Protein AF-A0A947GQI8-F1 (afdb_monomer_lite)

Sequence (446 aa):
MKTSRIFGFCLMLSALAASLLTQAADIDIYSDNSGTAGVPNVLLVLDNAASFSASVPTSCEYVGGGSPSLGQTAGGIEQCAIYNVVSSLPEGAVNLGLMVYSASNIQDWNPSTNSLGTNCGSAEGGCLVQPVALMSGDRKKNFLAWIKTWKANNSDKDGFNIKVNGQSTGAVMQEAWAYYAGKTGLSGRTYTAPPAGCQKNFVIFLGNAYGPAGGPGDGASANVLGALTAAPGVTAAQLENIVIPSGKYGTSAFSCGSYSMGNHTVPSGLYADEWARYMYQTDLYGAFDDKQGITTYTVGLLGSDCKPDYPALLTSMAKNGGGKYFGTSGYEEISTAILKILNEVQAVNSVFSSASLPVSVNAQGTYLNQIFLGMFRPDGSASPRWLGNLKQYKFILEYPDPSNPDPNKATLKLGDSNGDPAISAAGTGFITSTAVSYWTKKDTAV

Foldseek 3Di:
DVVVVVVVVVVVVVVVVVVVPPPPPDPPPPPVPPPPLDQAWEEEEEEQAPQQLAAAPDFAAADVGDAAPSTRGNVSQVLRLVLNLLVPDDFQNHQYWYKYQADQQAFAADLVVLDTDGHLQHREEIDGNGDGGGCHDVSVVSVSVLSSQEDCDPPDPGHGDRHDHAAHLLQNLQVLLQQQLQHQGLSRDGHDHDDDDPHAAEYEYEFEQAALSGAAWGPQPRPSLVSLVVDPPRDPVLSPQDDQDWQPFCVVQDLQDGDDQDDDDRTHNLNNLSSLLCQQPAASDPVDPDRRGYAYEYEYAYHNNGHPNHLSSNQSSNVSNVHHYQYDHGNVSSSVRVNVVSLVSSQVSPDDWDWDDPDDPPDPDDDDQKIKTWAWGQDPVNDPDTDTDIFIWGWDWDAPDPVDRDPVRTDIATAAPVRDGQADPVPPRDGDPPGHGPVDDDPPDD

pLDDT: mean 80.19, std 17.13, range [28.69, 98.62]

Secondary structure (DSSP, 8-state):
-HHHHHHHHHHHHHHHHHTT------------TTS--PPPEEEEEE--SGGGG-B-S-----TTS---TT-SBHHHHHHHHHHHHHHHSPTTS-EEEEEEE--TT-EEEETTTTEEEEE---SSSEEEEEEEEE--HHHHHHHHHHHTTEES-TT-SSSEE---SS--HHHHHHHHHHHHHT-B-TTSPBPPPPPPSS--EEEEEEEEESSTT-S----TT--HHHHHHTSTT--HHHHS-----TTTSSTTS-SS---------GGGSTTHHHHHHHHHHS-S-TTSSS---EEEEEEEEE-TT--THHHHHHHHHHHHTEEEEEEESSHHHHHHHHHHHHHHHHHHTS--PPEE----TT-TT-----EEEEEEE--TT--S--EEEEEEEEEEEEPS-TTS--GGG-EEEEE-TTSSB-B-TTSS-PBPTT---TT-------

Radius of gyration: 27.23 Å; chains: 1; bounding box: 104×69×49 Å

Structure (mmCIF, N/CA/C/O backbone):
data_AF-A0A947GQI8-F1
#
_entry.id   AF-A0A947GQI8-F1
#
loop_
_atom_site.group_PDB
_atom_site.id
_atom_site.type_symbol
_atom_site.label_atom_id
_atom_site.label_alt_id
_atom_site.label_comp_id
_atom_site.label_asym_id
_atom_site.label_entity_id
_atom_site.label_seq_id
_atom_site.pdbx_PDB_ins_code
_atom_site.Cartn_x
_atom_site.Cartn_y
_atom_site.Cartn_z
_atom_site.occupancy
_atom_site.B_iso_or_equiv
_atom_site.auth_seq_id
_atom_site.auth_comp_id
_atom_site.auth_asym_id
_atom_site.auth_atom_id
_atom_site.pdbx_PDB_model_num
ATOM 1 N N . MET A 1 1 ? -82.857 -2.004 6.915 1.00 57.38 1 MET A N 1
ATOM 2 C CA . MET A 1 1 ? -81.814 -2.422 5.939 1.00 57.38 1 MET A CA 1
ATOM 3 C C . MET A 1 1 ? -80.633 -1.449 5.778 1.00 57.38 1 MET A C 1
ATOM 5 O O . MET A 1 1 ? -79.595 -1.902 5.315 1.00 57.38 1 MET A O 1
ATOM 9 N N . LYS A 1 2 ? -80.714 -0.157 6.156 1.00 53.19 2 LYS A N 1
ATOM 10 C CA . LYS A 1 2 ? -79.586 0.795 5.996 1.00 53.19 2 LYS A CA 1
ATOM 11 C C . LYS A 1 2 ? -78.505 0.718 7.093 1.00 53.19 2 LYS A C 1
ATOM 13 O O . LYS A 1 2 ? -77.336 0.913 6.796 1.00 53.19 2 LYS A O 1
ATOM 18 N N . THR A 1 3 ? -78.862 0.358 8.325 1.00 53.56 3 THR A N 1
ATOM 19 C CA . THR A 1 3 ? -77.933 0.303 9.474 1.00 53.56 3 THR A CA 1
ATOM 20 C C . THR A 1 3 ? -76.959 -0.879 9.431 1.00 53.56 3 THR A C 1
ATOM 22 O O . THR A 1 3 ? -75.795 -0.733 9.787 1.00 53.56 3 THR A O 1
ATOM 25 N N . SER A 1 4 ? -77.389 -2.029 8.908 1.00 55.59 4 SER A N 1
ATOM 26 C CA . SER A 1 4 ? -76.549 -3.235 8.809 1.00 55.59 4 SER A CA 1
ATOM 27 C C . SER A 1 4 ? -75.432 -3.113 7.754 1.00 55.59 4 SER A C 1
ATOM 29 O O . SER A 1 4 ? -74.356 -3.679 7.925 1.00 55.59 4 SER A O 1
ATOM 31 N N . ARG A 1 5 ? -75.630 -2.297 6.706 1.00 57.00 5 ARG A N 1
ATOM 32 C CA . ARG A 1 5 ? -74.604 -2.037 5.678 1.00 57.00 5 ARG A CA 1
ATOM 33 C C . ARG A 1 5 ? -73.488 -1.104 6.156 1.00 57.00 5 ARG A C 1
ATOM 35 O O . ARG A 1 5 ? -72.349 -1.274 5.743 1.00 57.00 5 ARG A O 1
ATOM 42 N N . ILE A 1 6 ? -73.802 -0.162 7.047 1.00 61.59 6 ILE A N 1
ATOM 43 C CA . ILE A 1 6 ? -72.815 0.764 7.624 1.00 61.59 6 ILE A CA 1
ATOM 44 C C . ILE A 1 6 ? -71.909 0.021 8.612 1.00 61.59 6 ILE A C 1
ATOM 46 O O . ILE A 1 6 ? -70.694 0.185 8.571 1.00 61.59 6 ILE A O 1
ATOM 50 N N . PHE A 1 7 ? -72.479 -0.878 9.422 1.00 60.25 7 PHE A N 1
ATOM 51 C CA . PHE A 1 7 ? -71.700 -1.708 10.344 1.00 60.25 7 PHE A CA 1
ATOM 52 C C . PHE A 1 7 ? -70.709 -2.628 9.618 1.00 60.25 7 PHE A C 1
ATOM 54 O O . PHE A 1 7 ? -69.559 -2.725 10.032 1.00 60.25 7 PHE A O 1
ATOM 61 N N . GLY A 1 8 ? -71.119 -3.245 8.503 1.00 66.31 8 GLY A N 1
ATOM 62 C CA . GLY A 1 8 ? -70.222 -4.075 7.690 1.00 66.31 8 GLY A CA 1
ATOM 63 C C . GLY A 1 8 ? -69.075 -3.284 7.052 1.00 66.31 8 GLY A C 1
ATOM 64 O O . GLY A 1 8 ? -67.948 -3.771 7.002 1.00 66.31 8 GLY A O 1
ATOM 65 N N . PHE A 1 9 ? -69.335 -2.045 6.622 1.00 64.25 9 PHE A N 1
ATOM 66 C CA . PHE A 1 9 ? -68.309 -1.186 6.025 1.00 64.25 9 PHE A CA 1
ATOM 67 C C . PHE A 1 9 ? -67.295 -0.691 7.067 1.00 64.25 9 PHE A C 1
ATOM 69 O O . PHE A 1 9 ? -66.094 -0.705 6.809 1.00 64.25 9 PHE A O 1
ATOM 76 N N . CYS A 1 10 ? -67.749 -0.338 8.275 1.00 62.84 10 CYS A N 1
ATOM 77 C CA . CYS A 1 10 ? -66.857 0.021 9.380 1.00 62.84 10 CYS A CA 1
ATOM 78 C C . CYS A 1 10 ? -66.003 -1.164 9.858 1.00 62.84 10 CYS A C 1
ATOM 80 O O . CYS A 1 10 ? -64.843 -0.953 10.195 1.00 62.84 10 CYS A O 1
ATOM 82 N N . LEU A 1 11 ? -66.537 -2.393 9.838 1.00 64.06 11 LEU A N 1
ATOM 83 C CA . LEU A 1 11 ? -65.792 -3.600 10.219 1.00 64.06 11 LEU A CA 1
ATOM 84 C C . LEU A 1 11 ? -64.709 -3.981 9.190 1.00 64.06 11 LEU A C 1
ATOM 86 O O . LEU A 1 11 ? -63.650 -4.478 9.561 1.00 64.06 11 LEU A O 1
ATOM 90 N N . MET A 1 12 ? -64.949 -3.731 7.897 1.00 60.56 12 MET A N 1
ATOM 91 C CA . MET A 1 12 ? -63.923 -3.916 6.860 1.00 60.56 12 MET A CA 1
ATOM 92 C C . MET A 1 12 ? -62.842 -2.830 6.913 1.00 60.56 12 MET A C 1
ATOM 94 O O . MET A 1 12 ? -61.671 -3.134 6.697 1.00 60.56 12 MET A O 1
ATOM 98 N N . LEU A 1 13 ? -63.204 -1.581 7.233 1.00 62.41 13 LEU A N 1
ATOM 99 C CA . LEU A 1 13 ? -62.233 -0.488 7.362 1.00 62.41 13 LEU A CA 1
ATOM 100 C C . LEU A 1 13 ? -61.312 -0.676 8.579 1.00 62.41 13 LEU A C 1
ATOM 102 O O . LEU A 1 13 ? -60.121 -0.384 8.494 1.00 62.41 13 LEU A O 1
ATOM 106 N N . SER A 1 14 ? -61.833 -1.203 9.692 1.00 59.72 14 SER A N 1
ATOM 107 C CA . SER A 1 14 ? -61.024 -1.535 10.870 1.00 59.72 14 SER A CA 1
ATOM 108 C C . SER A 1 14 ? -60.142 -2.770 10.653 1.00 59.72 14 SER A C 1
ATOM 110 O O . SER A 1 14 ? -59.012 -2.790 11.138 1.00 59.72 14 SER A O 1
ATOM 112 N N . ALA A 1 15 ? -60.590 -3.753 9.865 1.00 59.34 15 ALA A N 1
ATOM 113 C CA . ALA A 1 15 ? -59.770 -4.904 9.478 1.00 59.34 15 ALA A CA 1
ATOM 114 C C . ALA A 1 15 ? -58.619 -4.528 8.518 1.00 59.34 15 ALA A C 1
ATOM 116 O O . ALA A 1 15 ? -57.524 -5.067 8.657 1.00 59.34 15 ALA A O 1
ATOM 117 N N . LEU A 1 16 ? -58.821 -3.565 7.604 1.00 57.16 16 LEU A N 1
ATOM 118 C CA . LEU A 1 16 ? -57.749 -3.030 6.745 1.00 57.16 16 LEU A CA 1
ATOM 119 C C . LEU A 1 16 ? -56.769 -2.111 7.499 1.00 57.16 16 LEU A C 1
ATOM 121 O O . LEU A 1 16 ? -55.590 -2.040 7.150 1.00 57.16 16 LEU A O 1
ATOM 125 N N . ALA A 1 17 ? -57.228 -1.412 8.540 1.00 56.25 17 ALA A N 1
ATOM 126 C CA . ALA A 1 17 ? -56.360 -0.590 9.386 1.00 56.25 17 ALA A CA 1
ATOM 127 C C . ALA A 1 17 ? -55.486 -1.440 10.331 1.00 56.25 17 ALA A C 1
ATOM 129 O O . ALA A 1 17 ? -54.354 -1.060 10.627 1.00 56.25 17 ALA A O 1
ATOM 130 N N . ALA A 1 18 ? -55.965 -2.616 10.755 1.00 51.03 18 ALA A N 1
ATOM 131 C CA . ALA A 1 18 ? -55.209 -3.542 11.601 1.00 51.03 18 ALA A CA 1
ATOM 132 C C . ALA A 1 18 ? -54.019 -4.204 10.876 1.00 51.03 18 ALA A C 1
ATOM 134 O O . ALA A 1 18 ? -53.028 -4.544 11.519 1.00 51.03 18 ALA A O 1
ATOM 135 N N . SER A 1 19 ? -54.054 -4.320 9.542 1.00 49.78 19 SER A N 1
ATOM 136 C CA . SER A 1 19 ? -52.910 -4.799 8.745 1.00 49.78 19 SER A CA 1
ATOM 137 C C . SER A 1 19 ? -51.747 -3.803 8.633 1.00 49.78 19 SER A C 1
ATOM 139 O O . SER A 1 19 ? -50.687 -4.173 8.139 1.00 49.78 19 SER A O 1
ATOM 141 N N . LEU A 1 20 ? -51.903 -2.559 9.105 1.00 47.19 20 LEU A N 1
ATOM 142 C CA . LEU A 1 20 ? -50.824 -1.559 9.132 1.00 47.19 20 LEU A CA 1
ATOM 143 C C . LEU A 1 20 ? -50.058 -1.523 10.468 1.00 47.19 20 LEU A C 1
ATOM 145 O O . LEU A 1 20 ? -49.111 -0.753 10.606 1.00 47.19 20 LEU A O 1
ATOM 149 N N . LEU A 1 21 ? -50.437 -2.363 11.440 1.00 41.50 21 LEU A N 1
ATOM 150 C CA . LEU A 1 21 ? -49.783 -2.479 12.750 1.00 41.50 21 LEU A CA 1
ATOM 151 C C . LEU A 1 21 ? -49.103 -3.836 12.972 1.00 41.50 21 LEU A C 1
ATOM 153 O O . LEU A 1 21 ? -48.838 -4.217 14.111 1.00 41.50 21 LEU A O 1
ATOM 157 N N . THR A 1 22 ? -48.738 -4.549 11.906 1.00 41.31 22 THR A N 1
ATOM 158 C CA . THR A 1 22 ? -47.684 -5.563 12.021 1.00 41.31 22 THR A CA 1
ATOM 159 C C . THR A 1 22 ? -46.346 -4.846 12.167 1.00 41.31 22 THR A C 1
ATOM 161 O O . THR A 1 22 ? -45.619 -4.631 11.197 1.00 41.31 22 THR A O 1
ATOM 164 N N . GLN A 1 23 ? -46.034 -4.440 13.397 1.00 43.06 23 GLN A N 1
ATOM 165 C CA . GLN A 1 23 ? -44.649 -4.271 13.801 1.00 43.06 23 GLN A CA 1
ATOM 166 C C . GLN A 1 23 ? -44.015 -5.657 13.733 1.00 43.06 23 GLN A C 1
ATOM 168 O O . GLN A 1 23 ? -44.420 -6.567 14.456 1.00 43.06 23 GLN A O 1
ATOM 173 N N . ALA A 1 24 ? -43.073 -5.832 12.811 1.00 37.81 24 ALA A N 1
ATOM 174 C CA . ALA A 1 24 ? -42.162 -6.957 12.863 1.00 37.81 24 ALA A CA 1
ATOM 175 C C . ALA A 1 24 ? -41.384 -6.827 14.176 1.00 37.81 24 ALA A C 1
ATOM 177 O O . ALA A 1 24 ? -40.510 -5.971 14.305 1.00 37.81 24 ALA A O 1
ATOM 178 N N . ALA A 1 25 ? -41.781 -7.613 15.171 1.00 37.19 25 ALA A N 1
ATOM 179 C CA . ALA A 1 25 ? -40.951 -7.863 16.324 1.00 37.19 25 ALA A CA 1
ATOM 180 C C . ALA A 1 25 ? -39.814 -8.768 15.850 1.00 37.19 25 ALA A C 1
ATOM 182 O O . ALA A 1 25 ? -40.059 -9.878 15.385 1.00 37.19 25 ALA A O 1
ATOM 183 N N . ASP A 1 26 ? -38.612 -8.213 15.921 1.00 31.77 26 ASP A N 1
ATOM 184 C CA . ASP A 1 26 ? -37.422 -8.922 16.359 1.00 31.77 26 ASP A CA 1
ATOM 185 C C . ASP A 1 26 ? -37.085 -10.227 15.606 1.00 31.77 26 ASP A C 1
ATOM 187 O O . ASP A 1 26 ? -37.501 -11.328 15.964 1.00 31.77 26 ASP A O 1
ATOM 191 N N . ILE A 1 27 ? -36.289 -10.084 14.543 1.00 37.78 27 ILE A N 1
ATOM 192 C CA . ILE A 1 27 ? -35.353 -11.135 14.140 1.00 37.78 27 ILE A CA 1
ATOM 193 C C . ILE A 1 27 ? -33.978 -10.626 14.558 1.00 37.78 27 ILE A C 1
ATOM 195 O O . ILE A 1 27 ? -33.187 -10.180 13.726 1.00 37.78 27 ILE A O 1
ATOM 199 N N . ASP A 1 28 ? -33.702 -10.665 15.855 1.00 34.91 28 ASP A N 1
ATOM 200 C CA . ASP A 1 28 ? -32.347 -10.782 16.355 1.00 34.91 28 ASP A CA 1
ATOM 201 C C . ASP A 1 28 ? -31.774 -12.069 15.754 1.00 34.91 28 ASP A C 1
ATOM 203 O O . ASP A 1 28 ? -31.950 -13.186 16.250 1.00 34.91 28 ASP A O 1
ATOM 207 N N . ILE A 1 29 ? -31.090 -11.921 14.617 1.00 37.72 29 ILE A N 1
ATOM 208 C CA . ILE A 1 29 ? -30.068 -12.883 14.254 1.00 37.72 29 ILE A CA 1
ATOM 209 C C . ILE A 1 29 ? -28.994 -12.700 15.318 1.00 37.72 29 ILE A C 1
ATOM 211 O O . ILE A 1 29 ? -28.163 -11.796 15.258 1.00 37.72 29 ILE A O 1
ATOM 215 N N . TYR A 1 30 ? -29.056 -13.527 16.357 1.00 35.06 30 TYR A N 1
ATOM 216 C CA . TYR A 1 30 ? -27.903 -13.735 17.204 1.00 35.06 30 TYR A CA 1
ATOM 217 C C . TYR A 1 30 ? -26.806 -14.275 16.282 1.00 35.06 30 TYR A C 1
ATOM 219 O O . TYR A 1 30 ? -26.696 -15.478 16.049 1.00 35.06 30 TYR A O 1
ATOM 227 N N . SER A 1 31 ? -25.980 -13.379 15.731 1.00 33.09 31 SER A N 1
ATOM 228 C CA . SER A 1 31 ? -24.573 -13.705 15.661 1.00 33.09 31 SER A CA 1
ATOM 229 C C . SER A 1 31 ? -24.196 -13.914 17.112 1.00 33.09 31 SER A C 1
ATOM 231 O O . SER A 1 31 ? -24.208 -12.970 17.908 1.00 33.09 31 SER A O 1
ATOM 233 N N . ASP A 1 32 ? -23.924 -15.157 17.474 1.00 28.69 32 ASP A N 1
ATOM 234 C CA . ASP A 1 32 ? -23.045 -15.354 18.596 1.00 28.69 32 ASP A CA 1
ATOM 235 C C . ASP A 1 32 ? -21.809 -14.493 18.306 1.00 28.69 32 ASP A C 1
ATOM 237 O O . ASP A 1 32 ? -21.076 -14.716 17.339 1.00 28.69 32 ASP A O 1
ATOM 241 N N . ASN A 1 33 ? -21.628 -13.456 19.119 1.00 38.12 33 ASN A N 1
ATOM 242 C CA . ASN A 1 33 ? -20.470 -12.574 19.116 1.00 38.12 33 ASN A CA 1
ATOM 243 C C . ASN A 1 33 ? -19.201 -13.332 19.579 1.00 38.12 33 ASN A C 1
ATOM 245 O O . ASN A 1 33 ? -18.226 -12.724 20.012 1.00 38.12 33 ASN A O 1
ATOM 249 N N . SER A 1 34 ? -19.223 -14.668 19.522 1.00 30.23 34 SER A N 1
ATOM 250 C CA . SER A 1 34 ? -18.098 -15.577 19.706 1.00 30.23 34 SER A CA 1
ATOM 251 C C . SER A 1 34 ? -17.554 -16.149 18.383 1.00 30.23 34 SER A C 1
ATOM 253 O O . SER A 1 34 ? -16.473 -16.738 18.378 1.00 30.23 34 SER A O 1
ATOM 255 N N . GLY A 1 35 ? -18.229 -15.931 17.246 1.00 35.59 35 GLY A N 1
ATOM 256 C CA . GLY A 1 35 ? -17.676 -16.208 15.919 1.00 35.59 35 GLY A CA 1
ATOM 257 C C . GLY A 1 35 ? -16.840 -15.027 15.436 1.00 35.59 35 GLY A C 1
ATOM 258 O O . GLY A 1 35 ? -17.384 -14.062 14.911 1.00 35.59 35 GLY A O 1
ATOM 259 N N . THR A 1 36 ? -15.527 -15.082 15.638 1.00 39.34 36 THR A N 1
ATOM 260 C CA . THR A 1 36 ? -14.524 -14.057 15.310 1.00 39.34 36 THR A CA 1
ATOM 261 C C . THR A 1 36 ? -14.567 -13.615 13.835 1.00 39.34 36 THR A C 1
ATOM 263 O O . THR A 1 36 ? -13.722 -14.003 13.030 1.00 39.34 36 THR A O 1
ATOM 266 N N . ALA A 1 37 ? -15.483 -12.720 13.460 1.00 49.34 37 ALA A N 1
ATOM 267 C CA . ALA A 1 37 ? -15.241 -11.795 12.356 1.00 49.34 37 ALA A CA 1
ATOM 268 C C . ALA A 1 37 ? -14.124 -10.853 12.824 1.00 49.34 37 ALA A C 1
ATOM 270 O O . ALA A 1 37 ? -14.365 -9.809 13.428 1.00 49.34 37 ALA A O 1
ATOM 271 N N . GLY A 1 38 ? -12.878 -11.306 12.680 1.00 67.31 38 GLY A N 1
ATOM 272 C CA . GLY A 1 38 ? -11.717 -10.572 13.161 1.00 67.31 38 GLY A CA 1
ATOM 273 C C . GLY A 1 38 ? -11.645 -9.198 12.496 1.00 67.31 38 GLY A C 1
ATOM 274 O O . GLY A 1 38 ? -11.887 -9.063 11.295 1.00 67.31 38 GLY A O 1
ATOM 275 N N . VAL A 1 39 ? -11.316 -8.174 13.280 1.00 83.31 39 VAL A N 1
ATOM 276 C CA . VAL A 1 39 ? -11.078 -6.817 12.774 1.00 83.31 39 VAL A CA 1
ATOM 277 C C . VAL A 1 39 ? -9.994 -6.883 11.682 1.00 83.31 39 VAL A C 1
ATOM 279 O O . VAL A 1 39 ? -8.954 -7.503 11.915 1.00 83.31 39 VAL A O 1
ATOM 282 N N . PRO A 1 40 ? -10.202 -6.298 10.483 1.00 87.50 40 PRO A N 1
ATOM 283 C CA . PRO A 1 40 ? -9.252 -6.437 9.382 1.00 87.50 40 PRO A CA 1
ATOM 284 C C . PRO A 1 40 ? -7.888 -5.838 9.739 1.00 87.50 40 PRO A C 1
ATOM 286 O O . PRO A 1 40 ? -7.804 -4.780 10.366 1.00 87.50 40 PRO A O 1
ATOM 289 N N . ASN A 1 41 ? -6.818 -6.497 9.292 1.00 92.12 41 ASN A N 1
ATOM 290 C CA . ASN A 1 41 ? -5.452 -6.004 9.435 1.00 92.12 41 ASN A CA 1
ATOM 291 C C . ASN A 1 41 ? -5.050 -5.210 8.197 1.00 92.12 41 ASN A C 1
ATOM 293 O O . ASN A 1 41 ? -4.893 -5.787 7.125 1.00 92.12 41 ASN A O 1
ATOM 297 N N . VAL A 1 42 ? -4.813 -3.912 8.352 1.00 95.56 42 VAL A N 1
ATOM 298 C CA . VAL A 1 42 ? -4.414 -3.011 7.270 1.00 95.56 42 VAL A CA 1
ATOM 299 C C . VAL A 1 42 ? -3.027 -2.444 7.553 1.00 95.56 42 VAL A C 1
ATOM 301 O O . VAL A 1 42 ? -2.811 -1.751 8.548 1.00 95.56 42 VAL A O 1
ATOM 304 N N . LEU A 1 43 ? -2.090 -2.699 6.646 1.00 97.69 43 LEU A N 1
ATOM 305 C CA . LEU A 1 43 ? -0.790 -2.048 6.616 1.00 97.69 43 LEU A CA 1
ATOM 306 C C . LEU A 1 43 ? -0.805 -0.961 5.541 1.00 97.69 43 LEU A C 1
ATOM 308 O O . LEU A 1 43 ? -0.890 -1.249 4.347 1.00 97.69 43 LEU A O 1
ATOM 312 N N . LEU A 1 44 ? -0.715 0.297 5.967 1.00 98.19 44 LEU A N 1
ATOM 313 C CA . LEU A 1 44 ? -0.440 1.402 5.057 1.00 98.19 44 LEU A CA 1
ATOM 314 C C . LEU A 1 44 ? 1.045 1.355 4.687 1.00 98.19 44 LEU A C 1
ATOM 316 O O . LEU A 1 44 ? 1.894 1.316 5.574 1.00 98.19 44 LEU A O 1
ATOM 320 N N . VAL A 1 45 ? 1.360 1.367 3.399 1.00 98.38 45 VAL A N 1
ATOM 321 C CA . VAL A 1 45 ? 2.725 1.504 2.883 1.00 98.38 45 VAL A CA 1
ATOM 322 C C . VAL A 1 45 ? 2.818 2.860 2.202 1.00 98.38 45 VAL A C 1
ATOM 324 O O . VAL A 1 45 ? 1.996 3.156 1.343 1.00 98.38 45 VAL A O 1
ATOM 327 N N . LEU A 1 46 ? 3.775 3.693 2.600 1.00 96.94 46 LEU A N 1
ATOM 328 C CA . LEU A 1 46 ? 3.911 5.062 2.107 1.00 96.94 46 LEU A CA 1
ATOM 329 C C . LEU A 1 46 ? 5.224 5.243 1.347 1.00 96.94 46 LEU A C 1
ATOM 331 O O . LEU A 1 46 ? 6.302 5.009 1.899 1.00 96.94 46 LEU A O 1
ATOM 335 N N . ASP A 1 47 ? 5.121 5.729 0.113 1.00 96.19 47 ASP A N 1
ATOM 336 C CA . ASP A 1 47 ? 6.251 6.230 -0.659 1.00 96.19 47 ASP A CA 1
ATOM 337 C C . ASP A 1 47 ? 6.709 7.589 -0.112 1.00 96.19 47 ASP A C 1
ATOM 339 O O . ASP A 1 47 ? 6.183 8.654 -0.433 1.00 96.19 47 ASP A O 1
ATOM 343 N N . ASN A 1 48 ? 7.719 7.530 0.745 1.00 94.69 48 ASN A N 1
ATOM 344 C CA . ASN A 1 48 ? 8.360 8.663 1.403 1.00 94.69 48 ASN A CA 1
ATOM 345 C C . ASN A 1 48 ? 9.671 9.088 0.711 1.00 94.69 48 ASN A C 1
ATOM 347 O O . ASN A 1 48 ? 10.536 9.679 1.370 1.00 94.69 48 ASN A O 1
ATOM 351 N N . ALA A 1 49 ? 9.853 8.773 -0.579 1.00 94.31 49 ALA A N 1
ATOM 352 C CA . ALA A 1 49 ? 11.064 9.096 -1.335 1.00 94.31 49 ALA A CA 1
ATOM 353 C C . ALA A 1 49 ? 11.175 10.598 -1.679 1.00 94.31 49 ALA A C 1
ATOM 355 O O . ALA A 1 49 ? 10.557 11.472 -1.071 1.00 94.31 49 ALA A O 1
ATOM 356 N N . ALA A 1 50 ? 11.998 10.943 -2.672 1.00 92.94 50 ALA A N 1
ATOM 357 C CA . ALA A 1 50 ? 12.295 12.334 -3.016 1.00 92.94 50 ALA A CA 1
ATOM 358 C C . ALA A 1 50 ? 11.047 13.188 -3.340 1.00 92.94 50 ALA A C 1
ATOM 360 O O . ALA A 1 50 ? 10.988 14.345 -2.914 1.00 92.94 50 ALA A O 1
ATOM 361 N N . SER A 1 51 ? 10.035 12.624 -4.014 1.00 92.50 51 SER A N 1
ATOM 362 C CA . SER A 1 51 ? 8.779 13.332 -4.332 1.00 92.50 51 SER A CA 1
ATOM 363 C C . SER A 1 51 ? 7.934 13.703 -3.118 1.00 92.50 51 SER A C 1
ATOM 365 O O . SER A 1 51 ? 7.071 14.567 -3.232 1.00 92.50 51 SER A O 1
ATOM 367 N N . PHE A 1 52 ? 8.233 13.166 -1.936 1.00 93.50 52 PHE A N 1
ATOM 368 C CA . PHE A 1 52 ? 7.563 13.537 -0.692 1.00 93.50 52 PHE A CA 1
ATOM 369 C C . PHE A 1 52 ? 7.697 15.037 -0.365 1.00 93.50 52 PHE A C 1
ATOM 371 O O . PHE A 1 52 ? 6.833 15.618 0.287 1.00 93.50 52 PHE A O 1
ATOM 378 N N . SER A 1 53 ? 8.753 15.694 -0.861 1.00 92.81 53 SER A N 1
ATOM 379 C CA . SER A 1 53 ? 8.958 17.148 -0.742 1.00 92.81 53 SER A CA 1
ATOM 380 C C . SER A 1 53 ? 8.505 17.952 -1.965 1.00 92.81 53 SER A C 1
ATOM 382 O O . SER A 1 53 ? 8.778 19.150 -2.020 1.00 92.81 53 SER A O 1
ATOM 384 N N . ALA A 1 54 ? 7.843 17.337 -2.949 1.00 93.19 54 ALA A N 1
ATOM 385 C CA . ALA A 1 54 ? 7.320 18.065 -4.101 1.00 93.19 54 ALA A CA 1
ATOM 386 C C . ALA A 1 54 ? 6.263 19.081 -3.647 1.00 93.19 54 ALA A C 1
ATOM 388 O O . ALA A 1 54 ? 5.374 18.737 -2.868 1.00 93.19 54 ALA A O 1
ATOM 389 N N . SER A 1 55 ? 6.368 20.322 -4.121 1.00 92.44 55 SER A N 1
ATOM 390 C CA . SER A 1 55 ? 5.419 21.388 -3.795 1.00 92.44 55 SER A CA 1
ATOM 391 C C . SER A 1 55 ? 4.055 21.106 -4.412 1.00 92.44 55 SER A C 1
ATOM 393 O O . SER A 1 55 ? 3.962 20.845 -5.609 1.00 92.44 55 SER A O 1
ATOM 395 N N . VAL A 1 56 ? 3.002 21.221 -3.609 1.00 90.44 56 VAL A N 1
ATOM 396 C CA . VAL A 1 56 ? 1.611 21.024 -4.032 1.00 90.44 56 VAL A CA 1
ATOM 397 C C . VAL A 1 56 ? 0.865 22.352 -3.858 1.00 90.44 56 VAL A C 1
ATOM 399 O O . VAL A 1 56 ? 0.987 22.959 -2.799 1.00 90.44 56 VAL A O 1
ATOM 402 N N . PRO A 1 57 ? 0.078 22.832 -4.838 1.00 85.19 57 PRO A N 1
ATOM 403 C CA . PRO A 1 57 ? -0.596 24.131 -4.760 1.00 85.19 57 PRO A CA 1
ATOM 404 C C . PRO A 1 57 ? -1.856 24.122 -3.879 1.00 85.19 57 PRO A C 1
ATOM 406 O O . PRO A 1 57 ? -2.457 25.168 -3.648 1.00 85.19 57 PRO A O 1
ATOM 409 N N . THR A 1 58 ? -2.293 22.951 -3.415 1.00 79.31 58 THR A N 1
ATOM 410 C CA . THR A 1 58 ? -3.436 22.793 -2.514 1.00 79.31 58 THR A CA 1
ATOM 411 C C . THR A 1 58 ? -2.967 22.697 -1.069 1.00 79.31 58 THR A C 1
ATOM 413 O O . THR A 1 58 ? -2.029 21.961 -0.767 1.00 79.31 58 THR A O 1
ATOM 416 N N . SER A 1 59 ? -3.652 23.387 -0.161 1.00 81.06 59 SER A N 1
ATOM 417 C CA . SER A 1 59 ? -3.492 23.204 1.281 1.00 81.06 59 SER A CA 1
ATOM 418 C C . SER A 1 59 ? -4.474 22.160 1.818 1.00 81.06 59 SER A C 1
ATOM 420 O O . SER A 1 59 ? -5.483 21.842 1.192 1.00 81.06 59 SER A O 1
ATOM 422 N N . CYS A 1 60 ? -4.170 21.627 2.999 1.00 88.69 60 CYS A N 1
ATOM 423 C CA . CYS A 1 60 ? -5.084 20.802 3.776 1.00 88.69 60 CYS A CA 1
ATOM 424 C C . CYS A 1 60 ? -5.024 21.220 5.247 1.00 88.69 60 CYS A C 1
ATOM 426 O O . CYS A 1 60 ? -3.979 21.668 5.726 1.00 88.69 60 CYS A O 1
ATOM 428 N N . GLU A 1 61 ? -6.138 21.065 5.956 1.00 92.19 61 GLU A N 1
ATOM 429 C CA . GLU A 1 61 ? -6.233 21.274 7.397 1.00 92.19 61 GLU A CA 1
ATOM 430 C C . GLU A 1 61 ? -6.707 20.001 8.093 1.00 92.19 61 GLU A C 1
ATOM 432 O O . GLU A 1 61 ? -7.492 19.211 7.558 1.00 92.19 61 GLU A O 1
ATOM 437 N N . TYR A 1 62 ? -6.221 19.801 9.314 1.00 92.56 62 TYR A N 1
ATOM 438 C CA . TYR A 1 62 ? -6.658 18.688 10.136 1.00 92.56 62 TYR A CA 1
ATOM 439 C C . TYR A 1 62 ? -8.085 18.902 10.639 1.00 92.56 62 TYR A C 1
ATOM 441 O O . TYR A 1 62 ? -8.467 20.009 11.029 1.00 92.56 62 TYR A O 1
ATOM 449 N N . VAL A 1 63 ? -8.845 17.815 10.763 1.00 85.88 63 VAL A N 1
ATOM 450 C CA . VAL A 1 63 ? -10.091 17.831 11.534 1.00 85.88 63 VAL A CA 1
ATOM 451 C C . VAL A 1 63 ? -9.773 18.223 12.986 1.00 85.88 63 VAL A C 1
ATOM 453 O O . VAL A 1 63 ? -8.948 17.595 13.650 1.00 85.88 63 VAL A O 1
ATOM 456 N N . GLY A 1 64 ? -10.378 19.311 13.467 1.00 80.31 64 GLY A N 1
ATOM 457 C CA . GLY A 1 64 ? -10.062 19.909 14.774 1.00 80.31 64 GLY A CA 1
ATOM 458 C C . GLY A 1 64 ? -9.016 21.033 14.748 1.00 80.31 64 GLY A C 1
ATOM 459 O O . GLY A 1 64 ? -8.659 21.543 15.809 1.00 80.31 64 GLY A O 1
ATOM 460 N N . GLY A 1 65 ? -8.562 21.448 13.563 1.00 86.25 65 GLY A N 1
ATOM 461 C CA . GLY A 1 65 ? -7.721 22.626 13.359 1.00 86.25 65 GLY A CA 1
ATOM 462 C C . GLY A 1 65 ? -6.216 22.342 13.315 1.00 86.25 65 GLY A C 1
ATOM 463 O O . GLY A 1 65 ? -5.709 21.344 13.842 1.00 86.25 65 GLY A O 1
ATOM 464 N N . GLY A 1 66 ? -5.499 23.269 12.677 1.00 88.75 66 GLY A N 1
ATOM 465 C CA . GLY A 1 66 ? -4.063 23.192 12.416 1.00 88.75 66 GLY A CA 1
ATOM 466 C C . GLY A 1 66 ? -3.735 22.642 11.028 1.00 88.75 66 GLY A C 1
ATOM 467 O O . GLY A 1 66 ? -4.558 22.000 10.377 1.00 88.75 66 GLY A O 1
ATOM 468 N N . SER A 1 67 ? -2.504 22.887 10.588 1.00 89.81 67 SER A N 1
ATOM 469 C CA . SER A 1 67 ? -2.008 22.471 9.274 1.00 89.81 67 SER A CA 1
ATOM 470 C C . SER A 1 67 ? -0.930 21.386 9.394 1.00 89.81 67 SER A C 1
ATOM 472 O O . SER A 1 67 ? -0.267 21.295 10.434 1.00 89.81 67 SER A O 1
ATOM 474 N N . PRO A 1 68 ? -0.727 20.572 8.343 1.00 92.00 68 PRO A N 1
ATOM 475 C CA . PRO A 1 68 ? 0.375 19.622 8.251 1.00 92.00 68 PRO A CA 1
ATOM 476 C C . PRO A 1 68 ? 1.730 20.267 8.536 1.00 92.00 68 PRO A C 1
ATOM 478 O O . PRO A 1 68 ? 2.055 21.317 7.981 1.00 92.00 68 PRO A O 1
ATOM 481 N N . SER A 1 69 ? 2.547 19.621 9.370 1.00 90.75 69 SER A N 1
ATOM 482 C CA . SER A 1 69 ? 3.907 20.084 9.689 1.00 90.75 69 SER A CA 1
ATOM 483 C C . SER A 1 69 ? 4.832 20.035 8.472 1.00 90.75 69 SER A C 1
ATOM 485 O O . SER A 1 69 ? 5.800 20.785 8.394 1.00 90.75 69 SER A O 1
ATOM 487 N N . LEU A 1 70 ? 4.511 19.186 7.495 1.00 91.44 70 LEU A N 1
ATOM 488 C CA . LEU A 1 70 ? 5.203 19.091 6.210 1.00 91.44 70 LEU A CA 1
ATOM 489 C C . LEU A 1 70 ? 4.780 20.187 5.211 1.00 91.44 70 LEU A C 1
ATOM 491 O O . LEU A 1 70 ? 5.308 20.239 4.098 1.00 91.44 70 LEU A O 1
ATOM 495 N N . GLY A 1 71 ? 3.852 21.071 5.591 1.00 90.56 71 GLY A N 1
ATOM 496 C CA . GLY A 1 71 ? 3.405 22.198 4.775 1.00 90.56 71 GLY A CA 1
ATOM 497 C C . GLY A 1 71 ? 2.706 21.780 3.478 1.00 90.56 71 GLY A C 1
ATOM 498 O O . GLY A 1 71 ? 2.103 20.714 3.386 1.00 90.56 71 GLY A O 1
ATOM 499 N N . GLN A 1 72 ? 2.787 22.641 2.462 1.00 92.06 72 GLN A N 1
ATOM 500 C CA . GLN A 1 72 ? 2.200 22.428 1.132 1.00 92.06 72 GLN A CA 1
ATOM 501 C C . GLN A 1 72 ? 3.106 21.550 0.253 1.00 92.06 72 GLN A C 1
ATOM 503 O O . GLN A 1 72 ? 3.585 21.956 -0.806 1.00 92.06 72 GLN A O 1
ATOM 508 N N . THR A 1 73 ? 3.389 20.344 0.738 1.00 94.12 73 THR A N 1
ATOM 509 C CA . THR A 1 73 ? 4.160 19.322 0.023 1.00 94.12 73 THR A CA 1
ATOM 510 C C . THR A 1 73 ? 3.311 18.079 -0.205 1.00 94.12 73 THR A C 1
ATOM 512 O O . THR A 1 73 ? 2.294 17.890 0.464 1.00 94.12 73 THR A O 1
ATOM 515 N N . ALA A 1 74 ? 3.730 17.202 -1.117 1.00 94.31 74 ALA A N 1
ATOM 516 C CA . ALA A 1 74 ? 3.052 15.931 -1.361 1.00 94.31 74 ALA A CA 1
ATOM 517 C C . ALA A 1 74 ? 2.950 15.101 -0.071 1.00 94.31 74 ALA A C 1
ATOM 519 O O . ALA A 1 74 ? 1.870 14.623 0.272 1.00 94.31 74 ALA A O 1
ATOM 520 N N . GLY A 1 75 ? 4.028 15.062 0.717 1.00 94.50 75 GLY A N 1
ATOM 521 C CA . GLY A 1 75 ? 4.021 14.438 2.033 1.00 94.50 75 GLY A CA 1
ATOM 522 C C . GLY A 1 75 ? 3.108 15.129 3.046 1.00 94.50 75 GLY A C 1
ATOM 523 O O . GLY A 1 75 ? 2.511 14.459 3.882 1.00 94.50 75 GLY A O 1
ATOM 524 N N . GLY A 1 76 ? 2.936 16.453 2.969 1.00 94.69 76 GLY A N 1
ATOM 525 C CA . GLY A 1 76 ? 1.961 17.182 3.788 1.00 94.69 76 GLY A CA 1
ATOM 526 C C . GLY A 1 76 ? 0.510 16.873 3.430 1.00 94.69 76 GLY A C 1
ATOM 527 O O . GLY A 1 76 ? -0.330 16.744 4.322 1.00 94.69 76 GLY A O 1
ATOM 528 N N . ILE A 1 77 ? 0.216 16.670 2.146 1.00 94.81 77 ILE A N 1
ATOM 529 C CA . ILE A 1 77 ? -1.096 16.205 1.685 1.00 94.81 77 ILE A CA 1
ATOM 530 C C . ILE A 1 77 ? -1.384 14.786 2.180 1.00 94.81 77 ILE A C 1
ATOM 532 O O . ILE A 1 77 ? -2.459 14.543 2.730 1.00 94.81 77 ILE A O 1
ATOM 536 N N . GLU A 1 78 ? -0.425 13.869 2.045 1.00 95.50 78 GLU A N 1
ATOM 537 C CA . GLU A 1 78 ? -0.540 12.491 2.540 1.00 95.50 78 GLU A CA 1
ATOM 538 C C . GLU A 1 78 ? -0.685 12.455 4.070 1.00 95.50 78 GLU A C 1
ATOM 540 O O . GLU A 1 78 ? -1.574 11.780 4.589 1.00 95.50 78 GLU A O 1
ATOM 545 N N . GLN A 1 79 ? 0.114 13.246 4.797 1.00 95.50 79 GLN A N 1
ATOM 546 C CA . GLN A 1 79 ? 0.024 13.416 6.253 1.00 95.50 79 GLN A CA 1
ATOM 547 C C . GLN A 1 79 ? -1.382 13.853 6.680 1.00 95.50 79 GLN A C 1
ATOM 549 O O . GLN A 1 79 ? -1.966 13.284 7.605 1.00 95.50 79 GLN A O 1
ATOM 554 N N . CYS A 1 80 ? -1.936 14.852 5.993 1.00 95.44 80 CYS A N 1
ATOM 555 C CA . CYS A 1 80 ? -3.265 15.370 6.280 1.00 95.44 80 CYS A CA 1
ATOM 556 C C . CYS A 1 80 ? -4.367 14.347 5.989 1.00 95.44 80 CYS A C 1
ATOM 558 O O . CYS A 1 80 ? -5.245 14.128 6.824 1.00 95.44 80 CYS A O 1
ATOM 560 N N . ALA A 1 81 ? -4.295 13.684 4.830 1.00 95.88 81 ALA A N 1
ATOM 561 C CA . ALA A 1 81 ? -5.262 12.673 4.419 1.00 95.88 81 ALA A CA 1
ATOM 562 C C . ALA A 1 81 ? -5.298 11.503 5.405 1.00 95.88 81 ALA A C 1
ATOM 564 O O . ALA A 1 81 ? -6.362 11.158 5.917 1.00 95.88 81 ALA A O 1
ATOM 565 N N . ILE A 1 82 ? -4.136 10.941 5.748 1.00 96.31 82 ILE A N 1
ATOM 566 C CA . ILE A 1 82 ? -4.047 9.830 6.702 1.00 96.31 82 ILE A CA 1
ATOM 567 C C . ILE A 1 82 ? -4.586 10.260 8.072 1.00 96.31 82 ILE A C 1
ATOM 569 O O . ILE A 1 82 ? -5.369 9.523 8.672 1.00 96.31 82 ILE A O 1
ATOM 573 N N . TYR A 1 83 ? -4.230 11.455 8.559 1.00 96.44 83 TYR A N 1
ATOM 574 C CA . TYR A 1 83 ? -4.748 11.963 9.832 1.00 96.44 83 TYR A CA 1
ATOM 575 C C . TYR A 1 83 ? -6.276 12.070 9.824 1.00 96.44 83 TYR A C 1
ATOM 577 O O . TYR A 1 83 ? -6.935 11.561 10.732 1.00 96.44 83 TYR A O 1
ATOM 585 N N . ASN A 1 84 ? -6.848 12.716 8.806 1.00 95.75 84 ASN A N 1
ATOM 586 C CA . ASN A 1 84 ? -8.285 12.977 8.739 1.00 95.75 84 ASN A CA 1
ATOM 587 C C . ASN A 1 84 ? -9.083 11.681 8.571 1.00 95.75 84 ASN A C 1
ATOM 589 O O . ASN A 1 84 ? -10.078 11.488 9.273 1.00 95.75 84 ASN A O 1
ATOM 593 N N . VAL A 1 85 ? -8.603 10.756 7.734 1.00 95.50 85 VAL A N 1
ATOM 594 C CA . VAL A 1 85 ? -9.216 9.433 7.581 1.00 95.50 85 VAL A CA 1
ATOM 595 C C . VAL A 1 85 ? -9.198 8.689 8.909 1.00 95.50 85 VAL A C 1
ATOM 597 O O . VAL A 1 85 ? -10.261 8.310 9.393 1.00 95.50 85 VAL A O 1
ATOM 600 N N . VAL A 1 86 ? -8.035 8.540 9.550 1.00 94.88 86 VAL A N 1
ATOM 601 C CA . VAL A 1 86 ? -7.932 7.798 10.817 1.00 94.88 86 VAL A CA 1
ATOM 602 C C . VAL A 1 86 ? -8.756 8.453 11.918 1.00 94.88 86 VAL A C 1
ATOM 604 O O . VAL A 1 86 ? -9.414 7.751 12.680 1.00 94.88 86 VAL A O 1
ATOM 607 N N . SER A 1 87 ? -8.778 9.784 11.987 1.00 94.38 87 SER A N 1
ATOM 608 C CA . SER A 1 87 ? -9.605 10.517 12.946 1.00 94.38 87 SER A CA 1
ATOM 609 C C . SER A 1 87 ? -11.094 10.183 12.781 1.00 94.38 87 SER A C 1
ATOM 611 O O . SER A 1 87 ? -11.766 9.894 13.775 1.00 94.38 87 SER A O 1
ATOM 613 N N . SER A 1 88 ? -11.575 10.112 11.533 1.00 92.81 88 SER A N 1
ATOM 614 C CA . SER A 1 88 ? -12.976 9.819 11.196 1.00 92.81 88 SER A CA 1
ATOM 615 C C . SER A 1 88 ? -13.416 8.367 11.423 1.00 92.81 88 SER A C 1
ATOM 617 O O . SER A 1 88 ? -14.615 8.101 11.487 1.00 92.81 88 SER A O 1
ATOM 619 N N . LEU A 1 89 ? -12.478 7.423 11.560 1.00 90.12 89 LEU A N 1
ATOM 620 C CA . LEU A 1 89 ? -12.810 6.009 11.739 1.00 90.12 89 LEU A CA 1
ATOM 621 C C . LEU A 1 89 ? -13.505 5.746 13.084 1.00 90.12 89 LEU A C 1
ATOM 623 O O . LEU A 1 89 ? -13.045 6.262 14.108 1.00 90.12 89 LEU A O 1
ATOM 627 N N . PRO A 1 90 ? -14.538 4.886 13.134 1.00 88.69 90 PRO A N 1
ATOM 628 C CA . PRO A 1 90 ? -15.061 4.380 14.397 1.00 88.69 90 PRO A CA 1
ATOM 629 C C . PRO A 1 90 ? -13.976 3.661 15.211 1.00 88.69 90 PRO A C 1
ATOM 631 O O . PRO A 1 90 ? -13.039 3.076 14.662 1.00 88.69 90 PRO A O 1
ATOM 634 N N . GLU A 1 91 ? -14.105 3.702 16.534 1.00 88.06 91 GLU A N 1
ATOM 635 C CA . GLU A 1 91 ? -13.198 3.005 17.449 1.00 88.06 91 GLU A CA 1
ATOM 636 C C . GLU A 1 91 ? -13.182 1.499 17.153 1.00 88.06 91 GLU A C 1
ATOM 638 O O . GLU A 1 91 ? -14.231 0.862 17.093 1.00 88.06 91 GLU A O 1
ATOM 643 N N . GLY A 1 92 ? -11.989 0.928 16.963 1.00 87.81 92 GLY A N 1
ATOM 644 C CA . GLY A 1 92 ? -11.827 -0.512 16.748 1.00 87.81 92 GLY A CA 1
ATOM 645 C C . GLY A 1 92 ? -12.296 -1.029 15.382 1.00 87.81 92 GLY A C 1
ATOM 646 O O . GLY A 1 92 ? -12.343 -2.239 15.188 1.00 87.81 92 GLY A O 1
ATOM 647 N N . ALA A 1 93 ? -12.598 -0.145 14.424 1.00 85.31 93 ALA A N 1
ATOM 648 C CA . ALA A 1 93 ? -13.028 -0.526 13.074 1.00 85.31 93 ALA A CA 1
ATOM 649 C C . ALA A 1 93 ? -11.961 -1.303 12.273 1.00 85.31 93 ALA A C 1
ATOM 651 O O . ALA A 1 93 ? -12.284 -2.077 11.373 1.00 85.31 93 ALA A O 1
ATOM 652 N N . VAL A 1 94 ? -10.677 -1.080 12.572 1.00 89.94 94 VAL A N 1
ATOM 653 C CA . VAL A 1 94 ? -9.545 -1.657 11.834 1.00 89.94 94 VAL A CA 1
ATOM 654 C C . VAL A 1 94 ? -8.313 -1.797 12.734 1.00 89.94 94 VAL A C 1
ATOM 656 O O . VAL A 1 94 ? -8.074 -0.964 13.616 1.00 89.94 94 VAL A O 1
ATOM 659 N N . ASN A 1 95 ? -7.497 -2.824 12.491 1.00 92.31 95 ASN A N 1
ATOM 660 C CA . ASN A 1 95 ? -6.127 -2.879 12.987 1.00 92.31 95 ASN A CA 1
ATOM 661 C C . ASN A 1 95 ? -5.236 -2.176 11.958 1.00 92.31 95 ASN A C 1
ATOM 663 O O . ASN A 1 95 ? -5.132 -2.645 10.827 1.00 92.31 95 ASN A O 1
ATOM 667 N N . LEU A 1 96 ? -4.600 -1.063 12.323 1.00 94.12 96 LEU A N 1
ATOM 668 C CA . LEU A 1 96 ? -3.850 -0.229 11.379 1.00 94.12 96 LEU A CA 1
ATOM 669 C C . LEU A 1 96 ? -2.368 -0.156 11.752 1.00 94.12 96 LEU A C 1
ATOM 671 O O . LEU A 1 96 ? -2.021 0.103 12.906 1.00 94.12 96 LEU A O 1
ATOM 675 N N . GLY A 1 97 ? -1.505 -0.361 10.761 1.00 95.38 97 GLY A N 1
ATOM 676 C CA . GLY A 1 97 ? -0.063 -0.131 10.831 1.00 95.38 97 GLY A CA 1
ATOM 677 C C . GLY A 1 97 ? 0.406 0.806 9.720 1.00 95.38 97 GLY A C 1
ATOM 678 O O . GLY A 1 97 ? -0.329 1.065 8.766 1.00 95.38 97 GLY A O 1
ATOM 679 N N . LEU A 1 98 ? 1.638 1.300 9.837 1.00 96.69 98 LEU A N 1
ATOM 680 C CA . LEU A 1 98 ? 2.300 2.097 8.805 1.00 96.69 98 LEU A CA 1
ATOM 681 C C . LEU A 1 98 ? 3.722 1.584 8.577 1.00 96.69 98 LEU A C 1
ATOM 683 O O . LEU A 1 98 ? 4.498 1.409 9.521 1.00 96.69 98 LEU A O 1
ATOM 687 N N . MET A 1 99 ? 4.058 1.405 7.309 1.00 96.81 99 MET A N 1
ATOM 688 C CA . MET A 1 99 ? 5.384 1.110 6.800 1.00 96.81 99 MET A CA 1
ATOM 689 C C . MET A 1 99 ? 5.777 2.174 5.775 1.00 96.81 99 MET A C 1
ATOM 691 O O . MET A 1 99 ? 4.941 2.692 5.040 1.00 96.81 99 MET A O 1
ATOM 695 N N . VAL A 1 100 ? 7.057 2.514 5.748 1.00 95.88 100 VAL A N 1
ATOM 696 C CA . VAL A 1 100 ? 7.644 3.500 4.830 1.00 95.88 100 VAL A CA 1
ATOM 697 C C . VAL A 1 100 ? 8.919 2.915 4.223 1.00 95.88 100 VAL A C 1
ATOM 699 O O . VAL A 1 100 ? 9.384 1.882 4.707 1.00 95.88 100 VAL A O 1
ATOM 702 N N . TYR A 1 101 ? 9.531 3.534 3.214 1.00 94.75 101 TYR A N 1
ATOM 703 C CA . TYR A 1 101 ? 10.862 3.101 2.772 1.00 94.75 101 TYR A CA 1
ATOM 704 C C . TYR A 1 101 ? 11.896 3.330 3.878 1.00 94.75 101 TYR A C 1
ATOM 706 O O . TYR A 1 101 ? 11.885 4.357 4.569 1.00 94.75 101 TYR A O 1
ATOM 714 N N . SER A 1 102 ? 12.776 2.349 4.069 1.00 90.62 102 SER A N 1
ATOM 715 C CA . SER A 1 102 ? 13.804 2.385 5.106 1.00 90.62 102 SER A CA 1
ATOM 716 C C . SER A 1 102 ? 14.939 3.355 4.759 1.00 90.62 102 SER A C 1
ATOM 718 O O . SER A 1 102 ? 15.260 3.617 3.600 1.00 90.62 102 SER A O 1
ATOM 720 N N . ALA A 1 103 ? 15.556 3.905 5.801 1.00 86.94 103 ALA A N 1
ATOM 721 C CA . ALA A 1 103 ? 16.843 4.581 5.732 1.00 86.94 103 ALA A CA 1
ATOM 722 C C . ALA A 1 103 ? 17.442 4.679 7.137 1.00 86.94 103 ALA A C 1
ATOM 724 O O . ALA A 1 103 ? 16.743 4.537 8.144 1.00 86.94 103 ALA A O 1
ATOM 725 N N . SER A 1 104 ? 18.731 5.016 7.213 1.00 81.56 104 SER A N 1
ATOM 726 C CA . SER A 1 104 ? 19.476 5.152 8.472 1.00 81.56 104 SER A CA 1
ATOM 727 C C . SER A 1 104 ? 18.960 6.258 9.401 1.00 81.56 104 SER A C 1
ATOM 729 O O . SER A 1 104 ? 19.428 6.376 10.527 1.00 81.56 104 SER A O 1
ATOM 731 N N . ASN A 1 105 ? 18.031 7.101 8.959 1.00 80.75 105 ASN A N 1
ATOM 732 C CA . ASN A 1 105 ? 17.390 8.160 9.744 1.00 80.75 105 ASN A CA 1
ATOM 733 C C . ASN A 1 105 ? 15.929 7.847 10.106 1.00 80.75 105 ASN A C 1
ATOM 735 O O . ASN A 1 105 ? 15.267 8.701 10.697 1.00 80.75 105 ASN A O 1
ATOM 739 N N . ILE A 1 106 ? 15.424 6.660 9.761 1.00 87.56 106 ILE A N 1
ATOM 740 C CA . ILE A 1 106 ? 14.075 6.221 10.122 1.00 87.56 106 ILE A CA 1
ATOM 741 C C . ILE A 1 106 ? 14.167 5.265 11.311 1.00 87.56 106 ILE A C 1
ATOM 743 O O . ILE A 1 106 ? 14.958 4.320 11.322 1.00 87.56 106 ILE A O 1
ATOM 747 N N . GLN A 1 107 ? 13.349 5.519 12.325 1.00 87.06 107 GLN A N 1
ATOM 748 C CA . GLN A 1 107 ? 13.189 4.664 13.497 1.00 87.06 107 GLN A CA 1
ATOM 749 C C . GLN A 1 107 ? 11.767 4.128 13.529 1.00 87.06 107 GLN A C 1
ATOM 751 O O . GLN A 1 107 ? 10.851 4.754 12.998 1.00 87.06 107 GLN A O 1
ATOM 756 N N . ASP A 1 108 ? 11.571 2.982 14.165 1.00 86.75 108 ASP A N 1
ATOM 757 C CA . ASP A 1 108 ? 10.220 2.569 14.503 1.00 86.75 108 ASP A CA 1
ATOM 758 C C . ASP A 1 108 ? 9.654 3.366 15.684 1.00 86.75 108 ASP A C 1
ATOM 760 O O . ASP A 1 108 ? 10.339 4.139 16.363 1.00 86.75 108 ASP A O 1
ATOM 764 N N . TRP A 1 109 ? 8.359 3.190 15.905 1.00 82.88 109 TRP A N 1
ATOM 765 C CA . TRP A 1 109 ? 7.668 3.705 17.068 1.00 82.88 109 TRP A CA 1
ATOM 766 C C . TRP A 1 109 ? 7.297 2.558 17.987 1.00 82.88 109 TRP A C 1
ATOM 768 O O . TRP A 1 109 ? 6.676 1.582 17.559 1.00 82.88 109 TRP A O 1
ATOM 778 N N . ASN A 1 110 ? 7.603 2.709 19.270 1.00 78.50 110 ASN A N 1
ATOM 779 C CA . ASN A 1 110 ? 7.104 1.813 20.289 1.00 78.50 110 ASN A CA 1
ATOM 780 C C . ASN A 1 110 ? 5.725 2.305 20.771 1.00 78.50 110 ASN A C 1
ATOM 782 O O . ASN A 1 110 ? 5.644 3.308 21.488 1.00 78.50 110 ASN A O 1
ATOM 786 N N . PRO A 1 111 ? 4.624 1.617 20.414 1.00 69.25 111 PRO A N 1
ATOM 787 C CA . PRO A 1 111 ? 3.285 2.043 20.799 1.00 69.25 111 PRO A CA 1
ATOM 788 C C . PRO A 1 111 ? 2.990 1.849 22.293 1.00 69.25 111 PRO A C 1
ATOM 790 O O . PRO A 1 111 ? 2.066 2.491 22.786 1.00 69.25 111 PRO A O 1
ATOM 793 N N . SER A 1 112 ? 3.733 0.995 23.013 1.00 69.94 112 SER A N 1
ATOM 794 C CA . SER A 1 112 ? 3.497 0.746 24.444 1.00 69.94 112 SER A CA 1
ATOM 795 C C . SER A 1 112 ? 4.106 1.829 25.332 1.00 69.94 112 SER A C 1
ATOM 797 O O . SER A 1 112 ? 3.504 2.217 26.329 1.00 69.94 112 SER A O 1
ATOM 799 N N . THR A 1 113 ? 5.269 2.356 24.946 1.00 77.12 113 THR A N 1
ATOM 800 C CA . THR A 1 113 ? 5.962 3.445 25.656 1.00 77.12 113 THR A CA 1
ATOM 801 C C . THR A 1 113 ? 5.731 4.813 25.024 1.00 77.12 113 THR A C 1
ATOM 803 O O . THR A 1 113 ? 6.162 5.820 25.579 1.00 77.12 113 THR A O 1
ATOM 806 N N . ASN A 1 114 ? 5.056 4.855 23.872 1.00 77.12 114 ASN A N 1
ATOM 807 C CA . ASN A 1 114 ? 4.817 6.056 23.080 1.00 77.12 114 ASN A CA 1
ATOM 808 C C . ASN A 1 114 ? 6.111 6.840 22.789 1.00 77.12 114 ASN A C 1
ATOM 810 O O . ASN A 1 114 ? 6.186 8.050 23.002 1.00 77.12 114 ASN A O 1
ATOM 814 N N . SER A 1 115 ? 7.146 6.125 22.344 1.00 82.75 115 SER A N 1
ATOM 815 C CA . SER A 1 115 ? 8.486 6.672 22.119 1.00 82.75 115 SER A CA 1
ATOM 816 C C . SER A 1 115 ? 9.110 6.133 20.834 1.00 82.75 115 SER A C 1
ATOM 818 O O . SER A 1 115 ? 8.711 5.084 20.330 1.00 82.75 115 SER A O 1
ATOM 820 N N . LEU A 1 116 ? 10.141 6.819 20.337 1.00 83.19 116 LEU A N 1
ATOM 821 C CA . LEU A 1 116 ? 11.015 6.289 19.288 1.00 83.19 116 LEU A CA 1
ATOM 822 C C . LEU A 1 116 ? 11.649 4.972 19.749 1.00 83.19 116 LEU A C 1
ATOM 824 O O . LEU A 1 116 ? 12.006 4.834 20.924 1.00 83.19 116 LEU A O 1
ATOM 828 N N . GLY A 1 117 ? 11.768 4.016 18.834 1.00 83.06 117 GLY A N 1
ATOM 829 C CA . GLY A 1 117 ? 12.446 2.753 19.083 1.00 83.06 117 GLY A CA 1
ATOM 830 C C . GLY A 1 117 ? 13.725 2.606 18.261 1.00 83.06 117 GLY A C 1
ATOM 831 O O . GLY A 1 117 ? 14.572 3.500 18.214 1.00 83.06 117 GLY A O 1
ATOM 832 N N . THR A 1 118 ? 13.909 1.431 17.672 1.00 84.44 118 THR A N 1
ATOM 833 C CA . THR A 1 118 ? 15.136 1.046 16.975 1.00 84.44 118 THR A CA 1
ATOM 834 C C . THR A 1 118 ? 15.170 1.621 15.564 1.00 84.44 118 THR A C 1
ATOM 836 O O . THR A 1 118 ? 14.166 1.682 14.854 1.00 84.44 118 THR A O 1
ATOM 839 N N . ASN A 1 119 ? 16.364 2.025 15.140 1.00 84.44 119 ASN A N 1
ATOM 840 C CA . ASN A 1 119 ? 16.611 2.426 13.766 1.00 84.44 119 ASN A CA 1
ATOM 841 C C . ASN A 1 119 ? 16.337 1.270 12.799 1.00 84.44 119 ASN A C 1
ATOM 843 O O . ASN A 1 119 ? 16.707 0.130 13.074 1.00 84.44 119 ASN A O 1
ATOM 847 N N . CYS A 1 120 ? 15.747 1.571 11.647 1.00 78.31 120 CYS A N 1
ATOM 848 C CA . CYS A 1 120 ? 15.468 0.571 10.623 1.00 78.31 120 CYS A CA 1
ATOM 849 C C . CYS A 1 120 ? 16.707 0.110 9.833 1.00 78.31 120 CYS A C 1
ATOM 851 O O . CYS A 1 120 ? 16.581 -0.734 8.955 1.00 78.31 120 CYS A O 1
ATOM 853 N N . GLY A 1 121 ? 17.906 0.567 10.212 1.00 62.41 121 GLY A N 1
ATOM 854 C CA . GLY A 1 121 ? 19.187 -0.126 10.035 1.00 62.41 121 GLY A CA 1
ATOM 855 C C . GLY A 1 121 ? 19.801 -0.035 8.640 1.00 62.41 121 GLY A C 1
ATOM 856 O O . GLY A 1 121 ? 20.994 0.237 8.523 1.00 62.41 121 GLY A O 1
ATOM 857 N N . SER A 1 122 ? 19.009 -0.216 7.587 1.00 70.94 122 SER A N 1
ATOM 858 C CA . SER A 1 122 ? 19.463 -0.218 6.196 1.00 70.94 122 SER A CA 1
ATOM 859 C C . SER A 1 122 ? 18.662 0.766 5.336 1.00 70.94 122 SER A C 1
ATOM 861 O O . SER A 1 122 ? 17.625 1.285 5.748 1.00 70.94 122 SER A O 1
ATOM 863 N N . ALA A 1 123 ? 19.196 1.081 4.154 1.00 71.94 123 ALA A N 1
ATOM 864 C CA . ALA A 1 123 ? 18.529 1.895 3.134 1.00 71.94 123 ALA A CA 1
ATOM 865 C C . ALA A 1 123 ? 17.750 1.039 2.117 1.00 71.94 123 ALA A C 1
ATOM 867 O O . ALA A 1 123 ? 17.363 1.535 1.062 1.00 71.94 123 ALA A O 1
ATOM 868 N N . GLU A 1 124 ? 17.581 -0.254 2.403 1.00 83.19 124 GLU A N 1
ATOM 869 C CA . GLU A 1 124 ? 16.930 -1.223 1.526 1.00 83.19 124 GLU A CA 1
ATOM 870 C C . GLU A 1 124 ? 15.640 -1.735 2.167 1.00 83.19 124 GLU A C 1
ATOM 872 O O . GLU A 1 124 ? 15.571 -1.943 3.381 1.00 83.19 124 GLU A O 1
ATOM 877 N N . GLY A 1 125 ? 14.605 -1.932 1.353 1.00 90.31 125 GLY A N 1
ATOM 878 C CA . GLY A 1 125 ? 13.321 -2.437 1.827 1.00 90.31 125 GLY A CA 1
ATOM 879 C C . GLY A 1 125 ? 12.478 -1.399 2.560 1.00 90.31 125 GLY A C 1
ATOM 880 O O . GLY A 1 125 ? 12.447 -0.211 2.218 1.00 90.31 125 GLY A O 1
ATOM 881 N N . GLY A 1 126 ? 11.738 -1.892 3.547 1.00 92.62 126 GLY A N 1
ATOM 882 C CA . GLY A 1 126 ? 10.778 -1.119 4.320 1.00 92.62 126 GLY A CA 1
ATOM 883 C C . GLY A 1 126 ? 11.183 -0.922 5.773 1.00 92.62 126 GLY A C 1
ATOM 884 O O . GLY A 1 126 ? 11.964 -1.671 6.350 1.00 92.62 126 GLY A O 1
ATOM 885 N N . CYS A 1 127 ? 10.593 0.084 6.398 1.00 93.19 127 CYS A N 1
ATOM 886 C CA . CYS A 1 127 ? 10.633 0.308 7.829 1.00 93.19 127 CYS A CA 1
ATOM 887 C C . CYS A 1 127 ? 9.206 0.309 8.366 1.00 93.19 127 CYS A C 1
ATOM 889 O O . CYS A 1 127 ? 8.417 1.204 8.059 1.00 93.19 127 CYS A O 1
ATOM 891 N N . LEU A 1 128 ? 8.870 -0.691 9.183 1.00 93.94 128 LEU A N 1
ATOM 892 C CA . LEU A 1 128 ? 7.628 -0.705 9.949 1.00 93.94 128 LEU A CA 1
ATOM 893 C C . LEU A 1 128 ? 7.728 0.346 11.059 1.00 93.94 128 LEU A C 1
ATOM 895 O O . LEU A 1 128 ? 8.301 0.091 12.118 1.00 93.94 128 LEU A O 1
ATOM 899 N N . VAL A 1 129 ? 7.182 1.530 10.800 1.00 93.56 129 VAL A N 1
ATOM 900 C CA . VAL A 1 129 ? 7.223 2.651 11.744 1.00 93.56 129 VAL A CA 1
ATOM 901 C C . VAL A 1 129 ? 6.115 2.562 12.779 1.00 93.56 129 VAL A C 1
ATOM 903 O O . VAL A 1 129 ? 6.287 3.019 13.901 1.00 93.56 129 VAL A O 1
ATOM 906 N N . GLN A 1 130 ? 4.988 1.944 12.431 1.00 92.94 130 GLN A N 1
ATOM 907 C CA . GLN A 1 130 ? 3.884 1.681 13.345 1.00 92.94 130 GLN A CA 1
ATOM 908 C C . GLN A 1 130 ? 3.399 0.246 13.128 1.00 92.94 130 GLN A C 1
ATOM 910 O O . GLN A 1 130 ? 2.933 -0.063 12.030 1.00 92.94 130 GLN A O 1
ATOM 915 N N . PRO A 1 131 ? 3.466 -0.637 14.139 1.00 91.88 131 PRO A N 1
ATOM 916 C CA . PRO A 1 131 ? 2.943 -1.988 13.998 1.00 91.88 131 PRO A CA 1
ATOM 917 C C . PRO A 1 131 ? 1.417 -1.972 13.858 1.00 91.88 131 PRO A C 1
ATOM 919 O O . PRO A 1 131 ? 0.743 -1.094 14.414 1.00 91.88 131 PRO A O 1
ATOM 922 N N . VAL A 1 132 ? 0.890 -2.966 13.138 1.00 92.19 132 VAL A N 1
ATOM 923 C CA . VAL A 1 132 ? -0.549 -3.212 13.013 1.00 92.19 132 VAL A CA 1
ATOM 924 C C . VAL A 1 132 ? -1.108 -3.540 14.391 1.00 92.19 132 VAL A C 1
ATOM 926 O O . VAL A 1 132 ? -0.710 -4.511 15.032 1.00 92.19 132 VAL A O 1
ATOM 929 N N . ALA A 1 133 ? -2.018 -2.692 14.853 1.00 90.94 133 ALA A N 1
ATOM 930 C CA . ALA A 1 133 ? -2.692 -2.835 16.133 1.00 90.94 133 ALA A CA 1
ATOM 931 C C . ALA A 1 133 ? -4.083 -2.205 16.060 1.00 90.94 133 ALA A C 1
ATOM 933 O O . ALA A 1 133 ? -4.317 -1.315 15.236 1.00 90.94 133 ALA A O 1
ATOM 934 N N . LEU A 1 134 ? -4.980 -2.640 16.946 1.00 91.50 134 LEU A N 1
ATOM 935 C CA . LEU A 1 134 ? -6.349 -2.140 17.017 1.00 91.50 134 LEU A CA 1
ATOM 936 C C . LEU A 1 134 ? -6.365 -0.621 17.178 1.00 91.50 134 LEU A C 1
ATOM 938 O O . LEU A 1 134 ? -5.794 -0.070 18.125 1.00 91.50 134 LEU A O 1
ATOM 942 N N . MET A 1 135 ? -7.009 0.060 16.233 1.00 90.75 135 MET A N 1
ATOM 943 C CA . MET A 1 135 ? -7.075 1.513 16.219 1.00 90.75 135 MET A CA 1
ATOM 944 C C . MET A 1 135 ? -8.204 1.994 17.137 1.00 90.75 135 MET A C 1
ATOM 946 O O . MET A 1 135 ? -9.295 2.342 16.684 1.00 90.75 135 MET A O 1
ATOM 950 N N . SER A 1 136 ? -7.942 1.971 18.448 1.00 91.56 136 SER A N 1
ATOM 951 C CA . SER A 1 136 ? -8.897 2.390 19.479 1.00 91.56 136 SER A CA 1
ATOM 952 C C . SER A 1 136 ? -8.249 3.076 20.691 1.00 91.56 136 SER A C 1
ATOM 954 O O . SER A 1 136 ? -7.075 2.855 20.993 1.00 91.56 136 SER A O 1
ATOM 956 N N . GLY A 1 137 ? -9.013 3.878 21.432 1.00 92.56 137 GLY A N 1
ATOM 957 C CA . GLY A 1 137 ? -8.620 4.487 22.703 1.00 92.56 137 GLY A CA 1
ATOM 958 C C . GLY A 1 137 ? -7.322 5.293 22.607 1.00 92.56 137 GLY A C 1
ATOM 959 O O . GLY A 1 137 ? -7.132 6.109 21.703 1.00 92.56 137 GLY A O 1
ATOM 960 N N . ASP A 1 138 ? -6.401 5.062 23.543 1.00 90.81 138 ASP A N 1
ATOM 961 C CA . ASP A 1 138 ? -5.122 5.782 23.584 1.00 90.81 138 ASP A CA 1
ATOM 962 C C . ASP A 1 138 ? -4.205 5.435 22.408 1.00 90.81 138 ASP A C 1
ATOM 964 O O . ASP A 1 138 ? -3.449 6.293 21.954 1.00 90.81 138 ASP A O 1
ATOM 968 N N . ARG A 1 139 ? -4.325 4.229 21.830 1.00 90.19 139 ARG A N 1
ATOM 969 C CA . ARG A 1 139 ? -3.574 3.861 20.622 1.00 90.19 139 ARG A CA 1
ATOM 970 C C . ARG A 1 139 ? -3.910 4.802 19.467 1.00 90.19 139 ARG A C 1
ATOM 972 O O . ARG A 1 139 ? -2.992 5.309 18.823 1.00 90.19 139 ARG A O 1
ATOM 979 N N . LYS A 1 140 ? -5.200 5.079 19.251 1.00 92.69 140 LYS A N 1
ATOM 980 C CA . LYS A 1 140 ? -5.665 6.005 18.209 1.00 92.69 140 LYS A CA 1
ATOM 981 C C . LYS A 1 140 ? -5.207 7.437 18.464 1.00 92.69 140 LYS A C 1
ATOM 983 O O . LYS A 1 140 ? -4.660 8.071 17.563 1.00 92.69 140 LYS A O 1
ATOM 988 N N . LYS A 1 141 ? -5.344 7.927 19.700 1.00 92.38 141 LYS A N 1
ATOM 989 C CA . LYS A 1 141 ? -4.865 9.268 20.086 1.00 92.38 141 LYS A CA 1
ATOM 990 C C . LYS A 1 141 ? -3.362 9.427 19.845 1.00 92.38 141 LYS A C 1
ATOM 992 O O . LYS A 1 141 ? -2.945 10.407 19.233 1.00 92.38 141 LYS A O 1
ATOM 997 N N . ASN A 1 142 ? -2.566 8.448 20.273 1.00 92.00 142 ASN A N 1
ATOM 998 C CA . ASN A 1 142 ? -1.112 8.464 20.131 1.00 92.00 142 ASN A CA 1
ATOM 999 C C . ASN A 1 142 ? -0.678 8.384 18.665 1.00 92.00 142 ASN A C 1
ATOM 1001 O O . ASN A 1 142 ? 0.233 9.100 18.262 1.00 92.00 142 ASN A O 1
ATOM 1005 N N . PHE A 1 143 ? -1.354 7.569 17.849 1.00 92.50 143 PHE A N 1
ATOM 1006 C CA . PHE A 1 143 ? -1.086 7.484 16.413 1.00 92.50 143 PHE A CA 1
ATOM 1007 C C . PHE A 1 143 ? -1.352 8.821 15.701 1.00 92.50 143 PHE A C 1
ATOM 1009 O O . PHE A 1 143 ? -0.507 9.300 14.947 1.00 92.50 143 PHE A O 1
ATOM 1016 N N . LEU A 1 144 ? -2.484 9.470 15.995 1.00 93.69 144 LEU A N 1
ATOM 1017 C CA . LEU A 1 144 ? -2.831 10.787 15.450 1.00 93.69 144 LEU A CA 1
ATOM 1018 C C . LEU A 1 144 ? -1.859 11.884 15.911 1.00 93.69 144 LEU A C 1
ATOM 1020 O O . LEU A 1 144 ? -1.440 12.717 15.105 1.00 93.69 144 LEU A O 1
ATOM 1024 N N . ALA A 1 145 ? -1.480 11.886 17.191 1.00 92.25 145 ALA A N 1
ATOM 1025 C CA . ALA A 1 145 ? -0.485 12.815 17.722 1.00 92.25 145 ALA A CA 1
ATOM 1026 C C . ALA A 1 145 ? 0.875 12.619 17.040 1.00 92.25 145 ALA A C 1
ATOM 1028 O O . ALA A 1 145 ? 1.500 13.593 16.634 1.00 92.25 145 ALA A O 1
ATOM 1029 N N . TRP A 1 146 ? 1.293 11.367 16.848 1.00 91.44 146 TRP A N 1
ATOM 1030 C CA . TRP A 1 146 ? 2.532 11.027 16.162 1.00 91.44 146 TRP A CA 1
ATOM 1031 C C . TRP A 1 146 ? 2.542 11.485 14.696 1.00 91.44 146 TRP A C 1
ATOM 1033 O O . TRP A 1 146 ? 3.533 12.087 14.282 1.00 91.44 146 TRP A O 1
ATOM 1043 N N . ILE A 1 147 ? 1.450 11.305 13.936 1.00 92.88 147 ILE A N 1
ATOM 1044 C CA . ILE A 1 147 ? 1.356 11.803 12.547 1.00 92.88 147 ILE A CA 1
ATOM 1045 C C . ILE A 1 147 ? 1.655 13.299 12.483 1.00 92.88 147 ILE A C 1
ATOM 1047 O O . ILE A 1 147 ? 2.407 13.741 11.619 1.00 92.88 147 ILE A O 1
ATOM 1051 N N . LYS A 1 148 ? 1.131 14.090 13.427 1.00 92.19 148 LYS A N 1
ATOM 1052 C CA . LYS A 1 148 ? 1.367 15.542 13.479 1.00 92.19 148 LYS A CA 1
ATOM 1053 C C . LYS A 1 148 ? 2.836 15.924 13.693 1.00 92.19 148 LYS A C 1
ATOM 1055 O O . LYS A 1 148 ? 3.196 17.066 13.437 1.00 92.19 148 LYS A O 1
ATOM 1060 N N . THR A 1 149 ? 3.682 14.991 14.135 1.00 90.62 149 THR A N 1
ATOM 1061 C CA . THR A 1 149 ? 5.116 15.228 14.369 1.00 90.62 149 THR A CA 1
ATOM 1062 C C . THR A 1 149 ? 6.005 14.930 13.165 1.00 90.62 149 THR A C 1
ATOM 1064 O O . THR A 1 149 ? 7.222 15.091 13.270 1.00 90.62 149 THR A O 1
ATOM 1067 N N . TRP A 1 150 ? 5.445 14.467 12.042 1.00 92.00 150 TRP A N 1
ATOM 1068 C CA . TRP A 1 150 ? 6.241 14.110 10.870 1.00 92.00 150 TRP A CA 1
ATOM 1069 C C . TRP A 1 150 ? 7.033 15.296 10.323 1.00 92.00 150 TRP A C 1
ATOM 1071 O O . TRP A 1 150 ? 6.548 16.426 10.268 1.00 92.00 150 TRP A O 1
ATOM 1081 N N . LYS A 1 151 ? 8.250 15.021 9.864 1.00 88.38 151 LYS A N 1
ATOM 1082 C CA . LYS A 1 151 ? 9.129 16.006 9.230 1.00 88.38 151 LYS A CA 1
ATOM 1083 C C . LYS A 1 151 ? 9.944 15.385 8.103 1.00 88.38 151 LYS A C 1
ATOM 1085 O O . LYS A 1 151 ? 10.182 14.176 8.077 1.00 88.38 151 LYS A O 1
ATOM 1090 N N . ALA A 1 152 ? 10.376 16.244 7.185 1.00 85.62 152 ALA A N 1
ATOM 1091 C CA . ALA A 1 152 ? 11.141 15.864 6.002 1.00 85.62 152 ALA A CA 1
ATOM 1092 C C . ALA A 1 152 ? 12.664 16.045 6.150 1.00 85.62 152 ALA A C 1
ATOM 1094 O O . ALA A 1 152 ? 13.411 15.596 5.283 1.00 85.62 152 ALA A O 1
ATOM 1095 N N . ASN A 1 153 ? 13.123 16.714 7.216 1.00 74.06 153 ASN A N 1
ATOM 1096 C CA . ASN A 1 153 ? 14.523 17.091 7.408 1.00 74.06 153 ASN A CA 1
ATOM 1097 C C . ASN A 1 153 ? 15.076 16.580 8.746 1.00 74.06 153 ASN A C 1
ATOM 1099 O O . ASN A 1 153 ? 14.441 16.708 9.793 1.00 74.06 153 ASN A O 1
ATOM 1103 N N . ASN A 1 154 ? 16.316 16.082 8.711 1.00 64.56 154 ASN A N 1
ATOM 1104 C CA . ASN A 1 154 ? 17.034 15.549 9.878 1.00 64.56 154 ASN A CA 1
ATOM 1105 C C . ASN A 1 154 ? 17.639 16.630 10.792 1.00 64.56 154 ASN A C 1
ATOM 1107 O O . ASN A 1 154 ? 18.155 16.305 11.858 1.00 64.56 154 ASN A O 1
ATOM 1111 N N . SER A 1 155 ? 17.644 17.896 10.364 1.00 59.78 155 SER A N 1
ATOM 1112 C CA . SER A 1 155 ? 18.274 19.000 11.104 1.00 59.78 155 SER A CA 1
ATOM 1113 C C . SER A 1 155 ? 17.428 19.503 12.276 1.00 59.78 155 SER A C 1
ATOM 1115 O O . SER A 1 155 ? 17.982 20.068 13.220 1.00 59.78 155 SER A O 1
ATOM 1117 N N . ASP A 1 156 ? 16.114 19.273 12.243 1.00 57.34 156 ASP A N 1
ATOM 1118 C CA . ASP A 1 156 ? 15.230 19.563 13.368 1.00 57.34 156 ASP A CA 1
ATOM 1119 C C . ASP A 1 156 ? 15.346 18.464 14.418 1.00 57.34 156 ASP A C 1
ATOM 1121 O O . ASP A 1 156 ? 15.229 17.276 14.115 1.00 57.34 156 ASP A O 1
ATOM 1125 N N . LYS A 1 157 ? 15.564 18.855 15.673 1.00 57.94 157 LYS A N 1
ATOM 1126 C CA . LYS A 1 157 ? 15.728 17.911 16.790 1.00 57.94 157 LYS A CA 1
ATOM 1127 C C . LYS A 1 157 ? 14.391 17.360 17.296 1.00 57.94 157 LYS A C 1
ATOM 1129 O O . LYS A 1 157 ? 14.370 16.269 17.854 1.00 57.94 157 LYS A O 1
ATOM 1134 N N . ASP A 1 158 ? 13.285 18.042 17.000 1.00 70.44 158 ASP A N 1
ATOM 1135 C CA . ASP A 1 158 ? 11.951 17.708 17.503 1.00 70.44 158 ASP A CA 1
ATOM 1136 C C . ASP A 1 158 ? 11.097 17.034 16.414 1.00 70.44 158 ASP A C 1
ATOM 1138 O O . ASP A 1 158 ? 11.121 17.446 15.254 1.00 70.44 158 ASP A O 1
ATOM 1142 N N . GLY A 1 159 ? 10.386 15.952 16.747 1.00 81.88 159 GLY A N 1
ATOM 1143 C CA . GLY A 1 159 ? 9.472 15.234 15.841 1.00 81.88 159 GLY A CA 1
ATOM 1144 C C . GLY A 1 159 ? 10.052 14.014 15.107 1.00 81.88 159 GLY A C 1
ATOM 1145 O O . GLY A 1 159 ? 11.224 13.666 15.265 1.00 81.88 159 GLY A O 1
ATOM 1146 N N . PHE A 1 160 ? 9.218 13.354 14.300 1.00 88.44 160 PHE A N 1
ATOM 1147 C CA . PHE A 1 160 ? 9.518 12.087 13.627 1.00 88.44 160 PHE A CA 1
ATOM 1148 C C . PHE A 1 160 ? 9.984 12.310 12.187 1.00 88.44 160 PHE A C 1
ATOM 1150 O O . PHE A 1 160 ? 9.210 12.737 11.330 1.00 88.44 160 PHE A O 1
ATOM 1157 N N . ASN A 1 161 ? 11.249 12.012 11.896 1.00 89.06 161 ASN A N 1
ATOM 1158 C CA . ASN A 1 161 ? 11.734 12.108 10.528 1.00 89.06 161 ASN A CA 1
ATOM 1159 C C . ASN A 1 161 ? 11.179 10.950 9.682 1.00 89.06 161 ASN A C 1
ATOM 1161 O O . ASN A 1 161 ? 11.505 9.794 9.938 1.00 89.06 161 ASN A O 1
ATOM 1165 N N . ILE A 1 162 ? 10.361 11.281 8.680 1.00 91.12 162 ILE A N 1
ATOM 1166 C CA . ILE A 1 162 ? 9.703 10.292 7.820 1.00 91.12 162 ILE A CA 1
ATOM 1167 C C . ILE A 1 162 ? 10.284 10.252 6.412 1.00 91.12 162 ILE A C 1
ATOM 1169 O O . ILE A 1 162 ? 10.182 9.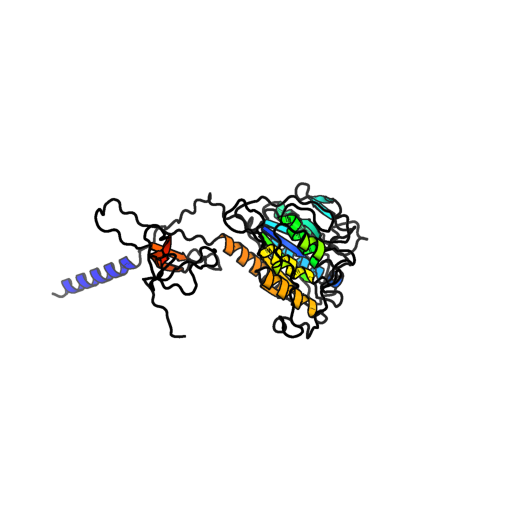223 5.765 1.00 91.12 162 ILE A O 1
ATOM 1173 N N . LYS A 1 163 ? 10.897 11.330 5.915 1.00 91.81 163 LYS A N 1
ATOM 1174 C CA . LYS A 1 163 ? 11.368 11.378 4.527 1.00 91.81 163 LYS A CA 1
ATOM 1175 C C . LYS A 1 163 ? 12.668 10.599 4.328 1.00 91.81 163 LYS A C 1
ATOM 1177 O O . LYS A 1 163 ? 13.601 10.691 5.134 1.00 91.81 163 LYS A O 1
ATOM 1182 N N . VAL A 1 164 ? 12.757 9.948 3.171 1.00 90.69 164 VAL A N 1
ATOM 1183 C CA . VAL A 1 164 ? 13.993 9.408 2.600 1.00 90.69 164 VAL A CA 1
ATOM 1184 C C . VAL A 1 164 ? 14.241 9.980 1.197 1.00 90.69 164 VAL A C 1
ATOM 1186 O O . VAL A 1 164 ? 13.494 10.820 0.694 1.00 90.69 164 VAL A O 1
ATOM 1189 N N . ASN A 1 165 ? 15.359 9.600 0.578 1.00 88.69 165 ASN A N 1
ATOM 1190 C CA . ASN A 1 165 ? 15.682 10.000 -0.799 1.00 88.69 165 ASN A CA 1
ATOM 1191 C C . ASN A 1 165 ? 15.595 8.831 -1.784 1.00 88.69 165 ASN A C 1
ATOM 1193 O O . ASN A 1 165 ? 15.261 9.054 -2.944 1.00 88.69 165 ASN A O 1
ATOM 1197 N N . GLY A 1 166 ? 15.920 7.618 -1.329 1.00 90.06 166 GLY A N 1
ATOM 1198 C CA . GLY A 1 166 ? 15.873 6.409 -2.145 1.00 90.06 166 GLY A CA 1
ATOM 1199 C C . GLY A 1 166 ? 14.449 5.894 -2.327 1.00 90.06 166 GLY A C 1
ATOM 1200 O O . GLY A 1 166 ? 13.576 6.152 -1.501 1.00 90.06 166 GLY A O 1
ATOM 1201 N N . GLN A 1 167 ? 14.241 5.168 -3.418 1.00 92.62 167 GLN A N 1
ATOM 1202 C CA . GLN A 1 167 ? 13.014 4.431 -3.698 1.00 92.62 167 GLN A CA 1
ATOM 1203 C C . GLN A 1 167 ? 13.241 2.960 -3.330 1.00 92.62 167 GLN A C 1
ATOM 1205 O O . GLN A 1 167 ? 14.335 2.440 -3.561 1.00 92.62 167 GLN A O 1
ATOM 1210 N N . SER A 1 168 ? 12.217 2.313 -2.774 1.00 94.69 168 SER A N 1
ATOM 1211 C CA . SER A 1 168 ? 12.230 0.890 -2.398 1.00 94.69 168 SER A CA 1
ATOM 1212 C C . SER A 1 168 ? 10.883 0.237 -2.728 1.00 94.69 168 SER A C 1
ATOM 1214 O O . SER A 1 168 ? 10.259 -0.380 -1.871 1.00 94.69 168 SER A O 1
ATOM 1216 N N . THR A 1 169 ? 10.385 0.439 -3.950 1.00 95.81 169 THR A N 1
ATOM 1217 C CA . THR A 1 169 ? 9.018 0.080 -4.372 1.00 95.81 169 THR A CA 1
ATOM 1218 C C . THR A 1 169 ? 8.757 -1.425 -4.280 1.00 95.81 169 THR A C 1
ATOM 1220 O O . THR A 1 169 ? 7.780 -1.841 -3.660 1.00 95.81 169 THR A O 1
ATOM 1223 N N . GLY A 1 170 ? 9.627 -2.255 -4.861 1.00 96.06 170 GLY A N 1
ATOM 1224 C CA . GLY A 1 170 ? 9.505 -3.710 -4.779 1.00 96.06 170 GLY A CA 1
ATOM 1225 C C . GLY A 1 170 ? 10.000 -4.234 -3.437 1.00 96.06 170 GLY A C 1
ATOM 1226 O O . GLY A 1 170 ? 9.391 -5.122 -2.835 1.00 96.06 170 GLY A O 1
ATOM 1227 N N . ALA A 1 171 ? 11.072 -3.636 -2.919 1.00 95.88 171 ALA A N 1
ATOM 1228 C CA . ALA A 1 171 ? 11.678 -4.074 -1.673 1.00 95.88 171 ALA A CA 1
ATOM 1229 C C . ALA A 1 171 ? 10.762 -3.847 -0.452 1.00 95.88 171 ALA A C 1
ATOM 1231 O O . ALA A 1 171 ? 10.732 -4.686 0.446 1.00 95.88 171 ALA A O 1
ATOM 1232 N N . VAL A 1 172 ? 9.964 -2.771 -0.412 1.00 96.56 172 VAL A N 1
ATOM 1233 C CA . VAL A 1 172 ? 8.987 -2.546 0.672 1.00 96.56 172 VAL A CA 1
ATOM 1234 C C . VAL A 1 172 ? 7.820 -3.529 0.610 1.00 96.56 172 VAL A C 1
ATOM 1236 O O . VAL A 1 172 ? 7.278 -3.888 1.649 1.00 96.56 172 VAL A O 1
ATOM 1239 N N . MET A 1 173 ? 7.431 -3.993 -0.583 1.00 97.88 173 MET A N 1
ATOM 1240 C CA . MET A 1 173 ? 6.374 -5.000 -0.723 1.00 97.88 173 MET A CA 1
ATOM 1241 C C . MET A 1 173 ? 6.838 -6.346 -0.172 1.00 97.88 173 MET A C 1
ATOM 1243 O O . MET A 1 173 ? 6.093 -7.009 0.553 1.00 97.88 173 MET A O 1
ATOM 1247 N N . GLN A 1 174 ? 8.101 -6.702 -0.425 1.00 96.50 174 GLN A N 1
ATOM 1248 C CA . GLN A 1 174 ? 8.732 -7.835 0.244 1.00 96.50 174 GLN A CA 1
ATOM 1249 C C . GLN A 1 174 ? 8.744 -7.649 1.768 1.00 96.50 174 GLN A C 1
ATOM 1251 O O . GLN A 1 174 ? 8.412 -8.582 2.499 1.00 96.50 174 GLN A O 1
ATOM 1256 N N . GLU A 1 175 ? 9.084 -6.453 2.255 1.00 95.94 175 GLU A N 1
ATOM 1257 C CA . GLU A 1 175 ? 9.120 -6.161 3.690 1.00 95.94 175 GLU A CA 1
ATOM 1258 C C . GLU A 1 175 ? 7.726 -6.274 4.332 1.00 95.94 175 GLU A C 1
ATOM 1260 O O . GLU A 1 175 ? 7.573 -6.833 5.419 1.00 95.94 175 GLU A O 1
ATOM 1265 N N . ALA A 1 176 ? 6.688 -5.794 3.641 1.00 97.25 176 ALA A N 1
ATOM 1266 C CA . ALA A 1 176 ? 5.296 -5.904 4.060 1.00 97.25 176 ALA A CA 1
ATOM 1267 C C . ALA A 1 176 ? 4.860 -7.372 4.170 1.00 97.25 176 ALA A C 1
ATOM 1269 O O . ALA A 1 176 ? 4.239 -7.758 5.165 1.00 97.25 176 ALA A O 1
ATOM 1270 N N . TRP A 1 177 ? 5.226 -8.209 3.193 1.00 96.75 177 TRP A N 1
ATOM 1271 C CA . TRP A 1 177 ? 5.036 -9.656 3.294 1.00 96.75 177 TRP A CA 1
ATOM 1272 C C . TRP A 1 177 ? 5.792 -10.239 4.490 1.00 96.75 177 TRP A C 1
ATOM 1274 O O . TRP A 1 177 ? 5.202 -10.977 5.279 1.00 96.75 177 TRP A O 1
ATOM 1284 N N . ALA A 1 178 ? 7.068 -9.884 4.666 1.00 95.69 178 ALA A N 1
ATOM 1285 C CA . ALA A 1 178 ? 7.885 -10.389 5.764 1.00 95.69 178 ALA A CA 1
ATOM 1286 C C . ALA A 1 178 ? 7.285 -10.025 7.128 1.00 95.69 178 ALA A C 1
ATOM 1288 O O . ALA A 1 178 ? 7.301 -10.851 8.041 1.00 95.69 178 ALA A O 1
ATOM 1289 N N . TYR A 1 179 ? 6.692 -8.837 7.259 1.00 95.12 179 TYR A N 1
ATOM 1290 C CA . TYR A 1 179 ? 5.962 -8.440 8.456 1.00 95.12 179 TYR A CA 1
ATOM 1291 C C . TYR A 1 179 ? 4.766 -9.355 8.736 1.00 95.12 179 TYR A C 1
ATOM 1293 O O . TYR A 1 179 ? 4.693 -9.943 9.815 1.00 95.12 179 TYR A O 1
ATOM 1301 N N . TYR A 1 180 ? 3.863 -9.532 7.769 1.00 94.50 180 TYR A N 1
ATOM 1302 C CA . TYR A 1 180 ? 2.689 -10.396 7.941 1.00 94.50 180 TYR A CA 1
ATOM 1303 C C . TYR A 1 180 ? 3.049 -11.874 8.145 1.00 94.50 180 TYR A C 1
ATOM 1305 O O . TYR A 1 180 ? 2.381 -12.567 8.910 1.00 94.50 180 TYR A O 1
ATOM 1313 N N . ALA A 1 181 ? 4.121 -12.346 7.510 1.00 92.94 181 ALA A N 1
ATOM 1314 C CA . ALA A 1 181 ? 4.605 -13.720 7.612 1.00 92.94 181 ALA A CA 1
ATOM 1315 C C . ALA A 1 181 ? 5.501 -13.977 8.842 1.00 92.94 181 ALA A C 1
ATOM 1317 O O . ALA A 1 181 ? 5.892 -15.123 9.079 1.00 92.94 181 ALA A O 1
ATOM 1318 N N . GLY A 1 182 ? 5.869 -12.940 9.607 1.00 93.06 182 GLY A N 1
ATOM 1319 C CA . GLY A 1 182 ? 6.800 -13.062 10.736 1.00 93.06 182 GLY A CA 1
ATOM 1320 C C . GLY A 1 182 ? 8.191 -13.543 10.308 1.00 93.06 182 GLY A C 1
ATOM 1321 O O . GLY A 1 182 ? 8.766 -14.447 10.916 1.00 93.06 182 GLY A O 1
ATOM 1322 N N . LYS A 1 183 ? 8.695 -13.002 9.197 1.00 93.62 183 LYS A N 1
ATOM 1323 C CA . LYS A 1 183 ? 9.980 -13.344 8.574 1.00 93.62 183 LYS A CA 1
ATOM 1324 C C . LYS A 1 183 ? 10.937 -12.155 8.602 1.00 93.62 183 LYS A C 1
ATOM 1326 O O . LYS A 1 183 ? 10.628 -11.083 9.122 1.00 93.62 183 LYS A O 1
ATOM 1331 N N . THR A 1 184 ? 12.126 -12.377 8.057 1.00 93.44 184 THR A N 1
ATOM 1332 C CA . THR A 1 184 ? 13.133 -11.339 7.855 1.00 93.44 184 THR A CA 1
ATOM 1333 C C . THR A 1 184 ? 12.907 -10.654 6.509 1.00 93.44 184 THR A C 1
ATOM 1335 O O . THR A 1 184 ? 12.810 -11.328 5.481 1.00 93.44 184 THR A O 1
ATOM 1338 N N . GLY A 1 185 ? 12.785 -9.330 6.521 1.00 92.75 185 GLY A N 1
ATOM 1339 C CA . GLY A 1 185 ? 12.686 -8.527 5.309 1.00 92.75 185 GLY A CA 1
ATOM 1340 C C . GLY A 1 185 ? 14.049 -8.207 4.696 1.00 92.75 185 GLY A C 1
ATOM 1341 O O . GLY A 1 185 ? 15.097 -8.480 5.290 1.00 92.75 185 GLY A O 1
ATOM 1342 N N . LEU A 1 186 ? 14.039 -7.620 3.501 1.00 92.06 186 LEU A N 1
ATOM 1343 C CA . LEU A 1 186 ? 15.235 -7.155 2.792 1.00 92.06 186 LEU A CA 1
ATOM 1344 C C . LEU A 1 186 ? 15.985 -6.073 3.567 1.00 92.06 186 LEU A C 1
ATOM 1346 O O . LEU A 1 186 ? 17.196 -5.949 3.407 1.00 92.06 186 LEU A O 1
ATOM 1350 N N . SER A 1 187 ? 15.308 -5.360 4.471 1.00 90.25 187 SER A N 1
ATOM 1351 C CA . SER A 1 187 ? 15.971 -4.439 5.391 1.00 90.25 187 SER A CA 1
ATOM 1352 C C . SER A 1 187 ? 16.951 -5.131 6.356 1.00 90.25 187 SER A C 1
ATOM 1354 O O . SER A 1 187 ? 17.759 -4.461 7.006 1.00 90.25 187 SER A O 1
ATOM 1356 N N . GLY A 1 188 ? 16.881 -6.464 6.468 1.00 89.56 188 GLY A N 1
ATOM 1357 C CA . GLY A 1 188 ? 17.573 -7.283 7.464 1.00 89.56 188 GLY A CA 1
ATOM 1358 C C . GLY A 1 188 ? 16.789 -7.423 8.772 1.00 89.56 188 GLY A C 1
ATOM 1359 O O . GLY A 1 188 ? 17.205 -8.146 9.682 1.00 89.56 188 GLY A O 1
ATOM 1360 N N . ARG A 1 189 ? 15.640 -6.751 8.890 1.00 88.31 189 ARG A N 1
ATOM 1361 C CA . ARG A 1 189 ? 14.822 -6.764 10.096 1.00 88.31 189 ARG A CA 1
ATOM 1362 C C . ARG A 1 189 ? 13.960 -8.014 10.169 1.00 88.31 189 ARG A C 1
ATOM 1364 O O . ARG A 1 189 ? 13.302 -8.388 9.208 1.00 88.31 189 ARG A O 1
ATOM 1371 N N . THR A 1 190 ? 13.931 -8.638 11.343 1.00 91.62 190 THR A N 1
ATOM 1372 C CA . THR A 1 190 ? 13.038 -9.769 11.622 1.00 91.62 190 THR A CA 1
ATOM 1373 C C . THR A 1 190 ? 11.782 -9.282 12.323 1.00 91.62 190 THR A C 1
ATOM 1375 O O . THR A 1 190 ? 11.862 -8.559 13.319 1.00 91.62 190 THR A O 1
ATOM 1378 N N . TYR A 1 191 ? 10.627 -9.688 11.806 1.00 91.56 191 TYR A N 1
ATOM 1379 C CA . TYR A 1 191 ? 9.332 -9.302 12.343 1.00 91.56 191 TYR A CA 1
ATOM 1380 C C . TYR A 1 191 ? 8.670 -10.412 13.141 1.00 91.56 191 TYR A C 1
ATOM 1382 O O . TYR A 1 191 ? 8.866 -11.599 12.899 1.00 91.56 191 TYR A O 1
ATOM 1390 N N . THR A 1 192 ? 7.819 -9.994 14.073 1.00 90.00 192 THR A N 1
ATOM 1391 C CA . THR A 1 192 ? 6.794 -10.858 14.654 1.00 90.00 192 THR A CA 1
ATOM 1392 C C . THR A 1 192 ? 5.499 -10.597 13.901 1.00 90.00 192 THR A C 1
ATOM 1394 O O . THR A 1 192 ? 5.073 -9.443 13.811 1.00 90.00 192 THR A O 1
ATOM 1397 N N . ALA A 1 193 ? 4.901 -11.655 13.351 1.00 87.69 193 ALA A N 1
ATOM 1398 C CA . ALA A 1 193 ? 3.629 -11.552 12.650 1.00 87.69 193 ALA A CA 1
ATOM 1399 C C . ALA A 1 193 ? 2.542 -10.975 13.574 1.00 87.69 193 ALA A C 1
ATOM 1401 O O . ALA A 1 193 ? 2.538 -11.284 14.773 1.00 87.69 193 ALA A O 1
ATOM 1402 N N . PRO A 1 194 ? 1.588 -10.186 13.043 1.00 85.12 194 PRO A N 1
ATOM 1403 C CA . PRO A 1 194 ? 0.340 -9.919 13.745 1.00 85.12 194 PRO A CA 1
ATOM 1404 C C . PRO A 1 194 ? -0.318 -11.239 14.185 1.00 85.12 194 PRO A C 1
ATOM 1406 O O . PRO A 1 194 ? -0.128 -12.258 13.513 1.00 85.12 194 PRO A O 1
ATOM 1409 N N . PRO A 1 195 ? -1.097 -11.252 15.283 1.00 74.19 195 PRO A N 1
ATOM 1410 C CA . PRO A 1 195 ? -1.776 -12.460 15.739 1.00 74.19 195 PRO A CA 1
ATOM 1411 C C . PRO A 1 195 ? -2.539 -13.146 14.598 1.00 74.19 195 PRO A C 1
ATOM 1413 O O . PRO A 1 195 ? -3.357 -12.518 13.921 1.00 74.19 195 PRO A O 1
ATOM 1416 N N . ALA A 1 196 ? -2.258 -14.432 14.380 1.00 67.12 196 ALA A N 1
ATOM 1417 C CA . ALA A 1 196 ? -2.962 -15.233 13.388 1.00 67.12 196 ALA A CA 1
ATOM 1418 C C . ALA A 1 196 ? -4.421 -15.429 13.831 1.00 67.12 196 ALA A C 1
ATOM 1420 O O . ALA A 1 196 ? -4.685 -15.762 14.987 1.00 67.12 196 ALA A O 1
ATOM 1421 N N . GLY A 1 197 ? -5.374 -15.210 12.925 1.00 67.31 197 GLY A N 1
ATOM 1422 C CA . GLY A 1 197 ? -6.803 -15.343 13.203 1.00 67.31 197 GLY A CA 1
ATOM 1423 C C . GLY A 1 197 ? -7.641 -15.308 11.925 1.00 67.31 197 GLY A C 1
ATOM 1424 O O . GLY A 1 197 ? -7.099 -15.261 10.825 1.00 67.31 197 GLY A O 1
ATOM 1425 N N . CYS A 1 198 ? -8.969 -15.286 12.065 1.00 66.38 198 CYS A N 1
ATOM 1426 C CA . CYS A 1 198 ? -9.912 -15.200 10.934 1.00 66.38 198 CYS A CA 1
ATOM 1427 C C . CYS A 1 198 ? -9.911 -13.831 10.221 1.00 66.38 198 CYS A C 1
ATOM 1429 O O . CYS A 1 198 ? -10.582 -13.648 9.209 1.00 66.38 198 CYS A O 1
ATOM 1431 N N . GLN A 1 199 ? -9.167 -12.858 10.744 1.00 75.12 199 GLN A N 1
ATOM 1432 C CA . GLN A 1 199 ? -8.980 -11.542 10.140 1.00 75.12 199 GLN A CA 1
ATOM 1433 C C . GLN A 1 199 ? -8.192 -11.614 8.828 1.00 75.12 199 GLN A C 1
ATOM 1435 O O . GLN A 1 199 ? -7.104 -12.186 8.763 1.00 75.12 199 GLN A O 1
ATOM 1440 N N . LYS A 1 200 ? -8.730 -10.988 7.778 1.00 85.19 200 LYS A N 1
ATOM 1441 C CA . LYS A 1 200 ? -8.037 -10.818 6.496 1.00 85.19 200 LYS A CA 1
ATOM 1442 C C . LYS A 1 200 ? -6.947 -9.740 6.595 1.00 85.19 200 LYS A C 1
ATOM 1444 O O . LYS A 1 200 ? -7.075 -8.777 7.357 1.00 85.19 200 LYS A O 1
ATOM 1449 N N . ASN A 1 201 ? -5.885 -9.914 5.807 1.00 91.62 201 ASN A N 1
ATOM 1450 C CA . ASN A 1 201 ? -4.729 -9.021 5.752 1.00 91.62 201 ASN A CA 1
ATOM 1451 C C . ASN A 1 201 ? -4.751 -8.180 4.469 1.00 91.62 201 ASN A C 1
ATOM 1453 O O . ASN A 1 201 ? -5.014 -8.692 3.378 1.00 91.62 201 ASN A O 1
ATOM 1457 N N . PHE A 1 202 ? -4.434 -6.894 4.595 1.00 95.56 202 PHE A N 1
ATOM 1458 C CA . PHE A 1 202 ? -4.492 -5.925 3.509 1.00 95.56 202 PHE A CA 1
ATOM 1459 C C . PHE A 1 202 ? -3.274 -5.009 3.519 1.00 95.56 202 PHE A C 1
ATOM 1461 O O . PHE A 1 202 ? -2.848 -4.536 4.570 1.00 95.56 202 PHE A O 1
ATOM 1468 N N . VAL A 1 203 ? -2.774 -4.684 2.332 1.00 98.38 203 VAL A N 1
ATOM 1469 C CA . VAL A 1 203 ? -1.809 -3.603 2.124 1.00 98.38 203 VAL A CA 1
ATOM 1470 C C . VAL A 1 203 ? -2.491 -2.492 1.344 1.00 98.38 203 VAL A C 1
ATOM 1472 O O . VAL A 1 203 ? -3.130 -2.757 0.329 1.00 98.38 203 VAL A O 1
ATOM 1475 N N . ILE A 1 204 ? -2.345 -1.250 1.800 1.00 98.44 204 ILE A N 1
ATOM 1476 C CA . ILE A 1 204 ? -2.707 -0.062 1.021 1.00 98.44 204 ILE A CA 1
ATOM 1477 C C . ILE A 1 204 ? -1.416 0.685 0.723 1.00 98.44 204 ILE A C 1
ATOM 1479 O O . ILE A 1 204 ? -0.835 1.301 1.613 1.00 98.44 204 ILE A O 1
ATOM 1483 N N . PHE A 1 205 ? -0.967 0.614 -0.523 1.00 98.62 205 PHE A N 1
ATOM 1484 C CA . PHE A 1 205 ? 0.249 1.272 -0.976 1.00 98.62 205 PHE A CA 1
ATOM 1485 C C . PHE A 1 205 ? -0.070 2.667 -1.516 1.00 98.62 205 PHE A C 1
ATOM 1487 O O . PHE A 1 205 ? -0.793 2.796 -2.503 1.00 98.62 205 PHE A O 1
ATOM 1494 N N . LEU A 1 206 ? 0.475 3.705 -0.894 1.00 97.81 206 LEU A N 1
ATOM 1495 C CA . LEU A 1 206 ? 0.401 5.090 -1.343 1.00 97.81 206 LEU A CA 1
ATOM 1496 C C . LEU A 1 206 ? 1.673 5.406 -2.133 1.00 97.81 206 LEU A C 1
ATOM 1498 O O . LEU A 1 206 ? 2.731 5.618 -1.546 1.00 97.81 206 LEU A O 1
ATOM 1502 N N . GLY A 1 207 ? 1.565 5.399 -3.461 1.00 96.19 207 GLY A N 1
ATOM 1503 C CA . GLY A 1 207 ? 2.656 5.749 -4.366 1.00 96.19 207 GLY A CA 1
ATOM 1504 C C . GLY A 1 207 ? 2.655 7.240 -4.678 1.00 96.19 207 GLY A C 1
ATOM 1505 O O . GLY A 1 207 ? 1.651 7.781 -5.151 1.00 96.19 207 GLY A O 1
ATOM 1506 N N . ASN A 1 208 ? 3.788 7.899 -4.452 1.00 94.62 208 ASN A N 1
ATOM 1507 C CA . ASN A 1 208 ? 3.915 9.341 -4.603 1.00 94.62 208 ASN A CA 1
ATOM 1508 C C . ASN A 1 208 ? 4.600 9.688 -5.930 1.00 94.62 208 ASN A C 1
ATOM 1510 O O . ASN A 1 208 ? 5.827 9.729 -6.055 1.00 94.62 208 ASN A O 1
ATOM 1514 N N . ALA A 1 209 ? 3.779 9.958 -6.940 1.00 92.44 209 ALA A N 1
ATOM 1515 C CA . ALA A 1 209 ? 4.213 10.388 -8.262 1.00 92.44 209 ALA A CA 1
ATOM 1516 C C . ALA A 1 209 ? 3.991 11.896 -8.472 1.00 92.44 209 ALA A C 1
ATOM 1518 O O . ALA A 1 209 ? 3.856 12.326 -9.612 1.00 92.44 209 ALA A O 1
ATOM 1519 N N . TYR A 1 210 ? 3.907 12.711 -7.410 1.00 91.38 210 TYR A N 1
ATOM 1520 C CA . TYR A 1 210 ? 3.504 14.112 -7.569 1.00 91.38 210 TYR A CA 1
ATOM 1521 C C . TYR A 1 210 ? 4.519 14.933 -8.375 1.00 91.38 210 TYR A C 1
ATOM 1523 O O . TYR A 1 210 ? 4.155 15.710 -9.253 1.00 91.38 210 TYR A O 1
ATOM 1531 N N . GLY A 1 211 ? 5.806 14.741 -8.082 1.00 87.00 211 GLY A N 1
ATOM 1532 C CA . GLY A 1 211 ? 6.907 15.365 -8.808 1.00 87.00 211 GLY A CA 1
ATOM 1533 C C . GLY A 1 211 ? 7.642 14.399 -9.746 1.00 87.00 211 GLY A C 1
ATOM 1534 O O . GLY A 1 211 ? 7.489 13.179 -9.640 1.00 87.00 211 GLY A O 1
ATOM 1535 N N . PRO A 1 212 ? 8.549 14.921 -10.593 1.00 84.62 212 PRO A N 1
ATOM 1536 C CA . PRO A 1 212 ? 9.328 14.124 -11.550 1.00 84.62 212 PRO A CA 1
ATOM 1537 C C . PRO A 1 212 ? 10.342 13.178 -10.883 1.00 84.62 212 PRO A C 1
ATOM 1539 O O . PRO A 1 212 ? 10.898 12.286 -11.526 1.00 84.62 212 PRO A O 1
ATOM 1542 N N . ALA A 1 213 ? 10.605 13.364 -9.588 1.00 88.25 213 ALA A N 1
ATOM 1543 C CA . ALA A 1 213 ? 11.422 12.460 -8.784 1.00 88.25 213 ALA A CA 1
ATOM 1544 C C . ALA A 1 213 ? 10.641 11.224 -8.294 1.00 88.25 213 ALA A C 1
ATOM 1546 O O . ALA A 1 213 ? 11.234 10.336 -7.691 1.00 88.25 213 ALA A O 1
ATOM 1547 N N . GLY A 1 214 ? 9.329 11.173 -8.545 1.00 89.44 214 GLY A N 1
ATOM 1548 C CA . GLY A 1 214 ? 8.443 10.086 -8.150 1.00 89.44 214 GLY A CA 1
ATOM 1549 C C . GLY A 1 214 ? 8.402 9.045 -9.250 1.00 89.44 214 GLY A C 1
ATOM 1550 O O . GLY A 1 214 ? 8.362 9.384 -10.432 1.00 89.44 214 GLY A O 1
ATOM 1551 N N . GLY A 1 215 ? 8.462 7.779 -8.870 1.00 90.94 215 GLY A N 1
ATOM 1552 C CA . GLY A 1 215 ? 8.563 6.679 -9.814 1.00 90.94 215 GLY A CA 1
ATOM 1553 C C . GLY A 1 215 ? 8.773 5.351 -9.104 1.00 90.94 215 GLY A C 1
ATOM 1554 O O . GLY A 1 215 ? 9.111 5.350 -7.916 1.00 90.94 215 GLY A O 1
ATOM 1555 N N . PRO A 1 216 ? 8.629 4.235 -9.828 1.00 92.69 216 PRO A N 1
ATOM 1556 C CA . PRO A 1 216 ? 9.090 2.962 -9.323 1.00 92.69 216 PRO A CA 1
ATOM 1557 C C . PRO A 1 216 ? 10.620 2.965 -9.277 1.00 92.69 216 PRO A C 1
ATOM 1559 O O . PRO A 1 216 ? 11.292 3.513 -10.153 1.00 92.69 216 PRO A O 1
ATOM 1562 N N . GLY A 1 217 ? 11.168 2.362 -8.235 1.00 93.62 217 GLY A N 1
ATOM 1563 C CA . GLY A 1 217 ? 12.604 2.181 -8.097 1.00 93.62 217 GLY A CA 1
ATOM 1564 C C . GLY A 1 217 ? 12.940 1.385 -6.851 1.00 93.62 217 GLY A C 1
ATOM 1565 O O . GLY A 1 217 ? 12.179 1.394 -5.884 1.00 93.62 217 GLY A O 1
ATOM 1566 N N . ASP A 1 218 ? 14.080 0.711 -6.887 1.00 94.19 218 ASP A N 1
ATOM 1567 C CA . ASP A 1 218 ? 14.675 0.012 -5.752 1.00 94.19 218 ASP A CA 1
ATOM 1568 C C . ASP A 1 218 ? 16.171 0.351 -5.653 1.00 94.19 218 ASP A C 1
ATOM 1570 O O . ASP A 1 218 ? 16.807 0.785 -6.621 1.00 94.19 218 ASP A O 1
ATOM 1574 N N . GLY A 1 219 ? 16.758 0.129 -4.475 1.00 88.44 219 GLY A N 1
ATOM 1575 C CA . GLY A 1 219 ? 18.203 0.228 -4.286 1.00 88.44 219 GLY A CA 1
ATOM 1576 C C . GLY A 1 219 ? 18.969 -0.720 -5.219 1.00 88.44 219 GLY A C 1
ATOM 1577 O O . GLY A 1 219 ? 18.536 -1.836 -5.489 1.00 88.44 219 GLY A O 1
ATOM 1578 N N . ALA A 1 220 ? 20.149 -0.305 -5.684 1.00 85.12 220 ALA A N 1
ATOM 1579 C CA . ALA A 1 220 ? 20.943 -1.075 -6.652 1.00 85.12 220 ALA A CA 1
ATOM 1580 C C . ALA A 1 220 ? 21.359 -2.481 -6.169 1.00 85.12 220 ALA A C 1
ATOM 1582 O O . ALA A 1 220 ? 21.692 -3.330 -6.995 1.00 85.12 220 ALA A O 1
ATOM 1583 N N . SER A 1 221 ? 21.332 -2.722 -4.857 1.00 84.62 221 SER A N 1
ATOM 1584 C CA . SER A 1 221 ? 21.655 -4.010 -4.234 1.00 84.62 221 SER A CA 1
ATOM 1585 C C . SER A 1 221 ? 20.422 -4.761 -3.714 1.00 84.62 221 SER A C 1
ATOM 1587 O O . SER A 1 221 ? 20.565 -5.870 -3.199 1.00 84.62 221 SER A O 1
ATOM 1589 N N . ALA A 1 222 ? 19.214 -4.204 -3.873 1.00 85.25 222 ALA A N 1
ATOM 1590 C CA . ALA A 1 222 ? 17.985 -4.796 -3.361 1.00 85.25 222 ALA A CA 1
ATOM 1591 C C . ALA A 1 222 ? 17.647 -6.078 -4.138 1.00 85.25 222 ALA A C 1
ATOM 1593 O O . ALA A 1 222 ? 17.085 -6.039 -5.231 1.00 85.25 222 ALA A O 1
ATOM 1594 N N . ASN A 1 223 ? 17.981 -7.244 -3.584 1.00 90.88 223 ASN A N 1
ATOM 1595 C CA . ASN A 1 223 ? 17.775 -8.539 -4.240 1.00 90.88 223 ASN A CA 1
ATOM 1596 C C . ASN A 1 223 ? 16.301 -9.005 -4.195 1.00 90.88 223 ASN A C 1
ATOM 1598 O O . ASN A 1 223 ? 15.986 -10.077 -3.675 1.00 90.88 223 ASN A O 1
ATOM 1602 N N . VAL A 1 224 ? 15.389 -8.190 -4.730 1.00 94.50 224 VAL A N 1
ATOM 1603 C CA . VAL A 1 224 ? 13.931 -8.383 -4.661 1.00 94.50 224 VAL A CA 1
ATOM 1604 C C . VAL A 1 224 ? 13.489 -9.670 -5.361 1.00 94.50 224 VAL A C 1
ATOM 1606 O O . VAL A 1 224 ? 12.715 -10.441 -4.791 1.00 94.50 224 VAL A O 1
ATOM 1609 N N . LEU A 1 225 ? 14.024 -9.951 -6.555 1.00 94.50 225 LEU A N 1
ATOM 1610 C CA . LEU A 1 225 ? 13.740 -11.191 -7.287 1.00 94.50 225 LEU A CA 1
ATOM 1611 C C . LEU A 1 225 ? 14.322 -12.423 -6.580 1.00 94.50 225 LEU A C 1
ATOM 1613 O O . LEU A 1 225 ? 13.670 -13.466 -6.512 1.00 94.50 225 LEU A O 1
ATOM 1617 N N . GLY A 1 226 ? 15.540 -12.323 -6.040 1.00 95.19 226 GLY A N 1
ATOM 1618 C CA . GLY A 1 226 ? 16.145 -13.421 -5.288 1.00 95.19 226 GLY A CA 1
ATOM 1619 C C . GLY A 1 226 ? 15.352 -13.750 -4.025 1.00 95.19 226 GLY A C 1
ATOM 1620 O O . GLY A 1 226 ? 15.122 -14.924 -3.738 1.00 95.19 226 GLY A O 1
ATOM 1621 N N . ALA A 1 227 ? 14.857 -12.729 -3.320 1.00 95.50 227 ALA A N 1
ATOM 1622 C CA . ALA A 1 227 ? 13.960 -12.910 -2.184 1.00 95.50 227 ALA A CA 1
ATOM 1623 C C . ALA A 1 227 ? 12.637 -13.577 -2.592 1.00 95.50 227 ALA A C 1
ATOM 1625 O O . ALA A 1 227 ? 12.160 -14.447 -1.867 1.00 95.50 227 ALA A O 1
ATOM 1626 N N . LEU A 1 228 ? 12.073 -13.226 -3.755 1.00 96.31 228 LEU A N 1
ATOM 1627 C CA . LEU A 1 228 ? 10.847 -13.852 -4.261 1.00 96.31 228 LEU A CA 1
ATOM 1628 C C . LEU A 1 228 ? 11.083 -15.319 -4.642 1.00 96.31 228 LEU A C 1
ATOM 1630 O O . LEU A 1 228 ? 10.280 -16.185 -4.314 1.00 96.31 228 LEU A O 1
ATOM 1634 N N . THR A 1 229 ? 12.221 -15.616 -5.270 1.00 96.56 229 THR A N 1
ATOM 1635 C CA . THR A 1 229 ? 12.624 -16.985 -5.637 1.00 96.56 229 THR A CA 1
ATOM 1636 C C . THR A 1 229 ? 12.814 -17.874 -4.406 1.00 96.56 229 THR A C 1
ATOM 1638 O O . THR A 1 229 ? 12.539 -19.070 -4.452 1.00 96.56 229 THR A O 1
ATOM 1641 N N . ALA A 1 230 ? 13.262 -17.293 -3.291 1.00 95.69 230 ALA A N 1
ATOM 1642 C CA . ALA A 1 230 ? 13.407 -17.981 -2.012 1.00 95.69 230 ALA A CA 1
ATOM 1643 C C . ALA A 1 230 ? 12.116 -17.996 -1.169 1.00 95.69 230 ALA A C 1
ATOM 1645 O O . ALA A 1 230 ? 12.113 -18.565 -0.073 1.00 95.69 230 ALA A O 1
ATOM 1646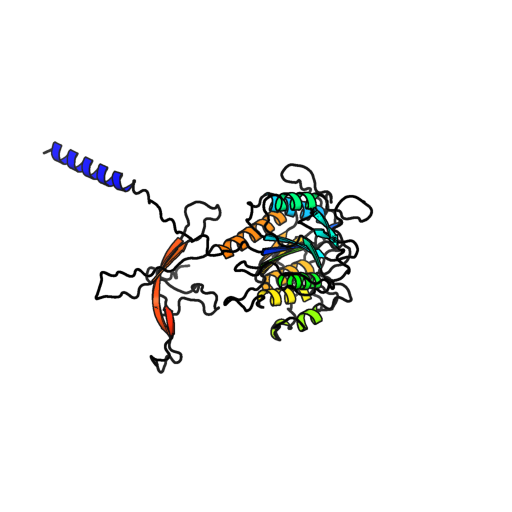 N N . ALA A 1 231 ? 11.032 -17.365 -1.633 1.00 95.00 231 ALA A N 1
ATOM 1647 C CA . ALA A 1 231 ? 9.812 -17.236 -0.854 1.00 95.00 231 ALA A CA 1
ATOM 1648 C C . ALA A 1 231 ? 9.107 -18.605 -0.693 1.00 95.00 231 ALA A C 1
ATOM 1650 O O . ALA A 1 231 ? 9.003 -19.375 -1.653 1.00 95.00 231 ALA A O 1
ATOM 1651 N N . PRO A 1 232 ? 8.606 -18.947 0.510 1.00 92.94 232 PRO A N 1
ATOM 1652 C CA . PRO A 1 232 ? 7.959 -20.232 0.761 1.00 92.94 232 PRO A CA 1
ATOM 1653 C C . PRO A 1 232 ? 6.776 -20.501 -0.177 1.00 92.94 232 PRO A C 1
ATOM 1655 O O . PRO A 1 232 ? 5.873 -19.678 -0.301 1.00 92.94 232 PRO A O 1
ATOM 1658 N N . GLY A 1 233 ? 6.752 -21.671 -0.816 1.00 90.62 233 GLY A N 1
ATOM 1659 C CA . GLY A 1 233 ? 5.626 -22.086 -1.661 1.00 90.62 233 GLY A CA 1
ATOM 1660 C C . GLY A 1 233 ? 5.482 -21.321 -2.981 1.00 90.62 233 GLY A C 1
ATOM 1661 O O . GLY A 1 233 ? 4.459 -21.482 -3.645 1.00 90.62 233 GLY A O 1
ATOM 1662 N N . VAL A 1 234 ? 6.479 -20.517 -3.376 1.00 94.69 234 VAL A N 1
ATOM 1663 C CA . VAL A 1 234 ? 6.475 -19.838 -4.676 1.00 94.69 234 VAL A CA 1
ATOM 1664 C C . VAL A 1 234 ? 6.442 -20.856 -5.821 1.00 94.69 234 VAL A C 1
ATOM 1666 O O . VAL A 1 234 ? 7.111 -21.891 -5.794 1.00 94.69 234 VAL A O 1
ATOM 1669 N N . THR A 1 235 ? 5.640 -20.569 -6.841 1.00 94.94 235 THR A N 1
ATOM 1670 C CA . THR A 1 235 ? 5.477 -21.416 -8.030 1.00 94.94 235 THR A CA 1
ATOM 1671 C C . THR A 1 235 ? 6.192 -20.818 -9.238 1.00 94.94 235 THR A C 1
ATOM 1673 O O . THR A 1 235 ? 6.402 -19.610 -9.308 1.00 94.94 235 THR A O 1
ATOM 1676 N N . ALA A 1 236 ? 6.502 -21.642 -10.246 1.00 93.94 236 ALA A N 1
ATOM 1677 C CA . ALA A 1 236 ? 7.103 -21.157 -11.494 1.00 93.94 236 ALA A CA 1
ATOM 1678 C C . ALA A 1 236 ? 6.254 -20.059 -12.164 1.00 93.94 236 ALA A C 1
ATOM 1680 O O . ALA A 1 236 ? 6.788 -19.046 -12.595 1.00 93.94 236 ALA A O 1
ATOM 1681 N N . ALA A 1 237 ? 4.922 -20.198 -12.153 1.00 93.19 237 ALA A N 1
ATOM 1682 C CA . ALA A 1 237 ? 4.011 -19.186 -12.693 1.00 93.19 237 ALA A CA 1
ATOM 1683 C C . ALA A 1 237 ? 4.080 -17.841 -11.942 1.00 93.19 237 ALA A C 1
ATOM 1685 O O . ALA A 1 237 ? 3.832 -16.793 -12.533 1.00 93.19 237 ALA A O 1
ATOM 1686 N N . GLN A 1 238 ? 4.421 -17.857 -10.650 1.00 93.94 238 GLN A N 1
ATOM 1687 C CA . GLN A 1 238 ? 4.605 -16.646 -9.845 1.00 93.94 238 GLN A CA 1
ATOM 1688 C C . GLN A 1 238 ? 5.984 -15.997 -10.028 1.00 93.94 238 GLN A C 1
ATOM 1690 O O . GLN A 1 238 ? 6.152 -14.856 -9.601 1.00 93.94 238 GLN A O 1
ATOM 1695 N N . LEU A 1 239 ? 6.940 -16.679 -10.666 1.00 94.00 239 LEU A N 1
ATOM 1696 C CA . LEU A 1 239 ? 8.260 -16.131 -11.003 1.00 94.00 239 LEU A CA 1
ATOM 1697 C C . LEU A 1 239 ? 8.313 -15.520 -12.409 1.00 94.00 239 LEU A C 1
ATOM 1699 O O . LEU A 1 239 ? 9.254 -14.798 -12.719 1.00 94.00 239 LEU A O 1
ATOM 1703 N N . GLU A 1 240 ? 7.310 -15.778 -13.251 1.00 94.12 240 GLU A N 1
ATOM 1704 C CA . GLU A 1 240 ? 7.205 -15.152 -14.570 1.00 94.12 240 GLU A CA 1
ATOM 1705 C C . GLU A 1 240 ? 6.925 -13.653 -14.437 1.00 94.12 240 GLU A C 1
ATOM 1707 O O . GLU A 1 240 ? 5.899 -13.268 -13.861 1.00 94.12 240 GLU A O 1
ATOM 1712 N N . ASN A 1 241 ? 7.806 -12.822 -15.000 1.00 93.88 241 ASN A N 1
ATOM 1713 C CA . ASN A 1 241 ? 7.672 -11.367 -14.957 1.00 93.88 241 ASN A CA 1
ATOM 1714 C C . ASN A 1 241 ? 6.331 -10.917 -15.548 1.00 93.88 241 ASN A C 1
ATOM 1716 O O . ASN A 1 241 ? 5.927 -11.338 -16.641 1.00 93.88 241 ASN A O 1
ATOM 1720 N N . ILE A 1 242 ? 5.653 -10.015 -14.852 1.00 93.25 242 ILE A N 1
ATOM 1721 C CA . ILE A 1 242 ? 4.393 -9.439 -15.290 1.00 93.25 242 ILE A CA 1
ATOM 1722 C C . ILE A 1 242 ? 4.698 -8.388 -16.355 1.00 93.25 242 ILE A C 1
ATOM 1724 O O . ILE A 1 242 ? 5.331 -7.361 -16.128 1.00 93.25 242 ILE A O 1
ATOM 1728 N N . VAL A 1 243 ? 4.231 -8.639 -17.576 1.00 90.12 243 VAL A N 1
ATOM 1729 C CA . VAL A 1 243 ? 4.401 -7.686 -18.675 1.00 90.12 243 VAL A CA 1
ATOM 1730 C C . VAL A 1 243 ? 3.297 -6.638 -18.603 1.00 90.12 243 VAL A C 1
ATOM 1732 O O . VAL A 1 243 ? 2.135 -6.941 -18.872 1.00 90.12 243 VAL A O 1
ATOM 1735 N N . ILE A 1 244 ? 3.669 -5.393 -18.300 1.00 89.06 244 ILE A N 1
ATOM 1736 C CA . ILE A 1 244 ? 2.787 -4.223 -18.372 1.00 89.06 244 ILE A CA 1
ATOM 1737 C C . ILE A 1 244 ? 2.870 -3.635 -19.796 1.00 89.06 244 ILE A C 1
ATOM 1739 O O . ILE A 1 244 ? 3.917 -3.108 -20.180 1.00 89.06 244 ILE A O 1
ATOM 1743 N N . PRO A 1 245 ? 1.802 -3.706 -20.618 1.00 85.06 245 PRO A N 1
ATOM 1744 C CA . PRO A 1 245 ? 1.847 -3.194 -21.985 1.00 85.06 245 PRO A CA 1
ATOM 1745 C C . PRO A 1 245 ? 1.998 -1.668 -22.036 1.00 85.06 245 PRO A C 1
ATOM 1747 O O . PRO A 1 245 ? 1.096 -0.937 -21.619 1.00 85.06 245 PRO A O 1
ATOM 1750 N N . SER A 1 246 ? 3.095 -1.185 -22.629 1.00 81.38 246 SER A N 1
ATOM 1751 C CA . SER A 1 246 ? 3.336 0.247 -22.856 1.00 81.38 246 SER A CA 1
ATOM 1752 C C . SER A 1 246 ? 2.149 0.930 -23.548 1.00 81.38 246 SER A C 1
ATOM 1754 O O . SER A 1 246 ? 1.585 0.410 -24.515 1.00 81.38 246 SER A O 1
ATOM 1756 N N . GLY A 1 247 ? 1.758 2.103 -23.046 1.00 73.38 247 GLY A N 1
ATOM 1757 C CA . GLY A 1 247 ? 0.731 2.965 -23.644 1.00 73.38 247 GLY A CA 1
ATOM 1758 C C . GLY A 1 247 ? -0.713 2.437 -23.628 1.00 73.38 247 GLY A C 1
ATOM 1759 O O . GLY A 1 247 ? -1.612 3.138 -24.091 1.00 73.38 247 GLY A O 1
ATOM 1760 N N . LYS A 1 248 ? -0.978 1.234 -23.102 1.00 68.38 248 LYS A N 1
ATOM 1761 C CA . LYS A 1 248 ? -2.331 0.637 -23.086 1.00 68.38 248 LYS A CA 1
ATOM 1762 C C . LYS A 1 248 ? -2.812 0.198 -21.709 1.00 68.38 248 LYS A C 1
ATOM 1764 O O . LYS A 1 248 ? -4.002 -0.056 -21.540 1.00 68.38 248 LYS A O 1
ATOM 1769 N N . TYR A 1 249 ? -1.922 0.085 -20.733 1.00 74.19 249 TYR A N 1
ATOM 1770 C CA . TYR A 1 249 ? -2.279 -0.401 -19.408 1.00 74.19 249 TYR A CA 1
ATOM 1771 C C . TYR A 1 249 ? -2.640 0.760 -18.483 1.00 74.19 249 TYR A C 1
ATOM 1773 O O . TYR A 1 249 ? -1.812 1.634 -18.239 1.00 74.19 249 TYR A O 1
ATOM 1781 N N . GLY A 1 250 ? -3.890 0.806 -18.019 1.00 68.12 250 GLY A N 1
ATOM 1782 C CA . GLY A 1 250 ? -4.369 1.859 -17.120 1.00 68.12 250 GLY A CA 1
ATOM 1783 C C . GLY A 1 250 ? -4.380 3.277 -17.712 1.00 68.12 250 GLY A C 1
ATOM 1784 O O . GLY A 1 250 ? -4.718 4.210 -17.003 1.00 68.12 250 GLY A O 1
ATOM 1785 N N . THR A 1 251 ? -4.073 3.475 -18.998 1.00 57.84 251 THR A N 1
ATOM 1786 C CA . THR A 1 251 ? -3.884 4.809 -19.604 1.00 57.84 251 THR A CA 1
ATOM 1787 C C . THR A 1 251 ? -5.130 5.689 -19.639 1.00 57.84 251 THR A C 1
ATOM 1789 O O . THR A 1 251 ? -5.008 6.904 -19.740 1.00 57.84 251 THR A O 1
ATOM 1792 N N . SER A 1 252 ? -6.328 5.117 -19.508 1.00 58.78 252 SER A N 1
ATOM 1793 C CA . SER A 1 252 ? -7.567 5.880 -19.305 1.00 58.78 252 SER A CA 1
ATOM 1794 C C . SER A 1 252 ? -7.801 6.298 -17.846 1.00 58.78 252 SER A C 1
ATOM 1796 O O . SER A 1 252 ? -8.775 6.990 -17.570 1.00 58.78 252 SER A O 1
ATOM 1798 N N . ALA A 1 253 ? -6.965 5.840 -16.910 1.00 56.00 253 ALA A N 1
ATOM 1799 C CA . ALA A 1 253 ? -7.151 5.996 -15.469 1.00 56.00 253 ALA A CA 1
ATOM 1800 C C . ALA A 1 253 ? -6.233 7.049 -14.825 1.00 56.00 253 ALA A C 1
ATOM 1802 O O . ALA A 1 253 ? -6.429 7.355 -13.651 1.00 56.00 253 ALA A O 1
ATOM 1803 N N . PHE A 1 254 ? -5.247 7.606 -15.543 1.00 69.44 254 PHE A N 1
ATOM 1804 C CA . PHE A 1 254 ? -4.304 8.578 -14.973 1.00 69.44 254 PHE A CA 1
ATOM 1805 C C . PHE A 1 254 ? -3.909 9.707 -15.938 1.00 69.44 254 PHE A C 1
ATOM 1807 O O . PHE A 1 254 ? -3.778 9.507 -17.143 1.00 69.44 254 PHE A O 1
ATOM 1814 N N . SER A 1 255 ? -3.693 10.909 -15.388 1.00 69.75 255 SER A N 1
ATOM 1815 C CA . SER A 1 255 ? -3.418 12.167 -16.109 1.00 69.75 255 SER A CA 1
ATOM 1816 C C . SER A 1 255 ? -1.968 12.339 -16.593 1.00 69.75 255 SER A C 1
ATOM 1818 O O . SER A 1 255 ? -1.657 13.342 -17.226 1.00 69.75 255 SER A O 1
ATOM 1820 N N . CYS A 1 256 ? -1.088 11.369 -16.323 1.00 75.25 256 CYS A N 1
ATOM 1821 C CA . CYS A 1 256 ? 0.372 11.466 -16.485 1.00 75.25 256 CYS A CA 1
ATOM 1822 C C . CYS A 1 256 ? 0.902 11.326 -17.926 1.00 75.25 256 CYS A C 1
ATOM 1824 O O . CYS A 1 256 ? 2.110 11.335 -18.147 1.00 75.25 256 CYS A O 1
ATOM 1826 N N . GLY A 1 257 ? 0.028 11.159 -18.921 1.00 78.19 257 GLY A N 1
ATOM 1827 C CA . GLY A 1 257 ? 0.431 10.975 -20.317 1.00 78.19 257 GLY A CA 1
ATOM 1828 C C . GLY A 1 257 ? 0.895 9.552 -20.662 1.00 78.19 257 GLY A C 1
ATOM 1829 O O . GLY A 1 257 ? 0.532 8.574 -20.011 1.00 78.19 257 GLY A O 1
ATOM 1830 N N . SER A 1 258 ? 1.650 9.423 -21.757 1.00 79.50 258 SER A N 1
ATOM 1831 C CA . SER A 1 258 ? 2.103 8.127 -22.292 1.00 79.50 258 SER A CA 1
ATOM 1832 C C . SER A 1 258 ? 3.416 7.667 -21.655 1.00 79.50 258 SER A C 1
ATOM 1834 O O . SER A 1 258 ? 4.310 8.478 -21.440 1.00 79.50 258 SER A O 1
ATOM 1836 N N . TYR A 1 259 ? 3.566 6.360 -21.433 1.00 83.56 259 TYR A N 1
ATOM 1837 C CA . TYR A 1 259 ? 4.780 5.743 -20.884 1.00 83.56 259 TYR A CA 1
ATOM 1838 C C . TYR A 1 259 ? 5.311 4.615 -21.772 1.00 83.56 259 TYR A C 1
ATOM 1840 O O . TYR A 1 259 ? 4.574 4.003 -22.552 1.00 83.56 259 TYR A O 1
ATOM 1848 N N . SER A 1 260 ? 6.589 4.296 -21.569 1.00 85.12 260 SER A N 1
ATOM 1849 C CA . SER A 1 260 ? 7.204 3.042 -21.991 1.00 85.12 260 SER A CA 1
ATOM 1850 C C . SER A 1 260 ? 7.708 2.315 -20.755 1.00 85.12 260 SER A C 1
ATOM 1852 O O . SER A 1 260 ? 8.494 2.883 -20.000 1.00 85.12 260 SER A O 1
ATOM 1854 N N . MET A 1 261 ? 7.282 1.070 -20.560 1.00 87.56 261 MET A N 1
ATOM 1855 C CA . MET A 1 261 ? 7.797 0.256 -19.461 1.00 87.56 261 MET A CA 1
ATOM 1856 C C . MET A 1 261 ? 9.235 -0.169 -19.744 1.00 87.56 261 MET A C 1
ATOM 1858 O O . MET A 1 261 ? 9.571 -0.546 -20.869 1.00 87.56 261 MET A O 1
ATOM 1862 N N . GLY A 1 262 ? 10.079 -0.083 -18.718 1.00 84.88 262 GLY A N 1
ATOM 1863 C CA . GLY A 1 262 ? 11.431 -0.627 -18.747 1.00 84.88 262 GLY A CA 1
ATOM 1864 C C . GLY A 1 262 ? 11.448 -2.147 -18.574 1.00 84.88 262 GLY A C 1
ATOM 1865 O O . GLY A 1 262 ? 10.426 -2.781 -18.317 1.00 84.88 262 GLY A O 1
ATOM 1866 N N . ASN A 1 263 ? 12.641 -2.728 -18.685 1.00 88.56 263 ASN A N 1
ATOM 1867 C CA . ASN A 1 263 ? 12.858 -4.128 -18.333 1.00 88.56 263 ASN A CA 1
ATOM 1868 C C . ASN A 1 263 ? 12.935 -4.297 -16.812 1.00 88.56 263 ASN A C 1
ATOM 1870 O O . ASN A 1 263 ? 13.452 -3.428 -16.106 1.00 88.56 263 ASN A O 1
ATOM 1874 N N . HIS A 1 264 ? 12.520 -5.470 -16.336 1.00 91.38 264 HIS A N 1
ATOM 1875 C CA . HIS A 1 264 ? 12.742 -5.896 -14.960 1.00 91.38 264 HIS A CA 1
ATOM 1876 C C . HIS A 1 264 ? 14.244 -5.986 -14.689 1.00 91.38 264 HIS A C 1
ATOM 1878 O O . HIS A 1 264 ? 14.959 -6.819 -15.245 1.00 91.38 264 HIS A O 1
ATOM 1884 N N . THR A 1 265 ? 14.731 -5.093 -13.839 1.00 92.44 265 THR A N 1
ATOM 1885 C CA . THR A 1 265 ? 16.111 -5.083 -13.347 1.00 92.44 265 THR A CA 1
ATOM 1886 C C . THR A 1 265 ? 16.094 -4.858 -11.843 1.00 92.44 265 THR A C 1
ATOM 1888 O O . THR A 1 265 ? 15.096 -4.382 -11.303 1.00 92.44 265 THR A O 1
ATOM 1891 N N . VAL A 1 266 ? 17.192 -5.188 -11.162 1.00 87.62 266 VAL A N 1
ATOM 1892 C CA . VAL A 1 266 ? 17.330 -5.000 -9.708 1.00 87.62 266 VAL A CA 1
ATOM 1893 C C . VAL A 1 266 ? 16.874 -3.601 -9.240 1.00 87.62 266 VAL A C 1
ATOM 1895 O O . VAL A 1 266 ? 16.011 -3.552 -8.374 1.00 87.62 266 VAL A O 1
ATOM 1898 N N . PRO A 1 267 ? 17.319 -2.473 -9.837 1.00 91.56 267 PRO A N 1
ATOM 1899 C CA . PRO A 1 267 ? 16.905 -1.141 -9.382 1.00 91.56 267 PRO A CA 1
ATOM 1900 C C . PRO A 1 267 ? 15.548 -0.664 -9.926 1.00 91.56 267 PRO A C 1
ATOM 1902 O O . PRO A 1 267 ? 15.139 0.457 -9.637 1.00 91.56 267 PRO A O 1
ATOM 1905 N N . SER A 1 268 ? 14.862 -1.447 -10.766 1.00 91.81 268 SER A N 1
ATOM 1906 C CA . SER A 1 268 ? 13.712 -0.944 -11.535 1.00 91.81 268 SER A CA 1
ATOM 1907 C C . SER A 1 268 ? 12.457 -0.661 -10.707 1.00 91.81 268 SER A C 1
ATOM 1909 O O . SER A 1 268 ? 11.575 0.042 -11.188 1.00 91.81 268 SER A O 1
ATOM 1911 N N . GLY A 1 269 ? 12.326 -1.235 -9.506 1.00 93.69 269 GLY A N 1
ATOM 1912 C CA . GLY A 1 269 ? 11.071 -1.182 -8.749 1.00 93.69 269 GLY A CA 1
ATOM 1913 C C . GLY A 1 269 ? 9.961 -2.078 -9.298 1.00 93.69 269 GLY A C 1
ATOM 1914 O O . GLY A 1 269 ? 8.918 -2.201 -8.662 1.00 93.69 269 GLY A O 1
ATOM 1915 N N . LEU A 1 270 ? 10.158 -2.695 -10.470 1.00 94.81 270 LEU A N 1
ATOM 1916 C CA . LEU A 1 270 ? 9.088 -3.379 -11.195 1.00 94.81 270 LEU A CA 1
ATOM 1917 C C . LEU A 1 270 ? 8.659 -4.684 -10.532 1.00 94.81 270 LEU A C 1
ATOM 1919 O O . LEU A 1 270 ? 7.508 -5.047 -10.686 1.00 94.81 270 LEU A O 1
ATOM 1923 N N . TYR A 1 271 ? 9.507 -5.286 -9.686 1.00 96.06 271 TYR A N 1
ATOM 1924 C CA . TYR A 1 271 ? 9.173 -6.520 -8.966 1.00 96.06 271 TYR A CA 1
ATOM 1925 C C . TYR A 1 271 ? 8.043 -6.383 -7.921 1.00 96.06 271 TYR A C 1
ATOM 1927 O O . TYR A 1 271 ? 7.700 -7.339 -7.218 1.00 96.06 271 TYR A O 1
ATOM 1935 N N . ALA A 1 272 ? 7.505 -5.174 -7.739 1.00 97.19 272 ALA A N 1
ATOM 1936 C CA . ALA A 1 272 ? 6.469 -4.884 -6.759 1.00 97.19 272 ALA A CA 1
ATOM 1937 C C . ALA A 1 272 ? 5.144 -5.601 -7.065 1.00 97.19 272 ALA A C 1
ATOM 1939 O O . ALA A 1 272 ? 4.462 -6.048 -6.137 1.00 97.19 272 ALA A O 1
ATOM 1940 N N . ASP A 1 273 ? 4.772 -5.743 -8.342 1.00 96.94 273 ASP A N 1
ATOM 1941 C CA . ASP A 1 273 ? 3.531 -6.417 -8.721 1.00 96.94 273 ASP A CA 1
ATOM 1942 C C . ASP A 1 273 ? 3.655 -7.951 -8.706 1.00 96.94 273 ASP A C 1
ATOM 1944 O O . ASP A 1 273 ? 2.668 -8.618 -8.374 1.00 96.94 273 ASP A O 1
ATOM 1948 N N . GLU A 1 274 ? 4.844 -8.532 -8.912 1.00 97.31 274 GLU A N 1
ATOM 1949 C CA . GLU A 1 274 ? 5.083 -9.954 -8.624 1.00 97.31 274 GLU A CA 1
ATOM 1950 C C . GLU A 1 274 ? 4.980 -10.260 -7.133 1.00 97.31 274 GLU A C 1
ATOM 1952 O O . GLU A 1 274 ? 4.379 -11.275 -6.764 1.00 97.31 274 GLU A O 1
ATOM 1957 N N . TRP A 1 275 ? 5.504 -9.386 -6.268 1.00 97.88 275 TRP A N 1
ATOM 1958 C CA . TRP A 1 275 ? 5.320 -9.531 -4.824 1.00 97.88 275 TRP A CA 1
ATOM 1959 C C . TRP A 1 275 ? 3.846 -9.439 -4.439 1.00 97.88 275 TRP A C 1
ATOM 1961 O O . TRP A 1 275 ? 3.365 -10.316 -3.725 1.00 97.88 275 TRP A O 1
ATOM 1971 N N . ALA A 1 276 ? 3.096 -8.466 -4.964 1.00 98.19 276 ALA A N 1
ATOM 1972 C CA . ALA A 1 276 ? 1.654 -8.382 -4.722 1.00 98.19 276 ALA A CA 1
ATOM 1973 C C . ALA A 1 276 ? 0.903 -9.634 -5.214 1.00 98.19 276 ALA A C 1
ATOM 1975 O O . ALA A 1 276 ? 0.041 -10.156 -4.504 1.00 98.19 276 ALA A O 1
ATOM 1976 N N . ARG A 1 277 ? 1.267 -10.178 -6.385 1.00 97.75 277 ARG A N 1
ATOM 1977 C CA . ARG A 1 277 ? 0.715 -11.443 -6.902 1.00 97.75 277 ARG A CA 1
ATOM 1978 C C . ARG A 1 277 ? 0.988 -12.610 -5.959 1.00 97.75 277 ARG A C 1
ATOM 1980 O O . ARG A 1 277 ? 0.081 -13.384 -5.651 1.00 97.75 277 ARG A O 1
ATOM 1987 N N . TYR A 1 278 ? 2.234 -12.752 -5.516 1.00 97.62 278 TYR A N 1
ATOM 1988 C CA . TYR A 1 278 ? 2.638 -13.811 -4.597 1.00 97.62 278 TYR A CA 1
ATOM 1989 C C . TYR A 1 278 ? 1.911 -13.688 -3.254 1.00 97.62 278 TYR A C 1
ATOM 1991 O O . TYR A 1 278 ? 1.350 -14.673 -2.776 1.00 97.62 278 TYR A O 1
ATOM 1999 N N . MET A 1 279 ? 1.850 -12.478 -2.699 1.00 96.44 279 MET A N 1
ATOM 2000 C CA . MET A 1 279 ? 1.153 -12.151 -1.456 1.00 96.44 279 MET A CA 1
ATOM 2001 C C . MET A 1 279 ? -0.340 -12.488 -1.508 1.00 96.44 279 MET A C 1
ATOM 2003 O O . MET A 1 279 ? -0.886 -12.975 -0.523 1.00 96.44 279 MET A O 1
ATOM 2007 N N . TYR A 1 280 ? -0.994 -12.269 -2.648 1.00 95.62 280 TYR A N 1
ATOM 2008 C CA . TYR A 1 280 ? -2.415 -12.565 -2.824 1.00 95.62 280 TYR A CA 1
ATOM 2009 C C . TYR A 1 280 ? -2.707 -14.065 -2.989 1.00 95.62 280 TYR A C 1
ATOM 2011 O O . TYR A 1 280 ? -3.692 -14.575 -2.458 1.00 95.62 280 TYR A O 1
ATOM 2019 N N . GLN A 1 281 ? -1.861 -14.784 -3.730 1.00 93.56 281 GLN A N 1
ATOM 2020 C CA . GLN A 1 281 ? -2.111 -16.180 -4.114 1.00 93.56 281 GLN A CA 1
ATOM 2021 C C . GLN A 1 281 ? -1.575 -17.214 -3.116 1.00 93.56 281 GLN A C 1
ATOM 2023 O O . GLN A 1 281 ? -1.985 -18.382 -3.167 1.00 93.56 281 GLN A O 1
ATOM 2028 N N . THR A 1 282 ? -0.653 -16.802 -2.246 1.00 90.94 282 THR A N 1
ATOM 2029 C CA . THR A 1 282 ? 0.034 -17.682 -1.299 1.00 90.94 282 THR A CA 1
ATOM 2030 C C . THR A 1 282 ? -0.585 -17.563 0.079 1.00 90.94 282 THR A C 1
ATOM 2032 O O . THR A 1 282 ? -0.846 -16.470 0.572 1.00 90.94 282 THR A O 1
ATOM 2035 N N . ASP A 1 283 ? -0.814 -18.712 0.697 1.00 88.12 283 ASP A N 1
ATOM 2036 C CA . ASP A 1 283 ? -1.377 -18.784 2.031 1.00 88.12 283 ASP A CA 1
ATOM 2037 C C . ASP A 1 283 ? -0.311 -18.507 3.103 1.00 88.12 283 ASP A C 1
ATOM 2039 O O . ASP A 1 283 ? 0.746 -19.142 3.118 1.00 88.12 283 ASP A O 1
ATOM 2043 N N . LEU A 1 284 ? -0.590 -17.553 3.995 1.00 84.75 284 LEU A N 1
ATOM 2044 C CA . LEU A 1 284 ? 0.270 -17.233 5.133 1.00 84.75 284 LEU A CA 1
ATOM 2045 C C . LEU A 1 284 ? 0.146 -18.247 6.275 1.00 84.75 284 LEU A C 1
ATOM 2047 O O . LEU A 1 284 ? 1.128 -18.458 6.993 1.00 84.75 284 LEU A O 1
ATOM 2051 N N . TYR A 1 285 ? -1.032 -18.852 6.469 1.00 76.69 285 TYR A N 1
ATOM 2052 C CA . TYR A 1 285 ? -1.307 -19.704 7.626 1.00 76.69 285 TYR A CA 1
ATOM 2053 C C . TYR A 1 285 ? -2.000 -21.011 7.220 1.00 76.69 285 TYR A C 1
ATOM 2055 O O . TYR A 1 285 ? -3.181 -21.202 7.472 1.00 76.69 285 TYR A O 1
ATOM 2063 N N . GLY A 1 286 ? -1.226 -21.998 6.761 1.00 70.06 286 GLY A N 1
ATOM 2064 C CA . GLY A 1 286 ? -1.749 -23.322 6.368 1.00 70.06 286 GLY A CA 1
ATOM 2065 C C . GLY A 1 286 ? -2.409 -24.169 7.473 1.00 70.06 286 GLY A C 1
ATOM 2066 O O . GLY A 1 286 ? -2.617 -25.362 7.282 1.00 70.06 286 GLY A O 1
ATOM 2067 N N . ALA A 1 287 ? -2.684 -23.591 8.646 1.00 69.62 287 ALA A N 1
ATOM 2068 C CA . ALA A 1 287 ? -3.468 -24.191 9.722 1.00 69.62 287 ALA A CA 1
ATOM 2069 C C . ALA A 1 287 ? -4.986 -23.983 9.555 1.00 69.62 287 ALA A C 1
ATOM 2071 O O . ALA A 1 287 ? -5.753 -24.573 10.314 1.00 69.62 287 ALA A O 1
ATOM 2072 N N . PHE A 1 288 ? -5.417 -23.139 8.613 1.00 68.56 288 PHE A N 1
ATOM 2073 C CA . PHE A 1 288 ? -6.825 -22.858 8.343 1.00 68.56 288 PHE A CA 1
ATOM 2074 C C . PHE A 1 288 ? -7.214 -23.366 6.948 1.00 68.56 288 PHE A C 1
ATOM 2076 O O . PHE A 1 288 ? -6.388 -23.391 6.042 1.00 68.56 288 PHE A O 1
ATOM 2083 N N . ASP A 1 289 ? -8.475 -23.775 6.779 1.00 62.28 289 ASP A N 1
ATOM 2084 C CA . ASP A 1 289 ? -8.954 -24.384 5.526 1.00 62.28 289 ASP A CA 1
ATOM 2085 C C . ASP A 1 289 ? -9.002 -23.384 4.349 1.00 62.28 289 ASP A C 1
ATOM 2087 O O . ASP A 1 289 ? -8.891 -23.777 3.185 1.00 62.28 289 ASP A O 1
ATOM 2091 N N . ASP A 1 290 ? -9.128 -22.086 4.648 1.00 67.56 290 ASP A N 1
ATOM 2092 C CA . ASP A 1 290 ? -9.138 -21.000 3.668 1.00 67.56 290 ASP A CA 1
ATOM 2093 C C . ASP A 1 290 ? -7.761 -20.356 3.519 1.00 67.56 290 ASP A C 1
ATOM 2095 O O . ASP A 1 290 ? -7.149 -19.943 4.503 1.00 67.56 290 ASP A O 1
ATOM 2099 N N . LYS A 1 291 ? -7.343 -20.110 2.272 1.00 74.62 291 LYS A N 1
ATOM 2100 C CA . LYS A 1 291 ? -6.110 -19.366 1.988 1.00 74.62 291 LYS A CA 1
ATOM 2101 C C . LYS A 1 291 ? -6.150 -17.959 2.595 1.00 74.62 291 LYS A C 1
ATOM 2103 O O . LYS A 1 291 ? -7.006 -17.135 2.241 1.00 74.62 291 LYS A O 1
ATOM 2108 N N . GLN A 1 292 ? -5.171 -17.639 3.435 1.00 79.31 292 GLN A N 1
ATOM 2109 C CA . GLN A 1 292 ? -4.970 -16.307 4.004 1.00 79.31 292 GLN A CA 1
ATOM 2110 C C . GLN A 1 292 ? -3.890 -15.542 3.249 1.00 79.31 292 GLN A C 1
ATOM 2112 O O . GLN A 1 292 ? -2.786 -15.323 3.745 1.00 79.31 292 GLN A O 1
ATOM 2117 N N . GLY A 1 293 ? -4.240 -15.111 2.040 1.00 89.69 293 GLY A N 1
ATOM 2118 C CA . GLY A 1 293 ? -3.439 -14.154 1.285 1.00 89.69 293 GLY A CA 1
ATOM 2119 C C . GLY A 1 293 ? -3.553 -12.727 1.832 1.00 89.69 293 GLY A C 1
ATOM 2120 O O . GLY A 1 293 ? -4.413 -12.404 2.660 1.00 89.69 293 GLY A O 1
ATOM 2121 N N . ILE A 1 294 ? -2.692 -11.853 1.323 1.00 94.44 294 ILE A N 1
ATOM 2122 C CA . ILE A 1 294 ? -2.712 -10.411 1.568 1.00 94.44 294 ILE A CA 1
ATOM 2123 C C . ILE A 1 294 ? -3.249 -9.736 0.309 1.00 94.44 294 ILE A C 1
ATOM 2125 O O . ILE A 1 294 ? -2.698 -9.908 -0.775 1.00 94.44 294 ILE A O 1
ATOM 2129 N N . THR A 1 295 ? -4.321 -8.958 0.447 1.00 95.56 295 THR A N 1
ATOM 2130 C CA . THR A 1 295 ? -4.881 -8.195 -0.680 1.00 95.56 295 THR A CA 1
ATOM 2131 C C . THR A 1 295 ? -4.230 -6.817 -0.762 1.00 95.56 295 THR A C 1
ATOM 2133 O O . THR A 1 295 ? -4.178 -6.097 0.237 1.00 95.56 295 THR A O 1
ATOM 2136 N N . THR A 1 296 ? -3.758 -6.422 -1.944 1.00 98.19 296 THR A N 1
ATOM 2137 C CA . THR A 1 296 ? -3.058 -5.145 -2.153 1.00 98.19 296 THR A CA 1
ATOM 2138 C C . THR A 1 296 ? -3.937 -4.140 -2.888 1.00 98.19 296 THR A C 1
ATOM 2140 O O . THR A 1 296 ? -4.308 -4.336 -4.043 1.00 98.19 296 THR A O 1
ATOM 2143 N N . TYR A 1 297 ? -4.223 -3.021 -2.231 1.00 98.00 297 TYR A N 1
ATOM 2144 C CA . TYR A 1 297 ? -4.773 -1.813 -2.833 1.00 98.00 297 TYR A CA 1
ATOM 2145 C C . TYR A 1 297 ? -3.662 -0.802 -3.069 1.00 98.00 297 TYR A C 1
ATOM 2147 O O . TYR A 1 297 ? -2.669 -0.763 -2.344 1.00 98.00 297 TYR A O 1
ATOM 2155 N N . THR A 1 298 ? -3.855 0.061 -4.058 1.00 97.81 298 THR A N 1
ATOM 2156 C CA . THR A 1 298 ? -2.865 1.079 -4.409 1.00 97.81 298 THR A CA 1
ATOM 2157 C C . THR A 1 298 ? -3.542 2.419 -4.638 1.00 97.81 298 THR A C 1
ATOM 2159 O O . THR A 1 298 ? -4.545 2.490 -5.350 1.00 97.81 298 THR A O 1
ATOM 2162 N N . VAL A 1 299 ? -2.975 3.480 -4.084 1.00 96.50 299 VAL A N 1
ATOM 2163 C CA . VAL A 1 299 ? -3.411 4.863 -4.267 1.00 96.50 299 VAL A CA 1
ATOM 2164 C C . VAL A 1 299 ? -2.228 5.634 -4.839 1.00 96.50 299 VAL A C 1
ATOM 2166 O O . VAL A 1 299 ? -1.153 5.624 -4.252 1.00 96.50 299 VAL A O 1
ATOM 2169 N N . GLY A 1 300 ? -2.394 6.257 -6.002 1.00 94.44 300 GLY A N 1
ATOM 2170 C CA . GLY A 1 300 ? -1.352 7.086 -6.606 1.00 94.44 300 GLY A CA 1
ATOM 2171 C C . GLY A 1 300 ? -1.647 8.562 -6.386 1.00 94.44 300 GLY A C 1
ATOM 2172 O O . GLY A 1 300 ? -2.707 9.015 -6.814 1.00 94.44 300 GLY A O 1
ATOM 2173 N N . LEU A 1 301 ? -0.730 9.310 -5.773 1.00 94.00 301 LEU A N 1
ATOM 2174 C CA . LEU A 1 301 ? -0.763 10.774 -5.752 1.00 94.00 301 LEU A CA 1
ATOM 2175 C C . LEU A 1 301 ? -0.023 11.306 -6.985 1.00 94.00 301 LEU A C 1
ATOM 2177 O O . LEU A 1 301 ? 1.195 11.175 -7.093 1.00 94.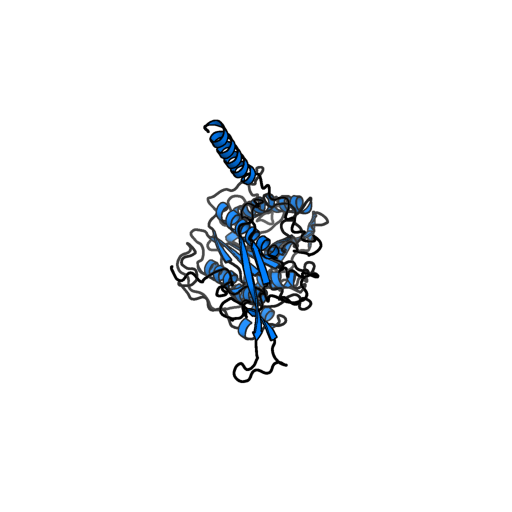00 301 LEU A O 1
ATOM 2181 N N . LEU A 1 302 ? -0.766 11.874 -7.930 1.00 92.56 302 LEU A N 1
ATOM 2182 C CA . LEU A 1 302 ? -0.306 12.264 -9.260 1.00 92.56 302 LEU A CA 1
ATOM 2183 C C . LEU A 1 302 ? -0.309 13.792 -9.394 1.00 92.56 302 LEU A C 1
ATOM 2185 O O . LEU A 1 302 ? -1.330 14.439 -9.171 1.00 92.56 302 LEU A O 1
ATOM 2189 N N . GLY A 1 303 ? 0.829 14.369 -9.773 1.00 90.19 303 GLY A N 1
ATOM 2190 C CA . GLY A 1 303 ? 0.938 15.787 -10.126 1.00 90.19 303 GLY A CA 1
ATOM 2191 C C . GLY A 1 303 ? 0.850 15.997 -11.636 1.00 90.19 303 GLY A C 1
ATOM 2192 O O . GLY A 1 303 ? 0.630 15.053 -12.387 1.00 90.19 303 GLY A O 1
ATOM 2193 N N . SER A 1 304 ? 1.039 17.227 -12.113 1.00 87.25 304 SER A N 1
ATOM 2194 C CA . SER A 1 304 ? 1.075 17.499 -13.562 1.00 87.25 304 SER A CA 1
ATOM 2195 C C . SER A 1 304 ? 2.290 16.873 -14.251 1.00 87.25 304 SER A C 1
ATOM 2197 O O . SER A 1 304 ? 2.198 16.467 -15.405 1.00 87.25 304 SER A O 1
ATOM 2199 N N . ASP A 1 305 ? 3.402 16.767 -13.521 1.00 84.88 305 ASP A N 1
ATOM 2200 C CA . ASP A 1 305 ? 4.698 16.299 -14.024 1.00 84.88 305 ASP A CA 1
ATOM 2201 C C . ASP A 1 305 ? 4.996 14.857 -13.575 1.00 84.88 305 ASP A C 1
ATOM 2203 O O . ASP A 1 305 ? 6.154 14.438 -13.479 1.00 84.88 305 ASP A O 1
ATOM 2207 N N . CYS A 1 306 ? 3.947 14.098 -13.244 1.00 88.06 306 CYS A N 1
ATOM 2208 C CA . CYS A 1 306 ? 4.073 12.712 -12.817 1.00 88.06 306 CYS A CA 1
ATOM 2209 C C . CYS A 1 306 ? 4.655 11.831 -13.923 1.00 88.06 306 CYS A C 1
ATOM 2211 O O . CYS A 1 306 ? 4.318 11.969 -15.100 1.00 88.06 306 CYS A O 1
ATOM 2213 N N . LYS A 1 307 ? 5.497 10.864 -13.541 1.00 87.88 307 LYS A N 1
ATOM 2214 C CA . LYS A 1 307 ? 5.973 9.845 -14.477 1.00 87.88 307 LYS A CA 1
ATOM 2215 C C . LYS A 1 307 ? 4.887 8.780 -14.692 1.00 87.88 307 LYS A C 1
ATOM 2217 O O . LYS A 1 307 ? 4.439 8.180 -13.715 1.00 87.88 307 LYS A O 1
ATOM 2222 N N . PRO A 1 308 ? 4.439 8.542 -15.939 1.00 86.56 308 PRO A N 1
ATOM 2223 C CA . PRO A 1 308 ? 3.295 7.673 -16.222 1.00 86.56 308 PRO A CA 1
ATOM 2224 C C . PRO A 1 308 ? 3.562 6.164 -16.074 1.00 86.56 308 PRO A C 1
ATOM 2226 O O . PRO A 1 308 ? 2.614 5.382 -16.041 1.00 86.56 308 PRO A O 1
ATOM 2229 N N . ASP A 1 309 ? 4.821 5.742 -15.958 1.00 89.31 309 ASP A N 1
ATOM 2230 C CA . ASP A 1 309 ? 5.210 4.356 -15.659 1.00 89.31 309 ASP A CA 1
ATOM 2231 C C . ASP A 1 309 ? 4.815 3.933 -14.235 1.00 89.31 309 ASP A C 1
ATOM 2233 O O . ASP A 1 309 ? 4.398 2.796 -14.011 1.00 89.31 309 ASP A O 1
ATOM 2237 N N . TYR A 1 310 ? 4.864 4.857 -13.274 1.00 92.75 310 TYR A N 1
ATOM 2238 C CA . TYR A 1 310 ? 4.517 4.562 -11.891 1.00 92.75 310 TYR A CA 1
ATOM 2239 C C . TYR A 1 310 ? 3.038 4.212 -11.677 1.00 92.75 310 TYR A C 1
ATOM 2241 O O . TYR A 1 310 ? 2.761 3.134 -11.148 1.00 92.75 310 TYR A O 1
ATOM 2249 N N . PRO A 1 311 ? 2.053 5.032 -12.098 1.00 92.19 311 PRO A N 1
ATOM 2250 C CA . PRO A 1 311 ? 0.649 4.658 -11.967 1.00 92.19 311 PRO A CA 1
ATOM 2251 C C . PRO A 1 311 ? 0.292 3.407 -12.784 1.00 92.19 311 PRO A C 1
ATOM 2253 O O . PRO A 1 311 ? -0.610 2.666 -12.385 1.00 92.19 311 PRO A O 1
ATOM 2256 N N . ALA A 1 312 ? 1.016 3.112 -13.872 1.00 92.31 312 ALA A N 1
ATOM 2257 C CA . ALA A 1 312 ? 0.873 1.851 -14.595 1.00 92.31 312 ALA A CA 1
ATOM 2258 C C . ALA A 1 312 ? 1.300 0.647 -13.734 1.00 92.31 312 ALA A C 1
ATOM 2260 O O . ALA A 1 312 ? 0.542 -0.324 -13.640 1.00 92.31 312 ALA A O 1
ATOM 2261 N N . LEU A 1 313 ? 2.448 0.735 -13.047 1.00 94.50 313 LEU A N 1
ATOM 2262 C CA . LEU A 1 313 ? 2.883 -0.281 -12.083 1.00 94.50 313 LEU A CA 1
ATOM 2263 C C . LEU A 1 313 ? 1.901 -0.412 -10.916 1.00 94.50 313 LEU A C 1
ATOM 2265 O O . LEU A 1 313 ? 1.495 -1.524 -10.603 1.00 94.50 313 LEU A O 1
ATOM 2269 N N . LEU A 1 314 ? 1.452 0.694 -10.315 1.00 95.12 314 LEU A N 1
ATOM 2270 C CA . LEU A 1 314 ? 0.469 0.663 -9.221 1.00 95.12 314 LEU A CA 1
ATOM 2271 C C . LEU A 1 314 ? -0.836 -0.022 -9.659 1.00 95.12 314 LEU A C 1
ATOM 2273 O O . LEU A 1 314 ? -1.368 -0.871 -8.947 1.00 95.12 314 LEU A O 1
ATOM 2277 N N . THR A 1 315 ? -1.310 0.271 -10.874 1.00 93.44 315 THR A N 1
ATOM 2278 C CA . THR A 1 315 ? -2.466 -0.415 -11.470 1.00 93.44 315 THR A CA 1
ATOM 2279 C C . THR A 1 315 ? -2.222 -1.921 -11.596 1.00 93.44 315 THR A C 1
ATOM 2281 O O . THR A 1 315 ? -3.124 -2.721 -11.336 1.00 93.44 315 THR A O 1
ATOM 2284 N N . SER A 1 316 ? -1.011 -2.327 -11.987 1.00 94.69 316 SER A N 1
ATOM 2285 C CA . SER A 1 316 ? -0.644 -3.740 -12.119 1.00 94.69 316 SER A CA 1
ATOM 2286 C C . SER A 1 316 ? -0.569 -4.431 -10.767 1.00 94.69 316 SER A C 1
ATOM 2288 O O . SER A 1 316 ? -1.139 -5.508 -10.591 1.00 94.69 316 SER A O 1
ATOM 2290 N N . MET A 1 317 ? 0.037 -3.762 -9.793 1.00 96.38 317 MET A N 1
ATOM 2291 C CA . MET A 1 317 ? 0.184 -4.226 -8.424 1.00 96.38 317 MET A CA 1
ATOM 2292 C C . MET A 1 317 ? -1.176 -4.459 -7.762 1.00 96.38 317 MET A C 1
ATOM 2294 O O . MET A 1 317 ? -1.406 -5.537 -7.221 1.00 96.38 317 MET A O 1
ATOM 2298 N N . ALA A 1 318 ? -2.121 -3.521 -7.882 1.00 94.88 318 ALA A N 1
ATOM 2299 C CA . ALA A 1 318 ? -3.480 -3.725 -7.379 1.00 94.88 318 ALA A CA 1
ATOM 2300 C C . ALA A 1 318 ? -4.203 -4.880 -8.081 1.00 94.88 318 ALA A C 1
ATOM 2302 O O . ALA A 1 318 ?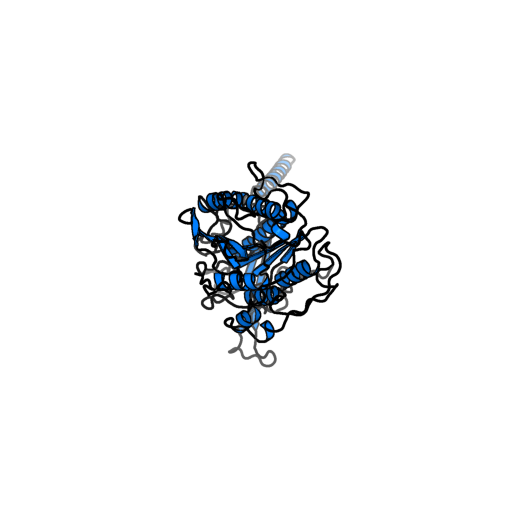 -4.807 -5.723 -7.419 1.00 94.88 318 ALA A O 1
ATOM 2303 N N . LYS A 1 319 ? -4.136 -4.941 -9.418 1.00 94.00 319 LYS A N 1
ATOM 2304 C CA . LYS A 1 319 ? -4.835 -5.972 -10.197 1.00 94.00 319 LYS A CA 1
ATOM 2305 C C . LYS A 1 319 ? -4.342 -7.377 -9.855 1.00 94.00 319 LYS A C 1
ATOM 2307 O O . LYS A 1 319 ? -5.155 -8.279 -9.670 1.00 94.00 319 LYS A O 1
ATOM 2312 N N . ASN A 1 320 ? -3.026 -7.568 -9.790 1.00 95.31 320 ASN A N 1
ATOM 2313 C CA . ASN A 1 320 ? -2.430 -8.868 -9.490 1.00 95.31 320 ASN A CA 1
ATOM 2314 C C . ASN A 1 320 ? -2.466 -9.198 -7.988 1.00 95.31 320 ASN A C 1
ATOM 2316 O O . ASN A 1 320 ? -2.511 -10.373 -7.633 1.00 95.31 320 ASN A O 1
ATOM 2320 N N . GLY A 1 321 ? -2.522 -8.179 -7.124 1.00 94.81 321 GLY A N 1
ATOM 2321 C CA . GLY A 1 321 ? -2.709 -8.300 -5.676 1.00 94.81 321 GLY A CA 1
ATOM 2322 C C . GLY A 1 321 ? -4.167 -8.428 -5.215 1.00 94.81 321 GLY A C 1
ATOM 2323 O O . GLY A 1 321 ? -4.426 -8.364 -4.015 1.00 94.81 321 GLY A O 1
ATOM 2324 N N . GLY A 1 322 ? -5.126 -8.567 -6.138 1.00 90.75 322 GLY A N 1
ATOM 2325 C CA . GLY A 1 322 ? -6.545 -8.794 -5.834 1.00 90.75 322 GLY A CA 1
ATOM 2326 C C . GLY A 1 322 ? -7.331 -7.574 -5.336 1.00 90.75 322 GLY A C 1
ATOM 2327 O O . GLY A 1 322 ? -8.477 -7.731 -4.915 1.00 90.75 322 GLY A O 1
ATOM 2328 N N . GLY A 1 323 ? -6.740 -6.377 -5.364 1.00 91.00 323 GLY A N 1
ATOM 2329 C CA . GLY A 1 323 ? -7.369 -5.126 -4.941 1.00 91.00 323 GLY A CA 1
ATOM 2330 C C . GLY A 1 323 ? -7.677 -4.177 -6.102 1.00 91.00 323 GLY A C 1
ATOM 2331 O O . GLY A 1 323 ? -7.885 -4.582 -7.248 1.00 91.00 323 GLY A O 1
ATOM 2332 N N . LYS A 1 324 ? -7.745 -2.877 -5.792 1.00 91.31 324 LYS A N 1
ATOM 2333 C CA . LYS A 1 324 ? -8.081 -1.809 -6.749 1.00 91.31 324 LYS A CA 1
ATOM 2334 C C . LYS A 1 324 ? -7.077 -0.663 -6.695 1.00 91.31 324 LYS A C 1
ATOM 2336 O O . LYS A 1 324 ? -6.532 -0.347 -5.636 1.00 91.31 324 LYS A O 1
ATOM 2341 N N . TYR A 1 325 ? -6.877 -0.038 -7.852 1.00 92.81 325 TYR A N 1
ATOM 2342 C CA . TYR A 1 325 ? -6.093 1.182 -7.999 1.00 92.81 325 TYR A CA 1
ATOM 2343 C C . TYR A 1 325 ? -6.987 2.422 -7.946 1.00 92.81 325 TYR A C 1
ATOM 2345 O O . TYR A 1 325 ? -8.053 2.451 -8.564 1.00 92.81 325 TYR A O 1
ATOM 2353 N N . PHE A 1 326 ? -6.518 3.450 -7.242 1.00 91.69 326 PHE A N 1
ATOM 2354 C CA . PHE A 1 326 ? -7.133 4.770 -7.178 1.00 91.69 326 PHE A CA 1
ATOM 2355 C C . PHE A 1 326 ? -6.096 5.830 -7.564 1.00 91.69 326 PHE A C 1
ATOM 2357 O O . PHE A 1 326 ? -5.146 6.077 -6.823 1.00 91.69 326 PHE A O 1
ATOM 2364 N N . GLY A 1 327 ? -6.270 6.453 -8.729 1.00 91.12 327 GLY A N 1
ATOM 2365 C CA . GLY A 1 327 ? -5.512 7.644 -9.108 1.00 91.12 327 GLY A CA 1
ATOM 2366 C C . GLY A 1 327 ? -6.096 8.871 -8.416 1.00 91.12 327 GLY A C 1
ATOM 2367 O O . GLY A 1 327 ? -7.313 9.050 -8.406 1.00 91.12 327 GLY A O 1
ATOM 2368 N N . THR A 1 328 ? -5.236 9.683 -7.814 1.00 91.81 328 THR A N 1
ATOM 2369 C CA . THR A 1 328 ? -5.605 10.877 -7.047 1.00 91.81 328 THR A CA 1
ATOM 2370 C C . THR A 1 328 ? -4.646 12.013 -7.378 1.00 91.81 328 THR A C 1
ATOM 2372 O O . THR A 1 328 ? -3.520 11.769 -7.798 1.00 91.81 328 THR A O 1
ATOM 2375 N N . SER A 1 329 ? -5.069 13.252 -7.181 1.00 90.12 329 SER A N 1
ATOM 2376 C CA . SER A 1 329 ? -4.291 14.462 -7.481 1.00 90.12 329 SER A CA 1
ATOM 2377 C C . SER A 1 329 ? -4.186 15.431 -6.299 1.00 90.12 329 SER A C 1
ATOM 2379 O O . SER A 1 329 ? -3.516 16.461 -6.383 1.00 90.12 329 SER A O 1
ATOM 2381 N N . GLY A 1 330 ? -4.818 15.093 -5.173 1.00 89.50 330 GLY A N 1
ATOM 2382 C CA . GLY A 1 330 ? -4.820 15.914 -3.971 1.00 89.50 330 GLY A CA 1
ATOM 2383 C C . GLY A 1 330 ? -5.506 15.245 -2.780 1.00 89.50 330 GLY A C 1
ATOM 2384 O O . GLY A 1 330 ? -5.951 14.098 -2.838 1.00 89.50 330 GLY A O 1
ATOM 2385 N N . TYR A 1 331 ? -5.599 16.001 -1.687 1.00 90.56 331 TYR A N 1
ATOM 2386 C CA . TYR A 1 331 ? -6.066 15.537 -0.377 1.00 90.56 331 TYR A CA 1
ATOM 2387 C C . TYR A 1 331 ? -7.454 14.868 -0.386 1.00 90.56 331 TYR A C 1
ATOM 2389 O O . TYR A 1 331 ? -7.602 13.775 0.162 1.00 90.56 331 TYR A O 1
ATOM 2397 N N . GLU A 1 332 ? -8.466 15.503 -0.988 1.00 90.12 332 GLU A N 1
ATOM 2398 C CA . GLU A 1 332 ? -9.854 15.008 -0.947 1.00 90.12 332 GLU A CA 1
ATOM 2399 C C . GLU A 1 332 ? -9.991 13.636 -1.618 1.00 90.12 332 GLU A C 1
ATOM 2401 O O . GLU A 1 332 ? -10.692 12.741 -1.136 1.00 90.12 332 GLU A O 1
ATOM 2406 N N . GLU A 1 333 ? -9.269 13.448 -2.722 1.00 91.44 333 GLU A N 1
ATOM 2407 C CA . GLU A 1 333 ? -9.278 12.213 -3.496 1.00 91.44 333 GLU A CA 1
ATOM 2408 C C . GLU A 1 333 ? -8.535 11.093 -2.762 1.00 91.44 333 GLU A C 1
ATOM 2410 O O . GLU A 1 333 ? -9.040 9.970 -2.727 1.00 91.44 333 GLU A O 1
ATOM 2415 N N . ILE A 1 334 ? -7.405 11.391 -2.101 1.00 94.00 334 ILE A N 1
ATOM 2416 C CA . ILE A 1 334 ? -6.703 10.424 -1.238 1.00 94.00 334 ILE A CA 1
ATOM 2417 C C . ILE A 1 334 ? -7.596 10.010 -0.070 1.00 94.00 334 ILE A C 1
ATOM 2419 O O . ILE A 1 334 ? -7.785 8.815 0.159 1.00 94.00 334 ILE A O 1
ATOM 2423 N N . SER A 1 335 ? -8.184 10.971 0.649 1.00 93.25 335 SER A N 1
ATOM 2424 C CA . SER A 1 335 ? -9.074 10.677 1.777 1.00 93.25 335 SER A CA 1
ATOM 2425 C C . SER A 1 335 ? -10.252 9.806 1.338 1.00 93.25 335 SER A C 1
ATOM 2427 O O . SER A 1 335 ? -10.549 8.786 1.962 1.00 93.25 335 SER A O 1
ATOM 2429 N N . THR A 1 336 ? -10.874 10.147 0.206 1.00 91.00 336 THR A N 1
ATOM 2430 C CA . THR A 1 336 ? -11.973 9.368 -0.378 1.00 91.00 336 THR A CA 1
ATOM 2431 C C . THR A 1 336 ? -11.525 7.965 -0.790 1.00 91.00 336 THR A C 1
ATOM 2433 O O . THR A 1 336 ? -12.253 7.000 -0.555 1.00 91.00 336 THR A O 1
ATOM 2436 N N . ALA A 1 337 ? -10.348 7.826 -1.403 1.00 92.69 337 ALA A N 1
ATOM 2437 C CA . ALA A 1 337 ? -9.811 6.537 -1.827 1.00 92.69 337 ALA A CA 1
ATOM 2438 C C . ALA A 1 337 ? -9.547 5.620 -0.626 1.00 92.69 337 ALA A C 1
ATOM 2440 O O . ALA A 1 337 ? -10.040 4.492 -0.606 1.00 92.69 337 ALA A O 1
ATOM 2441 N N . ILE A 1 338 ? -8.848 6.112 0.403 1.00 94.31 338 ILE A N 1
ATOM 2442 C CA . ILE A 1 338 ? -8.556 5.323 1.606 1.00 94.31 338 ILE A CA 1
ATOM 2443 C C . ILE A 1 338 ? -9.859 4.946 2.323 1.00 94.31 338 ILE A C 1
ATOM 2445 O O . ILE A 1 338 ? -10.022 3.785 2.683 1.00 94.31 338 ILE A O 1
ATOM 2449 N N . LEU A 1 339 ? -10.826 5.861 2.468 1.00 91.44 339 LEU A N 1
ATOM 2450 C CA . LEU A 1 339 ? -12.129 5.539 3.071 1.00 91.44 339 LEU A CA 1
ATOM 2451 C C . LEU A 1 339 ? -12.895 4.470 2.283 1.00 91.44 339 LEU A C 1
ATOM 2453 O O . LEU A 1 339 ? -13.449 3.549 2.881 1.00 91.44 339 LEU A O 1
ATOM 2457 N N . LYS A 1 340 ? -12.909 4.547 0.945 1.00 87.75 340 LYS A N 1
ATOM 2458 C CA . LYS A 1 340 ? -13.529 3.515 0.096 1.00 87.75 340 LYS A CA 1
ATOM 2459 C C . LYS A 1 340 ? -12.883 2.150 0.312 1.00 87.75 340 LYS A C 1
ATOM 2461 O O . LYS A 1 340 ? -13.607 1.169 0.466 1.00 87.75 340 LY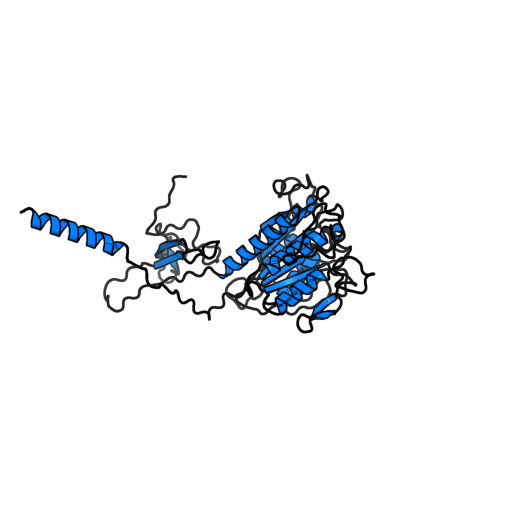S A O 1
ATOM 2466 N N . ILE A 1 341 ? -11.553 2.098 0.370 1.00 89.50 341 ILE A N 1
ATOM 2467 C CA . ILE A 1 341 ? -10.818 0.859 0.642 1.00 89.50 341 ILE A CA 1
ATOM 2468 C C . ILE A 1 341 ? -11.168 0.335 2.037 1.00 89.50 341 ILE A C 1
ATOM 2470 O O . ILE A 1 341 ? -11.541 -0.825 2.174 1.00 89.50 341 ILE A O 1
ATOM 2474 N N . LEU A 1 342 ? -11.116 1.184 3.068 1.00 87.56 342 LEU A N 1
ATOM 2475 C CA . LEU A 1 342 ? -11.412 0.789 4.447 1.00 87.56 342 LEU A CA 1
ATOM 2476 C C . LEU A 1 342 ? -12.856 0.292 4.627 1.00 87.56 342 LEU A C 1
ATOM 2478 O O . LEU A 1 342 ? -13.099 -0.607 5.430 1.00 87.56 342 LEU A O 1
ATOM 2482 N N . ASN A 1 343 ? -13.813 0.821 3.869 1.00 82.38 343 ASN A N 1
ATOM 2483 C CA . ASN A 1 343 ? -15.185 0.312 3.858 1.00 82.38 343 ASN A CA 1
ATOM 2484 C C . ASN A 1 343 ? -15.294 -1.049 3.152 1.00 82.38 343 ASN A C 1
ATOM 2486 O O . ASN A 1 343 ? -15.998 -1.935 3.633 1.00 82.38 343 ASN A O 1
ATOM 2490 N N . GLU A 1 344 ? -14.581 -1.241 2.039 1.00 81.31 344 GLU A N 1
ATOM 2491 C CA . GLU A 1 344 ? -14.555 -2.516 1.312 1.00 81.31 344 GLU A CA 1
ATOM 2492 C C . GLU A 1 344 ? -13.936 -3.637 2.161 1.00 81.31 344 GLU A C 1
ATOM 2494 O O . GLU A 1 344 ? -14.526 -4.709 2.282 1.00 81.31 344 GLU A O 1
ATOM 2499 N N . VAL A 1 345 ? -12.803 -3.382 2.826 1.00 81.81 345 VAL A N 1
ATOM 2500 C CA . VAL A 1 345 ? -12.137 -4.396 3.668 1.00 81.81 345 VAL A CA 1
ATOM 2501 C C . VAL A 1 345 ? -12.948 -4.765 4.913 1.00 81.81 345 VAL A C 1
ATOM 2503 O O . VAL A 1 345 ? -12.916 -5.917 5.335 1.00 81.81 345 VAL A O 1
ATOM 2506 N N . GLN A 1 346 ? -13.709 -3.824 5.483 1.00 71.31 346 GLN A N 1
ATOM 2507 C CA . GLN A 1 346 ? -14.622 -4.112 6.594 1.00 71.31 346 GLN A CA 1
ATOM 2508 C C . GLN A 1 346 ? -15.824 -4.949 6.139 1.00 71.31 346 GLN A C 1
ATOM 2510 O O . GLN A 1 346 ? -16.236 -5.867 6.847 1.00 71.31 346 GLN A O 1
ATOM 2515 N N . ALA A 1 347 ? -16.363 -4.677 4.946 1.00 59.88 347 ALA A N 1
ATOM 2516 C CA . ALA A 1 347 ? -17.485 -5.431 4.390 1.00 59.88 347 ALA A CA 1
ATOM 2517 C C . ALA A 1 347 ? -17.125 -6.897 4.088 1.00 59.88 347 ALA A C 1
ATOM 2519 O O . ALA A 1 347 ? -17.964 -7.777 4.253 1.00 59.88 347 ALA A O 1
ATOM 2520 N N . VAL A 1 348 ? -15.879 -7.185 3.697 1.00 56.09 348 VAL A N 1
ATOM 2521 C CA . VAL A 1 348 ? -15.411 -8.562 3.439 1.00 56.09 348 VAL A CA 1
ATOM 2522 C C . VAL A 1 348 ? -15.502 -9.453 4.688 1.00 56.09 348 VAL A C 1
ATOM 2524 O O . VAL A 1 348 ? -15.747 -10.648 4.553 1.00 56.09 348 VAL A O 1
ATOM 2527 N N . ASN A 1 349 ? -15.378 -8.891 5.894 1.00 50.31 349 ASN A N 1
ATOM 2528 C CA . ASN A 1 349 ? -15.457 -9.655 7.144 1.00 50.31 349 ASN A CA 1
ATOM 2529 C C . ASN A 1 349 ? -16.889 -9.813 7.691 1.00 50.31 349 ASN A C 1
ATOM 2531 O O . ASN A 1 349 ? -17.081 -10.567 8.642 1.00 50.31 349 ASN A O 1
ATOM 2535 N N . SER A 1 350 ? -17.891 -9.120 7.133 1.00 45.16 350 SER A N 1
ATOM 2536 C CA . SER A 1 350 ? -19.253 -9.072 7.694 1.00 45.16 350 SER A CA 1
ATOM 2537 C C . SER A 1 350 ? -20.298 -9.903 6.942 1.00 45.16 350 SER A C 1
ATOM 2539 O O . SER A 1 350 ? -21.460 -9.934 7.348 1.00 45.16 350 SER A O 1
ATOM 2541 N N . VAL A 1 351 ? -19.926 -10.612 5.869 1.00 41.09 351 VAL A N 1
ATOM 2542 C CA . VAL A 1 351 ? -20.885 -11.397 5.073 1.00 41.09 351 VAL A CA 1
ATOM 2543 C C . VAL A 1 351 ? -20.940 -12.850 5.548 1.00 41.09 351 VAL A C 1
ATOM 2545 O O . VAL A 1 351 ? -20.290 -13.724 4.984 1.00 41.09 351 VAL A O 1
ATOM 2548 N N . PHE A 1 352 ? -21.772 -13.130 6.551 1.00 47.69 352 PHE A N 1
ATOM 2549 C CA . PHE A 1 352 ? -22.157 -14.502 6.894 1.00 47.69 352 PHE A CA 1
ATOM 2550 C C . PHE A 1 352 ? -23.681 -14.645 6.857 1.00 47.69 352 PHE A C 1
ATOM 2552 O O . PHE A 1 352 ? -24.398 -14.122 7.704 1.00 47.69 352 PHE A O 1
ATOM 2559 N N . SER A 1 353 ? -24.179 -15.361 5.847 1.00 42.56 353 SER A N 1
ATOM 2560 C CA . SER A 1 353 ? -25.548 -15.880 5.817 1.00 42.56 353 SER A CA 1
ATOM 2561 C C . SER A 1 353 ? -25.509 -17.345 6.231 1.00 42.56 353 SER A C 1
ATOM 2563 O O . SER A 1 353 ? -24.855 -18.153 5.569 1.00 42.56 353 SER A O 1
ATOM 2565 N N . SER A 1 354 ? -26.181 -17.695 7.327 1.00 43.75 354 SER A N 1
ATOM 2566 C CA . SER A 1 354 ? -26.380 -19.089 7.710 1.00 43.75 354 SER A CA 1
ATOM 2567 C C . SER A 1 354 ? -27.496 -19.702 6.856 1.00 43.75 354 SER A C 1
ATOM 2569 O O . SER A 1 354 ? -28.571 -19.125 6.686 1.00 43.75 354 SER A O 1
ATOM 2571 N N . ALA A 1 355 ? -27.254 -20.888 6.295 1.00 41.94 355 ALA A N 1
ATOM 2572 C CA . ALA A 1 355 ? -28.317 -21.689 5.698 1.00 41.94 355 ALA A CA 1
ATOM 2573 C C . ALA A 1 355 ? -29.103 -22.366 6.830 1.00 41.94 355 ALA A C 1
ATOM 2575 O O . ALA A 1 355 ? -28.525 -23.128 7.605 1.00 41.94 355 ALA A O 1
ATOM 2576 N N . SER A 1 356 ? -30.407 -22.105 6.941 1.00 50.03 356 SER A N 1
ATOM 2577 C CA . SER A 1 356 ? -31.267 -22.821 7.886 1.00 50.03 356 SER A CA 1
ATOM 2578 C C . SER A 1 356 ? -32.000 -23.964 7.180 1.00 50.03 356 SER A C 1
ATOM 2580 O O . SER A 1 356 ? -32.625 -23.796 6.131 1.00 50.03 356 SER A O 1
ATOM 2582 N N . LEU A 1 357 ? -31.907 -25.158 7.765 1.00 46.69 357 LEU A N 1
ATOM 2583 C CA . LEU A 1 357 ? -32.737 -26.310 7.422 1.00 46.69 357 LEU A CA 1
ATOM 2584 C C . LEU A 1 357 ? -33.868 -26.377 8.456 1.00 46.69 357 LEU A C 1
ATOM 2586 O O . LEU A 1 357 ? -33.584 -26.646 9.625 1.00 46.69 357 LEU A O 1
ATOM 2590 N N . PRO A 1 358 ? -35.140 -26.142 8.095 1.00 43.81 358 PRO A N 1
ATOM 2591 C CA . PRO A 1 358 ? -36.234 -26.399 9.019 1.00 43.81 358 PRO A CA 1
ATOM 2592 C C . PRO A 1 358 ? -36.367 -27.914 9.230 1.00 43.81 358 PRO A C 1
ATOM 2594 O O . PRO A 1 358 ? -36.929 -28.627 8.401 1.00 43.81 358 PRO A O 1
ATOM 2597 N N . VAL A 1 359 ? -35.846 -28.419 10.351 1.00 42.12 359 VAL A N 1
ATOM 2598 C CA . VAL A 1 359 ? -36.102 -29.791 10.806 1.00 42.12 359 VAL A CA 1
ATOM 2599 C C . VAL A 1 359 ? -37.381 -29.773 11.640 1.00 42.12 359 VAL A C 1
ATOM 2601 O O . VAL A 1 359 ? -37.379 -29.358 12.796 1.00 42.12 359 VAL A O 1
ATOM 2604 N N . SER A 1 360 ? -38.498 -30.204 11.052 1.00 38.62 360 SER A N 1
ATOM 2605 C CA . SER A 1 360 ? -39.733 -30.444 11.804 1.00 38.62 360 SER A CA 1
ATOM 2606 C C . SER A 1 360 ? -39.709 -31.851 12.395 1.00 38.62 360 SER A C 1
ATOM 2608 O O . SER A 1 360 ? -39.756 -32.838 11.662 1.00 38.62 360 SER A O 1
ATOM 2610 N N . VAL A 1 361 ? -39.682 -31.952 13.724 1.00 41.34 361 VAL A N 1
ATOM 2611 C CA . VAL A 1 361 ? -39.778 -33.231 14.452 1.00 41.34 361 VAL A CA 1
ATOM 2612 C C . VAL A 1 361 ? -41.190 -33.845 14.436 1.00 41.34 361 VAL A C 1
ATOM 2614 O O . VAL A 1 361 ? -41.353 -34.986 14.853 1.00 41.34 361 VAL A O 1
ATOM 2617 N N . ASN A 1 362 ? -42.200 -33.1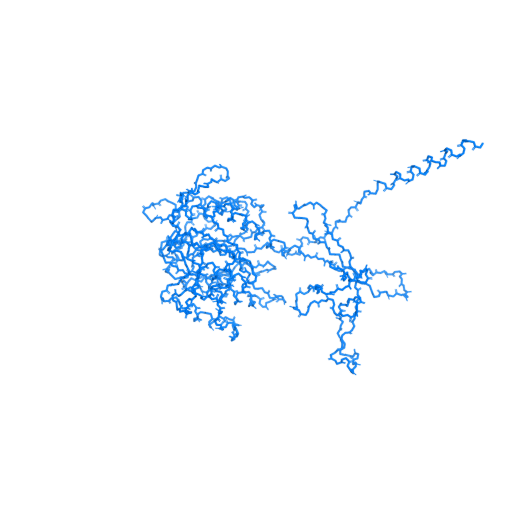36 13.907 1.00 48.72 362 ASN A N 1
ATOM 2618 C CA . ASN A 1 362 ? -43.606 -33.572 13.911 1.00 48.72 362 ASN A CA 1
ATOM 2619 C C . ASN A 1 362 ? -44.149 -34.011 12.538 1.00 48.72 362 ASN A C 1
ATOM 2621 O O . ASN A 1 362 ? -45.319 -34.373 12.437 1.00 48.72 362 ASN A O 1
ATOM 2625 N N . ALA A 1 363 ? -43.332 -34.001 11.481 1.00 49.12 363 ALA A N 1
ATOM 2626 C CA . ALA A 1 363 ? -43.737 -34.436 10.142 1.00 49.12 363 ALA A CA 1
ATOM 2627 C C . ALA A 1 363 ? -43.003 -35.726 9.740 1.00 49.12 363 ALA A C 1
ATOM 2629 O O . ALA A 1 363 ? -42.152 -35.729 8.851 1.00 49.12 363 ALA A O 1
ATOM 2630 N N . GLN A 1 364 ? -43.322 -36.842 10.401 1.00 45.12 364 GLN A N 1
ATOM 2631 C CA . GLN A 1 364 ? -42.920 -38.166 9.921 1.00 45.12 364 GLN A CA 1
ATOM 2632 C C . GLN A 1 364 ? -43.659 -38.462 8.605 1.00 45.12 364 GLN A C 1
ATOM 2634 O O . GLN A 1 364 ? -44.817 -38.866 8.626 1.00 45.12 364 GLN A O 1
ATOM 2639 N N . GLY A 1 365 ? -43.005 -38.245 7.456 1.00 48.66 365 GLY A N 1
ATOM 2640 C CA . GLY A 1 365 ? -43.474 -38.827 6.191 1.00 48.66 365 GLY A CA 1
ATOM 2641 C C . GLY A 1 365 ? -43.113 -38.122 4.884 1.00 48.66 365 GLY A C 1
ATOM 2642 O O . GLY A 1 365 ? -43.129 -38.779 3.850 1.00 48.66 365 GLY A O 1
ATOM 2643 N N . THR A 1 366 ? -42.741 -36.841 4.877 1.00 46.03 366 THR A N 1
ATOM 2644 C CA . THR A 1 366 ? -42.347 -36.151 3.630 1.00 46.03 366 THR A CA 1
ATOM 2645 C C . THR A 1 366 ? -41.240 -35.142 3.890 1.00 46.03 366 THR A C 1
ATOM 2647 O O . THR A 1 366 ? -41.495 -34.005 4.279 1.00 46.03 366 THR A O 1
ATOM 2650 N N . TYR A 1 367 ? -39.997 -35.562 3.655 1.00 56.97 367 TYR A N 1
ATOM 2651 C CA . TYR A 1 367 ? -38.845 -34.668 3.603 1.00 56.97 367 TYR A CA 1
ATOM 2652 C C . TYR A 1 367 ? -38.864 -33.920 2.269 1.00 56.97 367 TYR A C 1
ATOM 2654 O O . TYR A 1 367 ? -38.810 -34.537 1.205 1.00 56.97 367 TYR A O 1
ATOM 2662 N N . LEU A 1 368 ? -38.940 -32.591 2.307 1.00 60.88 368 LEU A N 1
ATOM 2663 C CA . LEU A 1 368 ? -38.780 -31.772 1.112 1.00 60.88 368 LEU A CA 1
ATOM 2664 C C . LEU A 1 368 ? -37.311 -31.353 1.012 1.00 60.88 368 LEU A C 1
ATOM 2666 O O . LEU A 1 368 ? -36.787 -30.701 1.908 1.00 60.88 368 LEU A O 1
ATOM 2670 N N . ASN A 1 369 ? -36.644 -31.733 -0.081 1.00 72.12 369 ASN A N 1
ATOM 2671 C CA . ASN A 1 369 ? -35.303 -31.254 -0.420 1.00 72.12 369 ASN A CA 1
ATOM 2672 C C . ASN A 1 369 ? -35.393 -29.758 -0.764 1.00 72.12 369 ASN A C 1
ATOM 2674 O O . ASN A 1 369 ? -35.630 -29.404 -1.919 1.00 72.12 369 ASN A O 1
ATOM 2678 N N . GLN A 1 370 ? -35.341 -28.904 0.257 1.00 76.94 370 GLN A N 1
ATOM 2679 C CA . GLN A 1 370 ? -35.538 -27.461 0.177 1.00 76.94 370 GLN A CA 1
ATOM 2680 C C . GLN A 1 370 ? -34.565 -26.770 1.132 1.00 76.94 370 GLN A C 1
ATOM 2682 O O . GLN A 1 370 ? -34.643 -26.947 2.345 1.00 76.94 370 GLN A O 1
ATOM 2687 N N . ILE A 1 371 ? -33.654 -25.979 0.574 1.00 71.81 371 ILE A N 1
ATOM 2688 C CA . ILE A 1 371 ? -32.629 -25.239 1.313 1.00 71.81 371 ILE A CA 1
ATOM 2689 C C . ILE A 1 371 ? -32.915 -23.759 1.128 1.00 71.81 371 ILE A C 1
ATOM 2691 O O . ILE A 1 371 ? -32.989 -23.289 -0.009 1.00 71.81 371 ILE A O 1
ATOM 2695 N N . PHE A 1 372 ? -33.070 -23.028 2.227 1.00 76.88 372 PHE A N 1
ATOM 2696 C CA . PHE A 1 372 ? -33.342 -21.596 2.201 1.00 76.88 372 PHE A CA 1
ATOM 2697 C C . PHE A 1 372 ? -32.088 -20.819 2.597 1.00 76.88 372 PHE A C 1
ATOM 2699 O O . PHE A 1 372 ? -31.475 -21.092 3.627 1.00 76.88 372 PHE A O 1
ATOM 2706 N N . LEU A 1 373 ? -31.707 -19.851 1.763 1.00 70.00 373 LEU A N 1
ATOM 2707 C CA . LEU A 1 373 ? -30.532 -19.011 1.968 1.00 70.00 373 LEU A CA 1
ATOM 2708 C C . LEU A 1 373 ? -30.926 -17.534 1.907 1.00 70.00 373 LEU A C 1
ATOM 2710 O O . LEU A 1 373 ? -31.365 -17.041 0.864 1.00 70.00 373 LEU A O 1
ATOM 2714 N N . GLY A 1 374 ? -30.774 -16.827 3.026 1.00 73.69 374 GLY A N 1
ATOM 2715 C CA . GLY A 1 374 ? -31.046 -15.394 3.111 1.00 73.69 374 GLY A CA 1
ATOM 2716 C C . GLY A 1 374 ? -29.872 -14.579 2.582 1.00 73.69 374 GLY A C 1
ATOM 2717 O O . GLY A 1 374 ? -28.835 -14.510 3.226 1.00 73.69 374 GLY A O 1
ATOM 2718 N N . MET A 1 375 ? -30.001 -13.943 1.423 1.00 68.44 375 MET A N 1
ATOM 2719 C CA . MET A 1 375 ? -28.946 -13.102 0.854 1.00 68.44 375 MET A CA 1
ATOM 2720 C C . MET A 1 375 ? -29.230 -11.634 1.164 1.00 68.44 375 MET A C 1
ATOM 2722 O O . MET A 1 375 ? -29.850 -10.941 0.355 1.00 68.44 375 MET A O 1
ATOM 2726 N N . PHE A 1 376 ? -28.792 -11.173 2.335 1.00 70.19 376 PHE A N 1
ATOM 2727 C CA . PHE A 1 376 ? -28.957 -9.789 2.783 1.00 70.19 376 PHE A CA 1
ATOM 2728 C C . PHE A 1 376 ? -27.610 -9.079 2.816 1.00 70.19 376 PHE A C 1
ATOM 2730 O O . PHE A 1 376 ? -26.623 -9.641 3.285 1.00 70.19 376 PHE A O 1
ATOM 2737 N N . ARG A 1 377 ? -27.571 -7.849 2.295 1.00 56.97 377 ARG A N 1
ATOM 2738 C CA . ARG A 1 377 ? -26.394 -6.981 2.388 1.00 56.97 377 ARG A CA 1
ATOM 2739 C C . ARG A 1 377 ? -26.654 -5.876 3.415 1.00 56.97 377 ARG A C 1
ATOM 2741 O O . ARG A 1 377 ? -27.740 -5.286 3.370 1.00 56.97 377 ARG A O 1
ATOM 2748 N N . PRO A 1 378 ? -25.682 -5.564 4.289 1.00 54.50 378 PRO A N 1
ATOM 2749 C CA . PRO A 1 378 ? -25.742 -4.371 5.116 1.00 54.50 378 PRO A CA 1
ATOM 2750 C C . PRO A 1 378 ? -25.954 -3.136 4.246 1.00 54.50 378 PRO A C 1
ATOM 2752 O O . PRO A 1 378 ? -25.407 -3.028 3.143 1.00 54.50 378 PRO A O 1
ATOM 2755 N N . ASP A 1 379 ? -26.778 -2.214 4.728 1.00 53.56 379 ASP A N 1
ATOM 2756 C CA . ASP A 1 379 ? -26.959 -0.937 4.056 1.00 53.56 379 ASP A CA 1
ATOM 2757 C C . ASP A 1 379 ? -25.669 -0.103 4.140 1.00 53.56 379 ASP A C 1
ATOM 2759 O O . ASP A 1 379 ? -25.009 -0.067 5.179 1.00 53.56 379 ASP A O 1
ATOM 2763 N N . GLY A 1 380 ? -25.312 0.585 3.050 1.00 47.41 380 GLY A N 1
ATOM 2764 C CA . GLY A 1 380 ? -24.072 1.367 2.957 1.00 47.41 380 GLY A CA 1
ATOM 2765 C C . GLY A 1 380 ? -23.986 2.543 3.938 1.00 47.41 380 GLY A C 1
ATOM 2766 O O . GLY A 1 380 ? -22.907 3.097 4.121 1.00 47.41 380 GLY A O 1
ATOM 2767 N N . SER A 1 381 ? -25.101 2.911 4.578 1.00 53.00 381 SER A N 1
ATOM 2768 C CA . SER A 1 381 ? -25.181 3.912 5.648 1.00 53.00 381 SER A CA 1
ATOM 2769 C C . SER A 1 381 ? -25.419 3.307 7.041 1.00 53.00 381 SER A C 1
ATOM 2771 O O . SER A 1 381 ? -25.762 4.033 7.969 1.00 53.00 381 SER A O 1
ATOM 2773 N N . ALA A 1 382 ? -25.251 1.986 7.198 1.00 49.16 382 ALA A N 1
ATOM 2774 C CA . ALA A 1 382 ? -25.523 1.240 8.432 1.00 49.16 382 ALA A CA 1
ATOM 2775 C C . ALA A 1 382 ? -26.976 1.366 8.938 1.00 49.16 382 ALA A C 1
ATOM 2777 O O . ALA A 1 382 ? -27.253 1.223 10.130 1.00 49.16 382 ALA A O 1
ATOM 2778 N N . SER A 1 383 ? -27.928 1.612 8.032 1.00 55.97 383 SER A N 1
ATOM 2779 C CA . SER A 1 383 ? -29.349 1.643 8.381 1.00 55.97 383 SER A CA 1
ATOM 2780 C C . SER A 1 383 ? -29.837 0.263 8.874 1.00 55.97 383 SER A C 1
ATOM 2782 O O . SER A 1 383 ? -29.427 -0.757 8.312 1.00 55.97 383 SER A O 1
ATOM 2784 N N . PRO A 1 384 ? -30.778 0.187 9.844 1.00 50.66 384 PRO A N 1
ATOM 2785 C CA . PRO A 1 384 ? -31.270 -1.082 10.412 1.00 50.66 384 PRO A CA 1
ATOM 2786 C C . PRO A 1 384 ? -31.971 -2.017 9.413 1.00 50.66 384 PRO A C 1
ATOM 2788 O O . PRO A 1 384 ? -32.329 -3.141 9.749 1.00 50.66 384 PRO A O 1
ATOM 2791 N N . ARG A 1 385 ? -32.236 -1.549 8.189 1.00 59.22 385 ARG A N 1
ATOM 2792 C CA . ARG A 1 385 ? -32.916 -2.310 7.139 1.00 59.22 385 ARG A CA 1
ATOM 2793 C C . ARG A 1 385 ? -31.904 -2.792 6.116 1.00 59.22 385 ARG A C 1
ATOM 2795 O O . ARG A 1 385 ? -31.363 -1.992 5.361 1.00 59.22 385 ARG A O 1
ATOM 2802 N N . TRP A 1 386 ? -31.689 -4.100 6.061 1.00 63.19 386 TRP A N 1
ATOM 2803 C CA . TRP A 1 386 ? -30.817 -4.716 5.066 1.00 63.19 386 TRP A CA 1
ATOM 2804 C C . TRP A 1 386 ? -31.635 -5.135 3.850 1.00 63.19 386 TRP A C 1
ATOM 2806 O O . TRP A 1 386 ? -32.604 -5.888 3.956 1.00 63.19 386 TRP A O 1
ATOM 2816 N N . LEU A 1 387 ? -31.255 -4.628 2.680 1.00 62.47 387 LEU A N 1
ATOM 2817 C CA . LEU A 1 387 ? -31.875 -5.027 1.421 1.00 62.47 387 LEU A CA 1
ATOM 2818 C C . LEU A 1 387 ? -31.332 -6.398 1.016 1.00 62.47 387 LEU A C 1
ATOM 2820 O O . LEU A 1 387 ? -30.122 -6.626 1.014 1.00 62.47 387 LEU A O 1
ATOM 2824 N N . GLY A 1 388 ? -32.220 -7.314 0.653 1.00 71.81 388 GLY A N 1
ATOM 2825 C CA . GLY A 1 388 ? -31.836 -8.672 0.305 1.00 71.81 388 GLY A CA 1
ATOM 2826 C C . GLY A 1 388 ? -33.010 -9.536 -0.111 1.00 71.81 388 GLY A C 1
ATOM 2827 O O . GLY A 1 388 ? -34.156 -9.096 -0.074 1.00 71.81 388 GLY A O 1
ATOM 2828 N N . ASN A 1 389 ? -32.701 -10.768 -0.511 1.00 70.69 389 ASN A N 1
ATOM 2829 C CA . ASN A 1 389 ? -33.678 -11.738 -0.995 1.00 70.69 389 ASN A CA 1
ATOM 2830 C C . ASN A 1 389 ? -33.456 -13.103 -0.338 1.00 70.69 389 ASN A C 1
ATOM 2832 O O . ASN A 1 389 ? -32.318 -13.537 -0.160 1.00 70.69 389 ASN A O 1
ATOM 2836 N N . LEU A 1 390 ? -34.544 -13.819 -0.057 1.00 76.31 390 LEU A N 1
ATOM 2837 C CA . LEU A 1 390 ? -34.497 -15.231 0.310 1.00 76.31 390 LEU A CA 1
ATOM 2838 C C . LEU A 1 390 ? -34.455 -16.076 -0.969 1.00 76.31 390 LEU A C 1
ATOM 2840 O O . LEU A 1 390 ? -35.299 -15.918 -1.854 1.00 76.31 390 LEU A O 1
ATOM 2844 N N . LYS A 1 391 ? -33.465 -16.960 -1.083 1.00 79.88 391 LYS A N 1
ATOM 2845 C CA . LYS A 1 391 ? -33.318 -17.886 -2.211 1.00 79.88 391 LYS A CA 1
ATOM 2846 C C . LYS A 1 391 ? -33.580 -19.318 -1.765 1.00 79.88 391 LYS A C 1
ATOM 2848 O O . LYS A 1 391 ? -33.225 -19.688 -0.649 1.00 79.88 391 LYS A O 1
ATOM 2853 N N . GLN A 1 392 ? -34.173 -20.116 -2.650 1.00 83.31 392 GLN A N 1
ATOM 2854 C CA . GLN A 1 392 ? -34.382 -21.543 -2.440 1.00 83.31 392 GLN A CA 1
ATOM 2855 C C . GLN A 1 392 ? -33.491 -22.342 -3.391 1.00 83.31 392 GLN A C 1
ATOM 2857 O O . GLN A 1 392 ? -33.505 -22.114 -4.601 1.00 83.31 392 GLN A O 1
ATOM 2862 N N . TYR A 1 393 ? -32.764 -23.303 -2.836 1.00 83.56 393 TYR A N 1
ATOM 2863 C CA . TYR A 1 393 ? -31.929 -24.276 -3.537 1.00 83.56 393 TYR A CA 1
ATOM 2864 C C . TYR A 1 393 ? -32.297 -25.700 -3.106 1.00 83.56 393 TYR A C 1
ATOM 2866 O O . TYR A 1 393 ? -33.147 -25.899 -2.231 1.00 83.56 393 TYR A O 1
ATOM 2874 N N . LYS A 1 394 ? -31.665 -26.698 -3.724 1.00 83.56 394 LYS A N 1
ATOM 2875 C CA . LYS A 1 394 ? -31.833 -28.118 -3.387 1.00 83.56 394 LYS A CA 1
ATOM 2876 C C . LYS A 1 394 ? -30.481 -28.804 -3.319 1.00 83.56 394 LYS A C 1
ATOM 2878 O O . LYS A 1 394 ? -29.534 -28.333 -3.930 1.00 83.56 394 LYS A O 1
ATOM 2883 N N . PHE A 1 395 ? -30.383 -29.931 -2.632 1.00 80.81 395 PHE A N 1
ATOM 2884 C CA . PHE A 1 395 ? -29.247 -30.822 -2.824 1.00 80.81 395 PHE A CA 1
ATOM 2885 C C . PHE A 1 395 ? -29.362 -31.568 -4.153 1.00 80.81 395 PHE A C 1
ATOM 2887 O O . PHE A 1 395 ? -30.443 -32.047 -4.506 1.00 80.81 395 PHE A O 1
ATOM 2894 N N . ILE A 1 396 ? -28.240 -31.694 -4.851 1.00 81.62 396 ILE A N 1
ATOM 2895 C CA . ILE A 1 396 ? -28.051 -32.554 -6.018 1.00 81.62 396 ILE A CA 1
ATOM 2896 C C . ILE A 1 396 ? -26.913 -33.536 -5.735 1.00 81.62 396 ILE A C 1
ATOM 2898 O O . ILE A 1 396 ? -26.039 -33.271 -4.905 1.00 81.62 396 ILE A O 1
ATOM 2902 N N . LEU A 1 397 ? -26.941 -34.679 -6.414 1.00 81.81 397 LEU A N 1
ATOM 2903 C CA . LEU A 1 397 ? -25.848 -35.644 -6.405 1.00 81.81 397 LEU A CA 1
ATOM 2904 C C . LEU A 1 397 ? -25.004 -35.424 -7.657 1.00 81.81 397 LEU A C 1
ATOM 2906 O O . LEU A 1 397 ? -25.515 -35.513 -8.771 1.00 81.81 397 LEU A O 1
ATOM 2910 N N . GLU A 1 398 ? -23.725 -35.136 -7.463 1.00 79.38 398 GLU A N 1
ATOM 2911 C CA . GLU A 1 398 ? -22.745 -35.021 -8.537 1.00 79.38 398 GLU A CA 1
ATOM 2912 C C . GLU A 1 398 ? -21.932 -36.315 -8.623 1.00 79.38 398 GLU A C 1
ATOM 2914 O O . GLU A 1 398 ? -21.345 -36.761 -7.632 1.00 79.38 398 GLU A O 1
ATOM 2919 N N . TYR A 1 399 ? -21.903 -36.914 -9.813 1.00 80.50 399 TYR A N 1
ATOM 2920 C CA . TYR A 1 399 ? -21.194 -38.161 -10.090 1.00 80.50 399 TYR A CA 1
ATOM 2921 C C . TYR A 1 399 ? -19.886 -37.869 -10.841 1.00 80.50 399 TYR A C 1
ATOM 2923 O O . TYR A 1 399 ? -19.924 -37.126 -11.822 1.00 80.50 399 TYR A O 1
ATOM 2931 N N . PRO A 1 400 ? -18.749 -38.479 -10.452 1.00 76.81 400 PRO A N 1
ATOM 2932 C CA . PRO A 1 400 ? -17.469 -38.290 -11.144 1.00 76.81 400 PRO A CA 1
ATOM 2933 C C . PRO A 1 400 ? -17.490 -38.708 -12.620 1.00 76.81 400 PRO A C 1
ATOM 2935 O O . PRO A 1 400 ? -16.782 -38.125 -13.434 1.00 76.81 400 PRO A O 1
ATOM 2938 N N . ASP A 1 401 ? -18.304 -39.712 -12.957 1.00 78.88 401 ASP A N 1
ATOM 2939 C CA . ASP A 1 401 ? -18.599 -40.120 -14.329 1.00 78.88 401 ASP A CA 1
ATOM 2940 C C . ASP A 1 401 ? -20.121 -40.061 -14.553 1.00 78.88 401 ASP A C 1
ATOM 2942 O O . ASP A 1 401 ? -20.842 -40.983 -14.159 1.00 78.88 401 ASP A O 1
ATOM 2946 N N . PRO A 1 402 ? -20.639 -38.980 -15.165 1.00 74.56 402 PRO A N 1
ATOM 2947 C CA . PRO A 1 402 ? -22.067 -38.836 -15.444 1.00 74.56 402 PRO A CA 1
ATOM 2948 C C . PRO A 1 402 ? -22.608 -39.886 -16.423 1.00 74.56 402 PRO A C 1
ATOM 2950 O O . PRO A 1 402 ? -23.812 -40.134 -16.448 1.00 74.56 402 PRO A O 1
ATOM 2953 N N . SER A 1 403 ? -21.740 -40.493 -17.243 1.00 81.31 403 SER A N 1
ATOM 2954 C CA . SER A 1 403 ? -22.132 -41.505 -18.229 1.00 81.31 403 SER A CA 1
ATOM 2955 C C . SER A 1 403 ? -22.298 -42.900 -17.617 1.00 81.31 403 SER A C 1
ATOM 2957 O O . SER A 1 403 ? -22.967 -43.752 -18.204 1.00 81.31 403 SER A O 1
ATOM 2959 N N . ASN A 1 404 ? -21.760 -43.111 -16.411 1.00 81.00 404 ASN A N 1
ATOM 2960 C CA . ASN A 1 404 ? -21.899 -44.339 -15.637 1.00 81.00 404 ASN A CA 1
ATOM 2961 C C . ASN A 1 404 ? -21.994 -44.032 -14.124 1.00 81.00 404 ASN A C 1
ATOM 2963 O O . ASN A 1 404 ? -20.998 -44.135 -13.399 1.00 81.00 404 ASN A O 1
ATOM 2967 N N . PRO A 1 405 ? -23.178 -43.625 -13.630 1.00 79.94 405 PRO A N 1
ATOM 2968 C CA . PRO A 1 405 ? -23.339 -43.141 -12.264 1.00 79.94 405 PRO A CA 1
ATOM 2969 C C . PRO A 1 405 ? -23.176 -44.264 -11.227 1.00 79.94 405 PRO A C 1
ATOM 2971 O O . PRO A 1 405 ? -24.031 -45.137 -11.086 1.00 79.94 405 PRO A O 1
ATOM 2974 N N . ASP A 1 406 ? -22.093 -44.202 -10.447 1.00 81.06 406 ASP A N 1
ATOM 2975 C CA . ASP A 1 406 ? -21.869 -45.050 -9.270 1.00 81.06 406 ASP A CA 1
ATOM 2976 C C . ASP A 1 406 ? -22.386 -44.337 -8.001 1.00 81.06 406 ASP A C 1
ATOM 2978 O O . ASP A 1 406 ? -21.801 -43.329 -7.585 1.00 81.06 406 ASP A O 1
ATOM 2982 N N . PRO A 1 407 ? -23.462 -44.826 -7.352 1.00 75.12 407 PRO A N 1
ATOM 2983 C CA . PRO A 1 407 ? -24.035 -44.195 -6.162 1.00 75.12 407 PRO A CA 1
ATOM 2984 C C . PRO A 1 407 ? -23.076 -44.151 -4.968 1.00 75.12 407 PRO A C 1
ATOM 2986 O O . PRO A 1 407 ? -23.238 -43.289 -4.108 1.00 75.12 407 PRO A O 1
ATOM 2989 N N . ASN A 1 408 ? -22.048 -45.006 -4.926 1.00 79.88 408 ASN A N 1
ATOM 2990 C CA . ASN A 1 408 ? -21.050 -44.991 -3.852 1.00 79.88 408 ASN A CA 1
ATOM 2991 C C . ASN A 1 408 ? -19.971 -43.915 -4.046 1.00 79.88 408 ASN A C 1
ATOM 2993 O O . ASN A 1 408 ? -19.154 -43.698 -3.154 1.00 79.88 408 ASN A O 1
ATOM 2997 N N . LYS A 1 409 ? -19.949 -43.254 -5.209 1.00 76.31 409 LYS A N 1
ATOM 2998 C CA . LYS A 1 409 ? -18.992 -42.190 -5.552 1.00 76.31 409 LYS A CA 1
ATOM 2999 C C . LYS A 1 409 ? -19.661 -40.830 -5.742 1.00 76.31 409 LYS A C 1
ATOM 3001 O O . LYS A 1 409 ? -18.990 -39.877 -6.130 1.00 76.31 409 LYS A O 1
ATOM 3006 N N . ALA A 1 410 ? -20.965 -40.738 -5.491 1.00 78.00 410 ALA A N 1
ATOM 3007 C CA . ALA A 1 410 ? -21.706 -39.493 -5.600 1.00 78.00 410 ALA A CA 1
ATOM 3008 C C . ALA A 1 410 ? -21.297 -38.519 -4.488 1.00 78.00 410 ALA A C 1
ATOM 3010 O O . ALA A 1 410 ? -21.201 -38.895 -3.319 1.00 78.00 410 ALA A O 1
ATOM 3011 N N . THR A 1 411 ? -21.105 -37.251 -4.842 1.00 76.00 411 THR A N 1
ATOM 3012 C CA . THR A 1 411 ? -20.892 -36.172 -3.873 1.00 76.00 411 THR A CA 1
ATOM 3013 C C . THR A 1 411 ? -22.141 -35.308 -3.765 1.00 76.00 411 THR A C 1
ATOM 3015 O O . THR A 1 411 ? -22.798 -35.011 -4.762 1.00 76.00 411 THR A O 1
ATOM 3018 N N . LEU A 1 412 ? -22.500 -34.920 -2.541 1.00 75.88 412 LEU A N 1
ATOM 3019 C CA . LEU A 1 412 ? -23.639 -34.040 -2.299 1.00 75.88 412 LEU A CA 1
ATOM 3020 C C . LEU A 1 412 ? -23.225 -32.588 -2.570 1.00 75.88 412 LEU A C 1
ATOM 3022 O O . LEU A 1 412 ? -22.277 -32.087 -1.963 1.00 75.88 412 LEU A O 1
ATOM 3026 N N . LYS A 1 413 ? -23.943 -31.903 -3.460 1.00 80.31 413 LYS A N 1
ATOM 3027 C CA . LYS A 1 413 ? -23.710 -30.494 -3.804 1.00 80.31 413 LYS A CA 1
ATOM 3028 C C . LYS A 1 413 ? -24.986 -29.685 -3.649 1.00 80.31 413 LYS A C 1
ATOM 3030 O O . LYS A 1 413 ? -26.091 -30.214 -3.747 1.00 80.31 413 LYS A O 1
ATOM 3035 N N . LEU A 1 414 ? -24.837 -28.382 -3.425 1.00 79.06 414 LEU A N 1
ATOM 3036 C CA . LEU A 1 414 ? -25.948 -27.448 -3.555 1.00 79.06 414 LEU A CA 1
ATOM 3037 C C . LEU A 1 414 ? -26.227 -27.250 -5.045 1.00 79.06 414 LEU A C 1
ATOM 3039 O O . LEU A 1 414 ? -25.319 -26.868 -5.775 1.00 79.06 414 LEU A O 1
ATOM 3043 N N . GLY A 1 415 ? -27.451 -27.510 -5.480 1.00 83.56 415 GLY A N 1
ATOM 3044 C CA . GLY A 1 415 ? -27.905 -27.368 -6.854 1.00 83.56 415 GLY A CA 1
ATOM 3045 C C . GLY A 1 415 ? -28.879 -26.212 -7.032 1.00 83.56 415 GLY A C 1
ATOM 3046 O O . GLY A 1 415 ? -29.711 -25.913 -6.162 1.00 83.56 415 GLY A O 1
ATOM 3047 N N . ASP A 1 416 ? -28.768 -25.565 -8.181 1.00 85.12 416 ASP A N 1
ATOM 3048 C CA . ASP A 1 416 ? -29.666 -24.517 -8.629 1.00 85.12 416 ASP A CA 1
ATOM 3049 C C . ASP A 1 416 ? -30.950 -25.102 -9.259 1.00 85.12 416 ASP A C 1
ATOM 3051 O O . ASP A 1 416 ? -31.180 -26.316 -9.262 1.00 85.12 416 ASP A O 1
ATOM 3055 N N . SER A 1 417 ? -31.844 -24.233 -9.729 1.00 83.88 417 SER A N 1
ATOM 3056 C CA . SER A 1 417 ? -33.109 -24.632 -10.368 1.00 83.88 417 SER A CA 1
ATOM 3057 C C . SER A 1 417 ? -32.952 -25.310 -11.731 1.00 83.88 417 SER A C 1
ATOM 3059 O O . SER A 1 417 ? -33.898 -25.957 -12.180 1.00 83.88 417 SER A O 1
ATOM 3061 N N . ASN A 1 418 ? -31.777 -25.206 -12.356 1.00 82.69 418 ASN A N 1
ATOM 3062 C CA . ASN A 1 418 ? -31.437 -25.874 -13.611 1.00 82.69 418 ASN A CA 1
ATOM 3063 C C . ASN A 1 418 ? -30.798 -27.254 -13.378 1.00 82.69 418 ASN A C 1
ATOM 3065 O O . ASN A 1 418 ? -30.655 -28.022 -14.325 1.00 82.69 418 ASN A O 1
ATOM 3069 N N . GLY A 1 419 ? -30.475 -27.593 -12.125 1.00 81.25 419 GLY A N 1
ATOM 3070 C CA . GLY A 1 419 ? -29.812 -28.845 -11.757 1.00 81.25 419 GLY A CA 1
ATOM 3071 C C . GLY A 1 419 ? -28.285 -28.756 -11.754 1.00 81.25 419 GLY A C 1
ATOM 3072 O O . GLY A 1 419 ? -27.635 -29.775 -11.534 1.00 81.25 419 GLY A O 1
ATOM 3073 N N . ASP A 1 420 ? -27.726 -27.559 -11.941 1.00 83.69 420 ASP A N 1
ATOM 3074 C CA . ASP A 1 420 ? -26.285 -27.315 -11.922 1.00 83.69 420 ASP A CA 1
ATOM 3075 C C . ASP A 1 420 ? -25.795 -27.003 -10.498 1.00 83.69 420 ASP A C 1
ATOM 3077 O O . ASP A 1 420 ? -26.562 -26.480 -9.680 1.00 83.69 420 ASP A O 1
ATOM 3081 N N . PRO A 1 421 ? -24.514 -27.256 -10.166 1.00 81.19 421 PRO A N 1
ATOM 3082 C CA . PRO A 1 421 ? -23.935 -26.824 -8.900 1.00 81.19 421 PRO A CA 1
ATOM 3083 C C . PRO A 1 421 ? -24.065 -25.306 -8.699 1.00 81.19 421 PRO A C 1
ATOM 3085 O O . PRO A 1 421 ? -23.564 -24.494 -9.475 1.00 81.19 421 PRO A O 1
ATOM 3088 N N . ALA A 1 422 ? -24.725 -24.912 -7.613 1.00 78.75 422 ALA A N 1
ATOM 3089 C CA . ALA A 1 422 ? -24.975 -23.518 -7.271 1.00 78.75 422 ALA A CA 1
ATOM 3090 C C . ALA A 1 422 ? -23.751 -22.827 -6.653 1.00 78.75 422 ALA A C 1
ATOM 3092 O O . ALA A 1 422 ? -23.708 -21.600 -6.631 1.00 78.75 422 ALA A O 1
ATOM 3093 N N . ILE A 1 423 ? -22.769 -23.578 -6.143 1.00 72.12 423 ILE A N 1
ATOM 3094 C CA . ILE A 1 423 ? -21.541 -23.041 -5.539 1.00 72.12 423 ILE A CA 1
ATOM 3095 C C . ILE A 1 423 ? -20.444 -22.965 -6.602 1.00 72.12 423 ILE A C 1
ATOM 3097 O O . ILE A 1 423 ? -20.231 -23.910 -7.358 1.00 72.12 423 ILE A O 1
ATOM 3101 N N . SER A 1 424 ? -19.738 -21.836 -6.647 1.00 70.88 424 SER A N 1
ATOM 3102 C CA . SER A 1 424 ? -18.628 -21.607 -7.570 1.00 70.88 424 SER A CA 1
ATOM 3103 C C . SER A 1 424 ? -17.511 -22.640 -7.394 1.00 70.88 424 SER A C 1
ATOM 3105 O O . SER A 1 424 ? -17.040 -22.887 -6.283 1.00 70.88 424 SER A O 1
ATOM 3107 N N . ALA A 1 425 ? -17.004 -23.164 -8.514 1.00 63.03 425 ALA A N 1
ATOM 3108 C CA . ALA A 1 425 ? -15.842 -24.054 -8.549 1.00 63.03 425 ALA A CA 1
ATOM 3109 C C . ALA A 1 425 ? -14.530 -23.374 -8.099 1.00 63.03 425 ALA A C 1
ATOM 3111 O O . ALA A 1 425 ? -13.522 -24.048 -7.913 1.00 63.03 425 ALA A O 1
ATOM 3112 N N . ALA A 1 426 ? -14.536 -22.052 -7.885 1.00 51.56 426 ALA A N 1
ATOM 3113 C CA . ALA A 1 426 ? -13.389 -21.289 -7.392 1.00 51.56 426 ALA A CA 1
ATOM 3114 C C . ALA A 1 426 ? -13.031 -21.568 -5.915 1.00 51.56 426 ALA A C 1
ATOM 3116 O O . ALA A 1 426 ? -12.086 -20.974 -5.404 1.00 51.56 426 ALA A O 1
ATOM 3117 N N . GLY A 1 427 ? -13.784 -22.429 -5.216 1.00 47.66 427 GLY A N 1
ATOM 3118 C CA . GLY A 1 427 ? -13.496 -22.824 -3.831 1.00 47.66 427 GLY A CA 1
ATOM 3119 C C . GLY A 1 427 ? -13.817 -21.754 -2.786 1.00 47.66 427 GLY A C 1
ATOM 3120 O O . GLY A 1 427 ? -13.441 -21.893 -1.635 1.00 47.66 427 GLY A O 1
ATOM 3121 N N . THR A 1 428 ? -14.524 -20.691 -3.171 1.00 51.09 428 THR A N 1
ATOM 3122 C CA . THR A 1 428 ? -14.818 -19.536 -2.308 1.00 51.09 428 THR A CA 1
ATOM 3123 C C . THR A 1 428 ? -16.075 -19.699 -1.449 1.00 51.09 428 THR A C 1
ATOM 3125 O O . THR A 1 428 ? -16.435 -18.785 -0.717 1.00 51.09 428 THR A O 1
ATOM 3128 N N . GLY A 1 429 ? -16.818 -20.800 -1.606 1.00 59.50 429 GLY A N 1
ATOM 3129 C CA . GLY A 1 429 ? -18.118 -21.002 -0.953 1.00 59.50 429 GLY A CA 1
ATOM 3130 C C . GLY A 1 429 ? -19.249 -20.096 -1.468 1.00 59.50 429 GLY A C 1
ATOM 3131 O O . GLY A 1 429 ? -20.398 -20.266 -1.065 1.00 59.50 429 GLY A O 1
ATOM 3132 N N . PHE A 1 430 ? -18.969 -19.164 -2.388 1.00 64.75 430 PHE A N 1
ATOM 3133 C CA . PHE A 1 430 ? -19.982 -18.273 -2.950 1.00 64.75 430 PHE A CA 1
ATOM 3134 C C . PHE A 1 430 ? -20.865 -18.965 -3.986 1.00 64.75 430 PHE A C 1
ATOM 3136 O O . PHE A 1 430 ? -20.420 -19.809 -4.766 1.00 64.75 430 PHE A O 1
ATOM 3143 N N . ILE A 1 431 ? -22.122 -18.522 -4.043 1.00 70.75 431 ILE A N 1
ATOM 3144 C CA . ILE A 1 431 ? -23.046 -18.885 -5.113 1.00 70.75 431 ILE A CA 1
ATOM 3145 C C . ILE A 1 431 ? -22.506 -18.348 -6.447 1.00 70.75 431 ILE A C 1
ATOM 3147 O O . ILE A 1 431 ? -22.152 -17.171 -6.537 1.00 70.75 431 ILE A O 1
ATOM 3151 N N . THR A 1 432 ? -22.443 -19.187 -7.485 1.00 71.19 432 THR A N 1
ATOM 3152 C CA . THR A 1 432 ? -22.031 -18.740 -8.824 1.00 71.19 432 THR A CA 1
ATOM 3153 C C . THR A 1 432 ? -22.989 -17.669 -9.353 1.00 71.19 432 THR A C 1
ATOM 3155 O O . THR A 1 432 ? -24.199 -17.734 -9.133 1.00 71.19 432 THR A O 1
ATOM 3158 N N . SER A 1 433 ? -22.470 -16.676 -10.081 1.00 72.31 433 SER A N 1
ATOM 3159 C CA . SER A 1 433 ? -23.282 -15.596 -10.665 1.00 72.31 433 SER A CA 1
ATOM 3160 C C . SER A 1 433 ? -24.338 -16.108 -11.650 1.00 72.31 433 SER A C 1
ATOM 3162 O O . SER A 1 433 ? -25.311 -15.410 -11.934 1.00 72.31 433 SER A O 1
ATOM 3164 N N . THR A 1 434 ? -24.163 -17.330 -12.153 1.00 74.44 434 THR A N 1
ATOM 3165 C CA . THR A 1 434 ? -25.083 -18.003 -13.070 1.00 74.44 434 THR A CA 1
ATOM 3166 C C . THR A 1 434 ? -26.173 -18.818 -12.375 1.00 74.44 434 THR A C 1
ATOM 3168 O O . THR A 1 434 ? -27.104 -19.234 -13.059 1.00 74.44 434 THR A O 1
ATOM 3171 N N . ALA A 1 435 ? -26.093 -19.042 -11.057 1.00 78.94 435 ALA A N 1
ATOM 3172 C CA . ALA A 1 435 ? -27.028 -19.905 -10.339 1.00 78.94 435 ALA A CA 1
ATOM 3173 C C . ALA A 1 435 ? -28.404 -19.251 -10.199 1.00 78.94 435 ALA A C 1
ATOM 3175 O O . ALA A 1 435 ? -28.541 -18.117 -9.719 1.00 78.94 435 ALA A O 1
ATOM 3176 N N . VAL A 1 436 ? -29.443 -20.005 -10.551 1.00 81.62 436 VAL A N 1
ATOM 3177 C CA . VAL A 1 436 ? -30.835 -19.546 -10.485 1.00 81.62 436 VAL A CA 1
ATOM 3178 C C . VAL A 1 436 ? -31.560 -20.242 -9.334 1.00 81.62 436 VAL A C 1
ATOM 3180 O O . VAL A 1 436 ? -31.628 -21.467 -9.283 1.00 81.62 436 VAL A O 1
ATOM 3183 N N . SER A 1 437 ? -32.140 -19.471 -8.413 1.00 84.19 437 SER A N 1
ATOM 3184 C CA . SER A 1 437 ? -32.958 -19.997 -7.304 1.00 84.19 437 SER A CA 1
ATOM 3185 C C . SER A 1 437 ? -34.275 -20.586 -7.815 1.00 84.19 437 SER A C 1
ATOM 3187 O O . SER A 1 437 ? -34.855 -20.051 -8.757 1.00 84.19 437 SER A O 1
ATOM 3189 N N . TYR A 1 438 ? -34.810 -21.604 -7.132 1.00 81.50 438 TYR A N 1
ATOM 3190 C CA . TYR A 1 438 ? -36.110 -22.229 -7.437 1.00 81.50 438 TYR A CA 1
ATOM 3191 C C . TYR A 1 438 ? -37.307 -21.267 -7.321 1.00 81.50 438 TYR A C 1
ATOM 3193 O O . TYR A 1 438 ? -38.398 -21.580 -7.792 1.00 81.50 438 TYR A O 1
ATOM 3201 N N . TRP A 1 439 ? -37.114 -20.096 -6.709 1.00 80.38 439 TRP A N 1
ATOM 3202 C CA . TRP A 1 439 ? -38.123 -19.033 -6.596 1.00 80.38 439 TRP A CA 1
ATOM 3203 C C . TRP A 1 439 ? -37.972 -17.911 -7.621 1.00 80.38 439 TRP A C 1
ATOM 3205 O O . TRP A 1 439 ? -38.755 -16.965 -7.628 1.00 80.38 439 TRP A O 1
ATOM 3215 N N . THR A 1 440 ? -36.961 -17.991 -8.479 1.00 74.25 440 THR A N 1
ATOM 3216 C CA . THR A 1 440 ? -36.655 -16.957 -9.468 1.00 74.25 440 THR A CA 1
ATOM 3217 C C . THR A 1 440 ? -36.540 -17.571 -10.852 1.00 74.25 440 THR A C 1
ATOM 3219 O O . THR A 1 440 ? -36.267 -18.757 -10.996 1.00 74.25 440 THR A O 1
ATOM 3222 N N . LYS A 1 441 ? -36.720 -16.758 -11.888 1.00 66.12 441 LYS A N 1
ATOM 3223 C CA . LYS A 1 441 ? -36.350 -17.118 -13.259 1.00 66.12 441 LYS A CA 1
ATOM 3224 C C . LYS A 1 441 ? -35.207 -16.210 -13.688 1.00 66.12 441 LYS A C 1
ATOM 3226 O O . LYS A 1 441 ? -35.139 -15.069 -13.232 1.00 66.12 441 LYS A O 1
ATOM 3231 N N . LYS A 1 442 ? -34.307 -16.715 -14.532 1.00 55.53 442 LYS A N 1
ATOM 3232 C CA . LYS A 1 442 ? -33.266 -15.888 -15.145 1.00 55.53 442 LYS A CA 1
ATOM 3233 C C . LYS A 1 442 ? -33.952 -14.844 -16.020 1.00 55.53 442 LYS A C 1
ATOM 3235 O O . LYS A 1 442 ? -34.661 -15.218 -16.951 1.00 55.53 442 LYS A O 1
ATOM 3240 N N . ASP A 1 443 ? -33.764 -13.569 -15.702 1.00 49.53 443 ASP A N 1
ATOM 3241 C CA . ASP A 1 443 ? -34.180 -12.505 -16.604 1.00 49.53 443 ASP A CA 1
ATOM 3242 C C . ASP A 1 443 ? -33.190 -12.460 -17.770 1.00 49.53 443 ASP A C 1
ATOM 3244 O O . ASP A 1 443 ? -31.986 -12.283 -17.576 1.00 49.53 443 ASP A O 1
ATOM 3248 N N . THR A 1 444 ? -33.679 -12.751 -18.971 1.00 51.47 444 THR A N 1
ATOM 3249 C CA . THR A 1 444 ? -32.898 -12.690 -20.213 1.00 51.47 444 THR A CA 1
ATOM 3250 C C . THR A 1 444 ? -33.195 -11.423 -21.006 1.00 51.47 444 THR A C 1
ATOM 3252 O O . THR A 1 444 ? -32.634 -11.254 -22.089 1.00 51.47 444 THR A O 1
ATOM 3255 N N . ALA A 1 445 ? -34.081 -10.557 -20.507 1.00 42.72 445 ALA A N 1
ATOM 3256 C CA . ALA A 1 445 ? -34.252 -9.220 -21.040 1.00 42.72 445 ALA A CA 1
ATOM 3257 C C . ALA A 1 445 ? -33.184 -8.320 -20.404 1.00 42.72 445 ALA A C 1
ATOM 3259 O O . ALA A 1 445 ? -33.121 -8.169 -19.186 1.00 42.72 445 ALA A O 1
ATOM 3260 N N . VAL A 1 446 ? -32.299 -7.797 -21.250 1.00 36.84 446 VAL A N 1
ATOM 3261 C CA . VAL A 1 446 ? -31.342 -6.739 -20.901 1.00 36.84 446 VAL A CA 1
ATOM 3262 C C . VAL A 1 446 ? -32.064 -5.403 -20.873 1.00 36.84 446 VAL A C 1
ATOM 3264 O O . VAL A 1 446 ? -32.875 -5.178 -21.803 1.00 36.84 446 VAL A O 1
#